Protein AF-A0A535IR88-F1 (afdb_monomer)

Foldseek 3Di:
DWDWDQDPPRWTFIFQWDQDPNDTDGDDFQPCSLLVLVVCLLVQDKAFDDQDPDDPPPDDGDDGFKIKGRHFDPCQQVLCPHDDRVSVVWGKGWPPDDDQWGWIDTNLFKIKTFGGTKDFDEQQQRVLLCLCCPVQNPPQAFHWGIFIWMQGPVHIITGMTMTTRAPPWDQQLVVLLVVLLVLQQDAPPDDLVVNLVVLLQLLLSLLSSQLSLCVPVPPVLFDKDWDDQVLLVVQLVLLLVLLVLLLVLDDDPLSVVSVVCVVVLNVLSCCSNPPPDTFIFGDDLQQAESRQWIQHPVGIHGHRSNHDPPDDVVCSPPSRPRDHSLLNVLNHLLRLQLSLVSSQVVNQVVVVHHSPRTNDDSVSSSVVSNVSSNVSNVVSNVVSVRPGDDDPSVSLSSNSSVLSVVSSCCSPPNVVCSVRSSVSSVVSSVDDDPVD

pLDDT: mean 85.25, std 13.58, range [42.38, 98.62]

Structure (mmCIF, N/CA/C/O backbone):
data_AF-A0A535IR88-F1
#
_entry.id   AF-A0A535IR88-F1
#
loop_
_atom_site.group_PDB
_atom_site.id
_atom_site.type_symbol
_atom_site.label_atom_id
_atom_site.label_alt_id
_atom_site.label_comp_id
_atom_site.label_asym_id
_atom_site.label_entity_id
_atom_site.label_seq_id
_atom_site.pdbx_PDB_ins_code
_atom_site.Cartn_x
_atom_site.Cartn_y
_atom_site.Cartn_z
_atom_site.occupancy
_atom_site.B_iso_or_equiv
_atom_site.auth_seq_id
_atom_site.auth_comp_id
_atom_site.auth_asym_id
_atom_site.auth_atom_id
_atom_site.pdbx_PDB_model_num
ATOM 1 N N . MET A 1 1 ? -2.367 -4.135 31.600 1.00 62.62 1 MET A N 1
ATOM 2 C CA . MET A 1 1 ? -2.401 -2.662 31.759 1.00 62.62 1 MET A CA 1
ATOM 3 C C . MET A 1 1 ? -1.767 -2.032 30.523 1.00 62.62 1 MET A C 1
ATOM 5 O O . MET A 1 1 ? -0.868 -2.637 29.969 1.00 62.62 1 MET A O 1
ATOM 9 N N . LEU A 1 2 ? -2.222 -0.877 30.040 1.00 64.19 2 LEU A N 1
ATOM 10 C CA . LEU A 1 2 ? -1.556 -0.149 28.948 1.00 64.19 2 LEU A CA 1
ATOM 11 C C . LEU A 1 2 ? -1.124 1.205 29.509 1.00 64.19 2 LEU A C 1
ATOM 13 O O . LEU A 1 2 ? -1.952 1.924 30.066 1.00 64.19 2 LEU A O 1
ATOM 17 N N . ALA A 1 3 ? 0.164 1.521 29.428 1.00 62.72 3 ALA A N 1
ATOM 18 C CA . ALA A 1 3 ? 0.701 2.815 29.821 1.00 62.72 3 ALA A CA 1
ATOM 19 C C . ALA A 1 3 ? 0.887 3.689 28.583 1.00 62.72 3 ALA A C 1
ATOM 21 O O . ALA A 1 3 ? 1.511 3.272 27.612 1.00 62.72 3 ALA A O 1
ATOM 22 N N . VAL A 1 4 ? 0.365 4.912 28.636 1.00 63.25 4 VAL A N 1
ATOM 23 C CA . VAL A 1 4 ? 0.674 5.945 27.646 1.00 63.25 4 VAL A CA 1
ATOM 24 C C . VAL A 1 4 ? 1.885 6.708 28.160 1.00 63.25 4 VAL A C 1
ATOM 26 O O . VAL A 1 4 ? 1.859 7.229 29.276 1.00 63.25 4 VAL A O 1
ATOM 29 N N . VAL A 1 5 ? 2.951 6.732 27.371 1.00 60.75 5 VAL A N 1
ATOM 30 C CA . VAL A 1 5 ? 4.208 7.392 27.716 1.00 60.75 5 VAL A CA 1
ATOM 31 C C . VAL A 1 5 ? 4.439 8.525 26.725 1.00 60.75 5 VAL A C 1
ATOM 33 O O . VAL A 1 5 ? 4.483 8.296 25.516 1.00 60.75 5 VAL A O 1
ATOM 36 N N . A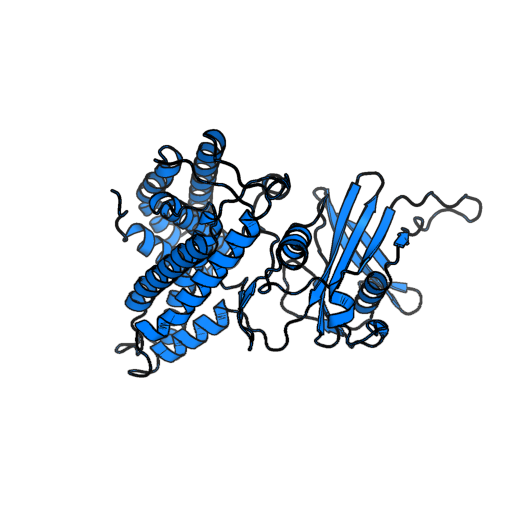SP A 1 6 ? 4.586 9.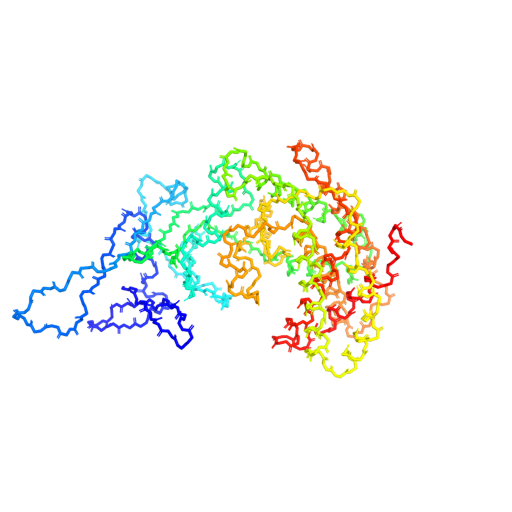745 27.236 1.00 58.75 6 ASP A N 1
ATOM 37 C CA . ASP A 1 6 ? 5.061 10.875 26.440 1.00 58.75 6 ASP A CA 1
ATOM 38 C C . ASP A 1 6 ? 6.584 10.765 26.288 1.00 58.75 6 ASP A C 1
ATOM 40 O O . ASP A 1 6 ? 7.317 10.667 27.278 1.00 58.75 6 ASP A O 1
ATOM 44 N N . VAL A 1 7 ? 7.066 10.769 25.047 1.00 55.91 7 VAL A N 1
ATOM 45 C CA . VAL A 1 7 ? 8.499 10.760 24.715 1.00 55.91 7 VAL A CA 1
ATOM 46 C C . VAL A 1 7 ? 8.899 12.144 24.183 1.00 55.91 7 VAL A C 1
ATOM 48 O O . VAL A 1 7 ? 8.044 12.976 23.862 1.00 55.91 7 VAL A O 1
ATOM 51 N N . VAL A 1 8 ? 10.208 12.415 24.131 1.00 42.38 8 VAL A N 1
ATOM 52 C CA . VAL A 1 8 ? 10.796 13.629 23.534 1.00 42.38 8 VAL A CA 1
ATOM 53 C C . VAL A 1 8 ? 10.131 13.921 22.175 1.00 42.38 8 VAL A C 1
ATOM 55 O O . VAL A 1 8 ? 9.851 12.995 21.419 1.00 42.38 8 VAL A O 1
ATOM 58 N N . ASP A 1 9 ? 9.835 15.198 21.910 1.00 49.16 9 ASP A N 1
ATOM 59 C CA . ASP A 1 9 ? 9.063 15.719 20.759 1.00 49.16 9 ASP A CA 1
ATOM 60 C C . ASP A 1 9 ? 7.526 15.572 20.826 1.00 49.16 9 ASP A C 1
ATOM 62 O O . ASP A 1 9 ? 6.843 15.662 19.805 1.00 49.16 9 ASP A O 1
ATOM 66 N N . ALA A 1 10 ? 6.956 15.398 22.027 1.00 53.91 10 ALA A N 1
ATOM 67 C CA . ALA A 1 10 ? 5.503 15.331 22.268 1.00 53.91 10 ALA A CA 1
ATOM 68 C C . ALA A 1 10 ? 4.784 14.179 21.532 1.00 53.91 10 ALA A C 1
ATOM 70 O O . ALA A 1 10 ? 3.578 14.235 21.278 1.00 53.91 10 ALA A O 1
ATOM 71 N N . ALA A 1 11 ? 5.521 13.120 21.191 1.00 55.38 11 ALA A N 1
ATOM 72 C CA . ALA A 1 11 ? 4.956 11.892 20.653 1.00 55.38 11 ALA A CA 1
ATOM 73 C C . ALA A 1 11 ? 4.451 10.993 21.794 1.00 55.38 11 ALA A C 1
ATOM 75 O O . ALA A 1 11 ? 5.176 10.736 22.759 1.00 55.38 11 ALA A O 1
ATOM 76 N N . ARG A 1 12 ? 3.214 10.496 21.664 1.00 64.88 12 ARG A N 1
ATOM 77 C CA . ARG A 1 12 ? 2.593 9.556 22.607 1.00 64.88 12 ARG A CA 1
ATOM 78 C C . ARG A 1 12 ? 2.814 8.124 22.145 1.00 64.88 12 ARG A C 1
ATOM 80 O O . ARG A 1 12 ? 2.423 7.773 21.031 1.00 64.88 12 ARG A O 1
ATOM 87 N N . TYR A 1 13 ? 3.396 7.313 23.022 1.00 63.47 13 TYR A N 1
ATOM 88 C CA . TYR A 1 13 ? 3.624 5.891 22.793 1.00 63.47 13 TYR A CA 1
ATOM 89 C C . TYR A 1 13 ? 2.809 5.022 23.741 1.00 63.47 13 TYR A C 1
ATOM 91 O O . TYR A 1 13 ? 2.561 5.407 24.885 1.00 63.47 13 TYR A O 1
ATOM 99 N N . ILE A 1 14 ? 2.430 3.830 23.280 1.00 70.00 14 ILE A N 1
ATOM 100 C CA . ILE A 1 14 ? 1.800 2.810 24.125 1.00 70.00 14 ILE A CA 1
ATOM 101 C C . ILE A 1 14 ? 2.835 1.792 24.557 1.00 70.00 14 ILE A C 1
ATOM 103 O O . ILE A 1 14 ? 3.467 1.135 23.732 1.00 70.00 14 ILE A O 1
ATOM 107 N N . LEU A 1 15 ? 2.942 1.620 25.869 1.00 66.75 15 LEU A N 1
ATOM 108 C CA . LEU A 1 15 ? 3.679 0.538 26.484 1.00 66.75 15 LEU A CA 1
ATOM 109 C C . LEU A 1 15 ? 2.687 -0.440 27.133 1.00 66.75 15 LEU A C 1
ATOM 111 O O . LEU A 1 15 ? 2.077 -0.116 28.157 1.00 66.75 15 LEU A O 1
ATOM 115 N N . PRO A 1 16 ? 2.485 -1.632 26.560 1.00 68.75 16 PRO A N 1
ATOM 116 C CA . PRO A 1 16 ? 1.716 -2.686 27.206 1.00 68.75 16 PRO A CA 1
ATOM 117 C C . PRO A 1 16 ? 2.463 -3.159 28.457 1.00 68.75 16 PRO A C 1
ATOM 119 O O . PRO A 1 16 ? 3.676 -3.354 28.443 1.00 68.75 16 PRO A O 1
ATOM 122 N N . LEU A 1 17 ? 1.742 -3.320 29.558 1.00 69.06 17 LEU A N 1
ATOM 123 C CA . LEU A 1 17 ? 2.272 -3.761 30.840 1.00 69.06 17 LEU A CA 1
ATOM 124 C C . LEU A 1 17 ? 1.461 -4.957 31.349 1.00 69.06 17 LEU A C 1
ATOM 126 O O . LEU A 1 17 ? 0.275 -4.817 31.670 1.00 69.06 17 LEU A O 1
ATOM 130 N N . GLY A 1 18 ? 2.096 -6.120 31.427 1.00 65.88 18 GLY A N 1
ATOM 131 C CA . GLY A 1 18 ? 1.582 -7.292 32.129 1.00 65.88 18 GLY A CA 1
ATOM 132 C C . GLY A 1 18 ? 1.885 -7.200 33.625 1.00 65.88 18 GLY A C 1
ATOM 133 O O . GLY A 1 18 ? 2.831 -6.527 34.036 1.00 65.88 18 GLY A O 1
ATOM 134 N N . GLU A 1 19 ? 1.079 -7.856 34.457 1.00 68.31 19 GLU A N 1
ATOM 135 C CA . GLU A 1 19 ? 1.433 -8.089 35.859 1.00 68.31 19 GLU A CA 1
ATOM 136 C C . GLU A 1 19 ? 1.965 -9.515 35.989 1.00 68.31 19 GLU A C 1
ATOM 138 O O . GLU A 1 19 ? 1.242 -10.479 35.742 1.00 68.31 19 GLU A O 1
ATOM 143 N N . HIS A 1 20 ? 3.235 -9.640 36.367 1.00 65.62 20 HIS A N 1
ATOM 144 C CA . HIS A 1 20 ? 3.891 -10.917 36.611 1.00 65.62 20 HIS A CA 1
ATOM 145 C C . HIS A 1 20 ? 4.494 -10.901 38.015 1.00 65.62 20 HIS A C 1
ATOM 147 O O . HIS A 1 20 ? 5.257 -9.993 38.354 1.00 65.62 20 HIS A O 1
ATOM 153 N N . ASP A 1 21 ? 4.107 -11.867 38.851 1.00 71.25 21 ASP A N 1
ATOM 154 C CA . ASP A 1 21 ? 4.519 -11.968 40.259 1.00 71.25 21 ASP A CA 1
ATOM 155 C C . ASP A 1 21 ? 4.315 -10.669 41.069 1.00 71.25 21 ASP A C 1
ATOM 157 O O . ASP A 1 21 ? 5.172 -10.248 41.850 1.00 71.25 21 ASP A O 1
ATOM 161 N N . GLY A 1 22 ? 3.182 -9.987 40.861 1.00 67.75 22 GLY A N 1
ATOM 162 C CA . GLY A 1 22 ? 2.858 -8.735 41.557 1.00 67.75 22 GLY A CA 1
ATOM 163 C C . GLY A 1 22 ? 3.677 -7.521 41.098 1.00 67.75 22 GLY A C 1
ATOM 164 O O . GLY A 1 22 ? 3.680 -6.483 41.765 1.00 67.75 22 GLY A O 1
ATOM 165 N N . ARG A 1 23 ? 4.413 -7.635 39.984 1.00 69.12 23 ARG A N 1
ATOM 166 C CA . ARG A 1 23 ? 5.183 -6.545 39.373 1.00 69.12 23 ARG A CA 1
ATOM 167 C C . ARG A 1 23 ? 4.691 -6.259 37.966 1.00 69.12 23 ARG A C 1
ATOM 169 O O . ARG A 1 23 ? 4.500 -7.165 37.163 1.00 69.12 23 ARG A O 1
ATOM 176 N N . LEU A 1 24 ? 4.563 -4.974 37.658 1.00 72.00 24 LEU A N 1
ATOM 177 C CA . LEU A 1 24 ? 4.310 -4.517 36.300 1.00 72.00 24 LEU A CA 1
ATOM 178 C C . LEU A 1 24 ? 5.578 -4.674 35.461 1.00 72.00 24 LEU A C 1
ATOM 180 O O . LEU A 1 24 ? 6.636 -4.161 35.830 1.00 72.00 24 LEU A O 1
ATOM 184 N N . GLN A 1 25 ? 5.460 -5.370 34.340 1.00 73.56 25 GLN A N 1
ATOM 185 C CA . GLN A 1 25 ? 6.531 -5.585 33.371 1.00 73.56 25 GLN A CA 1
ATOM 186 C C . GLN A 1 25 ? 6.010 -5.281 31.973 1.00 73.56 25 GLN A C 1
ATOM 188 O O . GLN A 1 25 ? 4.814 -5.407 31.726 1.00 73.56 25 GLN A O 1
ATOM 193 N N . VAL A 1 26 ? 6.890 -4.863 31.061 1.00 73.56 26 VAL A N 1
ATOM 194 C CA . VAL A 1 26 ? 6.519 -4.690 29.649 1.00 73.56 26 VAL A CA 1
ATOM 195 C C . VAL A 1 26 ? 6.015 -6.017 29.114 1.00 73.56 26 VAL A C 1
ATOM 197 O O . VAL A 1 26 ? 6.650 -7.038 29.369 1.00 73.56 26 VAL A O 1
ATOM 200 N N . ALA A 1 27 ? 4.878 -5.990 28.417 1.00 73.56 27 ALA A N 1
ATOM 201 C CA . ALA A 1 27 ? 4.292 -7.207 27.881 1.00 73.56 27 ALA A CA 1
ATOM 202 C C . ALA A 1 27 ? 5.308 -7.925 26.991 1.00 73.56 27 ALA A C 1
ATOM 204 O O . ALA A 1 27 ? 5.857 -7.336 26.053 1.00 73.56 27 ALA A O 1
ATOM 205 N N . ALA A 1 28 ? 5.563 -9.181 27.324 1.00 68.81 28 ALA A N 1
ATOM 206 C CA . ALA A 1 28 ? 6.428 -10.064 26.575 1.00 68.81 28 ALA A CA 1
ATOM 207 C C . ALA A 1 28 ? 5.607 -10.881 25.573 1.00 68.81 28 ALA A C 1
ATOM 209 O O . ALA A 1 28 ? 4.392 -11.041 25.691 1.00 68.81 28 ALA A O 1
ATOM 210 N N . GLU A 1 29 ? 6.283 -11.410 24.561 1.00 66.19 29 GLU A N 1
ATOM 211 C CA . GLU A 1 29 ? 5.660 -12.327 23.612 1.00 66.19 29 GLU A CA 1
ATOM 212 C C . GLU A 1 29 ? 5.172 -13.586 24.343 1.00 66.19 29 GLU A C 1
ATOM 214 O O . GLU A 1 29 ? 5.940 -14.229 25.059 1.00 66.19 29 GLU A O 1
ATOM 219 N N . GLY A 1 30 ? 3.900 -13.950 24.164 1.00 69.44 30 GLY A N 1
ATOM 220 C CA . GLY A 1 30 ? 3.339 -15.167 24.755 1.00 69.44 30 GLY A CA 1
ATOM 221 C C . GLY A 1 30 ? 2.870 -15.036 26.209 1.00 69.44 30 GLY A C 1
ATOM 222 O O . GLY A 1 30 ? 2.420 -16.031 26.780 1.00 69.44 30 GLY A O 1
ATOM 223 N N . ASP A 1 31 ? 2.961 -13.853 26.827 1.00 76.50 31 ASP A N 1
ATOM 224 C CA . ASP A 1 31 ? 2.598 -13.651 28.235 1.00 76.50 31 ASP A CA 1
ATOM 225 C C . ASP A 1 31 ? 1.083 -13.522 28.501 1.00 76.50 31 ASP A C 1
ATOM 227 O O . ASP A 1 31 ? 0.650 -13.464 29.654 1.00 76.50 31 ASP A O 1
ATOM 231 N N . GLY A 1 32 ? 0.257 -13.518 27.450 1.00 79.00 32 GLY A N 1
ATOM 232 C CA . GLY A 1 32 ? -1.199 -13.428 27.526 1.00 79.00 32 GLY A CA 1
ATOM 233 C C . GLY A 1 32 ? -1.753 -12.006 27.620 1.00 79.00 32 GLY A C 1
ATOM 234 O O . GLY A 1 32 ? -2.976 -11.836 27.605 1.00 79.00 32 GLY A O 1
ATOM 235 N N . THR A 1 33 ? -0.908 -10.974 27.711 1.00 81.94 33 THR A N 1
ATOM 236 C CA . THR A 1 33 ? -1.351 -9.575 27.827 1.00 81.94 33 THR A CA 1
ATOM 237 C C . THR A 1 33 ? -2.083 -9.118 26.566 1.00 81.94 33 THR A C 1
ATOM 239 O O . THR A 1 33 ? -3.095 -8.415 26.646 1.00 81.94 33 THR A O 1
ATOM 242 N N . TRP A 1 34 ? -1.608 -9.549 25.398 1.00 84.25 34 TRP A N 1
ATOM 243 C CA . TRP A 1 34 ? -2.200 -9.230 24.101 1.00 84.25 34 TRP A CA 1
ATOM 244 C C . TRP A 1 34 ? -3.545 -9.919 23.910 1.00 84.25 34 TRP A C 1
ATOM 246 O O . TRP A 1 34 ? -4.534 -9.263 23.569 1.00 84.25 34 TRP A O 1
ATOM 256 N N . ARG A 1 35 ? -3.627 -11.209 24.252 1.00 87.50 35 ARG A N 1
ATOM 257 C CA . ARG A 1 35 ? -4.904 -11.923 24.320 1.00 87.50 35 ARG A CA 1
ATOM 258 C C . ARG A 1 35 ? -5.890 -11.252 25.274 1.00 87.50 35 ARG A C 1
ATOM 260 O O . ARG A 1 35 ? -7.058 -11.112 24.928 1.00 87.50 35 ARG A O 1
ATOM 267 N N . ALA A 1 36 ? -5.452 -10.787 26.445 1.00 85.75 36 ALA A N 1
ATOM 268 C CA . ALA A 1 36 ? -6.333 -10.099 27.391 1.00 85.75 36 ALA A CA 1
ATOM 269 C C . ALA A 1 36 ? -6.923 -8.796 26.816 1.00 85.75 36 ALA A C 1
ATOM 271 O O . ALA A 1 36 ? -8.089 -8.486 27.075 1.00 85.75 36 ALA A O 1
ATOM 272 N N . LEU A 1 37 ? -6.155 -8.056 26.007 1.00 87.38 37 LEU A N 1
ATOM 273 C CA . LEU A 1 37 ? -6.667 -6.889 25.286 1.00 87.38 37 LEU A CA 1
ATOM 274 C C . LEU A 1 37 ? -7.716 -7.295 24.243 1.00 87.38 37 LEU A C 1
ATOM 276 O O . LEU A 1 37 ? -8.785 -6.692 24.193 1.00 87.38 37 LEU A O 1
ATOM 280 N N . ALA A 1 38 ? -7.457 -8.351 23.469 1.00 88.38 38 ALA A N 1
ATOM 281 C CA . ALA A 1 38 ? -8.423 -8.878 22.507 1.00 88.38 38 ALA A CA 1
ATOM 282 C C . ALA A 1 38 ? -9.719 -9.375 23.180 1.00 88.38 38 ALA A C 1
ATOM 284 O O . ALA A 1 38 ? -10.808 -9.127 22.667 1.00 88.38 38 ALA A O 1
ATOM 285 N N . VAL A 1 39 ? -9.636 -9.987 24.369 1.00 88.75 39 VAL A N 1
ATOM 286 C CA . VAL A 1 39 ? -10.814 -10.333 25.190 1.00 88.75 39 VAL A CA 1
ATOM 287 C C . VAL A 1 39 ? -11.584 -9.077 25.613 1.00 88.75 39 VAL A C 1
ATOM 289 O O . VAL A 1 39 ? -12.809 -9.044 25.526 1.00 88.75 39 VAL A O 1
ATOM 292 N N . ALA A 1 40 ? -10.894 -8.017 26.042 1.00 89.75 40 ALA A N 1
ATOM 293 C CA . ALA A 1 40 ? -11.556 -6.768 26.417 1.00 89.75 40 ALA A CA 1
ATOM 294 C C . ALA A 1 40 ? -12.297 -6.114 25.236 1.00 89.75 40 ALA A C 1
ATOM 296 O O . ALA A 1 40 ? -13.392 -5.584 25.430 1.00 89.75 40 ALA A O 1
ATOM 297 N N . ILE A 1 41 ? -11.729 -6.195 24.026 1.00 91.06 41 ILE A N 1
ATOM 298 C CA . ILE A 1 41 ? -12.375 -5.791 22.766 1.00 91.06 41 ILE A CA 1
ATOM 299 C C . ILE A 1 41 ? -13.614 -6.632 22.505 1.00 91.06 41 ILE A C 1
ATOM 301 O O . ILE A 1 41 ? -14.690 -6.075 22.297 1.00 91.06 41 ILE A O 1
ATOM 305 N N . ALA A 1 42 ? -13.483 -7.952 22.592 1.00 89.06 42 ALA A N 1
ATOM 306 C CA . ALA A 1 42 ? -14.579 -8.882 22.375 1.00 89.06 42 ALA A CA 1
ATOM 307 C C . ALA A 1 42 ? -15.781 -8.643 23.293 1.00 89.06 42 ALA A C 1
ATOM 309 O O . ALA A 1 42 ? -16.929 -8.756 22.867 1.00 89.06 42 ALA A O 1
ATOM 310 N N . GLU A 1 43 ? -15.518 -8.281 24.543 1.00 89.88 43 GLU A N 1
ATOM 311 C CA . GLU A 1 43 ? -16.550 -8.020 25.540 1.00 89.88 43 GLU A CA 1
ATOM 312 C C . GLU A 1 43 ? -17.041 -6.562 25.565 1.00 89.88 43 GLU A C 1
ATOM 314 O O . GLU A 1 43 ? -17.943 -6.236 26.336 1.00 89.88 43 GLU A O 1
ATOM 319 N N . GLY A 1 44 ? -16.458 -5.671 24.756 1.00 90.44 44 GLY A N 1
ATOM 320 C CA . GLY A 1 44 ? -16.823 -4.252 24.738 1.00 90.44 44 GLY A CA 1
ATOM 321 C C . GLY A 1 44 ? -16.538 -3.527 26.056 1.00 90.44 44 GLY A C 1
ATOM 322 O O . GLY A 1 44 ? -17.332 -2.696 26.501 1.00 90.44 44 GLY A O 1
ATOM 323 N N . ARG A 1 45 ? -15.436 -3.874 26.733 1.00 90.31 45 ARG A N 1
ATOM 324 C CA . ARG A 1 45 ? -15.100 -3.304 28.045 1.00 90.31 45 ARG A CA 1
ATOM 325 C C . ARG A 1 45 ? -14.614 -1.857 27.927 1.00 90.31 45 ARG A C 1
ATOM 327 O O . ARG A 1 45 ? -13.789 -1.527 27.078 1.00 90.31 45 ARG A O 1
ATOM 334 N N . THR A 1 46 ? -15.012 -1.030 28.891 1.00 89.88 46 THR A N 1
ATOM 335 C CA . THR A 1 46 ? -14.356 0.255 29.168 1.00 89.88 46 THR A CA 1
ATOM 336 C C . THR A 1 46 ? -13.407 0.087 30.348 1.00 89.88 46 THR A C 1
ATOM 338 O O . THR A 1 46 ? -13.837 -0.255 31.450 1.00 89.88 46 THR A O 1
ATOM 341 N N . ILE A 1 47 ? -12.116 0.326 30.127 1.00 86.00 47 ILE A N 1
ATOM 342 C CA . ILE A 1 47 ? -11.060 0.168 31.131 1.00 86.00 47 ILE A CA 1
ATOM 343 C C . ILE A 1 47 ? -10.594 1.569 31.560 1.00 86.00 47 ILE A C 1
ATOM 345 O O . ILE A 1 47 ? -9.893 2.232 30.792 1.00 86.00 47 ILE A O 1
ATOM 349 N N . PRO A 1 48 ? -10.973 2.060 32.755 1.00 81.88 48 PRO A N 1
ATOM 350 C CA . PRO A 1 48 ? -10.546 3.374 33.227 1.00 81.88 48 PRO A CA 1
ATOM 351 C C . PRO A 1 48 ? -9.042 3.399 33.526 1.00 81.88 48 PRO A C 1
ATOM 353 O O . PRO A 1 48 ? -8.456 2.392 33.932 1.00 81.88 48 PRO A O 1
ATOM 356 N N . SER A 1 49 ? -8.414 4.566 33.373 1.00 78.25 49 SER A N 1
ATOM 357 C CA . SER A 1 49 ? -7.031 4.786 33.794 1.00 78.25 49 SER A CA 1
ATOM 358 C C . SER A 1 49 ? -6.887 4.528 35.290 1.00 78.25 49 SER A C 1
ATOM 360 O O . SER A 1 49 ? -7.703 5.010 36.082 1.00 78.25 49 SER A O 1
ATOM 362 N N . LEU A 1 50 ? -5.819 3.839 35.691 1.00 69.56 50 LEU A N 1
ATOM 363 C CA . LEU A 1 50 ? -5.495 3.723 37.107 1.00 69.56 50 LEU A CA 1
ATOM 364 C C . LEU A 1 50 ? -5.138 5.106 37.678 1.00 69.56 50 LEU A C 1
ATOM 366 O O . LEU A 1 50 ? -4.442 5.878 37.009 1.00 69.56 50 LEU A O 1
ATOM 370 N N . PRO A 1 51 ? -5.561 5.425 38.915 1.00 60.44 51 PRO A N 1
ATOM 371 C CA . PRO A 1 51 ? -5.064 6.601 39.611 1.00 60.44 51 PRO A CA 1
ATOM 372 C C . PRO A 1 51 ? -3.538 6.523 39.680 1.00 60.44 51 PRO A C 1
ATOM 374 O O . PRO A 1 51 ? -2.980 5.460 39.960 1.00 60.44 51 PRO A O 1
ATOM 377 N N . ARG A 1 52 ? -2.847 7.641 39.436 1.00 56.03 52 ARG A N 1
ATOM 378 C CA . ARG A 1 52 ? -1.387 7.712 39.573 1.00 56.03 52 ARG A CA 1
ATOM 379 C C . ARG A 1 52 ? -1.021 7.255 40.991 1.00 56.03 52 ARG A C 1
ATOM 381 O O . ARG A 1 52 ? -1.407 7.905 41.961 1.00 56.03 52 ARG A O 1
ATOM 388 N N . ALA A 1 53 ? -0.334 6.120 41.119 1.00 55.44 53 ALA A N 1
ATOM 389 C CA . ALA A 1 53 ? 0.011 5.535 42.412 1.00 55.44 53 ALA A CA 1
ATOM 390 C C . ALA A 1 53 ? 1.037 6.419 43.141 1.00 55.44 53 ALA A C 1
ATOM 392 O O . ALA A 1 53 ? 2.239 6.247 42.963 1.00 55.44 53 ALA A O 1
ATOM 393 N N . ALA A 1 54 ? 0.552 7.404 43.906 1.00 47.44 54 ALA A N 1
ATOM 394 C CA . ALA A 1 54 ? 1.323 8.188 44.878 1.00 47.44 54 ALA A CA 1
ATOM 395 C C . ALA A 1 54 ? 0.460 9.042 45.838 1.00 47.44 54 ALA A C 1
ATOM 397 O O . ALA A 1 54 ? 1.015 9.893 46.528 1.00 47.44 54 ALA A O 1
ATOM 398 N N . ALA A 1 55 ? -0.867 8.871 45.901 1.00 48.28 55 ALA A N 1
ATOM 399 C CA . ALA A 1 55 ? -1.675 9.598 46.884 1.00 48.28 55 ALA A CA 1
ATOM 400 C C . ALA A 1 55 ? -1.739 8.794 48.202 1.00 48.28 55 ALA A C 1
ATOM 402 O O . ALA A 1 55 ? -2.079 7.606 48.161 1.00 48.28 55 ALA A O 1
ATOM 403 N N . PRO A 1 56 ? -1.387 9.377 49.364 1.00 53.41 56 PRO A N 1
ATOM 404 C CA . PRO A 1 56 ? -1.523 8.706 50.653 1.00 53.41 56 PRO A CA 1
ATOM 405 C C . PRO A 1 56 ? -2.989 8.299 50.910 1.00 53.41 56 PRO A C 1
ATOM 407 O O . PRO A 1 56 ? -3.899 8.957 50.407 1.00 53.41 56 PRO A O 1
ATOM 410 N N . PRO A 1 57 ? -3.253 7.261 51.734 1.00 55.38 57 PRO A N 1
ATOM 411 C CA . PRO A 1 57 ? -4.601 6.718 51.970 1.00 55.38 57 PRO A CA 1
ATOM 412 C C . PRO A 1 57 ? -5.638 7.722 52.514 1.00 55.38 57 PRO A C 1
ATOM 414 O O . PRO A 1 57 ? -6.818 7.395 52.613 1.00 55.38 57 PRO A O 1
ATOM 417 N N . SER A 1 58 ? -5.212 8.934 52.877 1.00 57.47 58 SER A N 1
ATOM 418 C CA . SER A 1 58 ? -6.049 10.047 53.331 1.00 57.47 58 SER A CA 1
ATOM 419 C C . SER A 1 58 ? -6.634 10.917 52.210 1.00 57.47 58 SER A C 1
ATOM 421 O O . SER A 1 58 ? -7.473 11.768 52.499 1.00 57.47 58 SER A O 1
ATOM 423 N N . GLU A 1 59 ? -6.206 10.761 50.955 1.00 56.88 59 GLU A N 1
ATOM 424 C CA . GLU A 1 59 ? -6.684 11.578 49.834 1.00 56.88 59 GLU A CA 1
ATOM 425 C C . GLU A 1 59 ? -7.754 10.856 49.010 1.00 56.88 59 GLU A C 1
ATOM 427 O O . GLU A 1 59 ? -7.670 9.657 48.741 1.00 56.88 59 GLU A O 1
ATOM 432 N N . ARG A 1 60 ? -8.792 11.600 48.598 1.00 56.78 60 ARG A N 1
ATOM 433 C CA . ARG A 1 60 ? -9.792 11.079 47.658 1.00 56.78 60 ARG A CA 1
ATOM 434 C C . ARG A 1 60 ? -9.078 10.666 46.367 1.00 56.78 60 ARG A C 1
ATOM 436 O O . ARG A 1 60 ? -8.246 11.440 45.892 1.00 56.78 60 ARG A O 1
ATOM 443 N N . PRO A 1 61 ? -9.411 9.503 45.779 1.00 57.47 61 PRO A N 1
ATOM 444 C CA . PRO A 1 61 ? -8.814 9.088 44.519 1.00 57.47 61 PRO A CA 1
ATOM 445 C C . PRO A 1 61 ? -9.017 10.186 43.474 1.00 57.47 61 PRO A C 1
ATOM 447 O O . PRO A 1 61 ? -10.117 10.733 43.343 1.00 57.47 61 PRO A O 1
ATOM 450 N N . ALA A 1 62 ? -7.938 10.533 42.769 1.00 60.06 62 ALA A N 1
ATOM 451 C CA . ALA A 1 62 ? -7.993 11.496 41.680 1.00 60.06 62 ALA A CA 1
ATOM 452 C C . ALA A 1 62 ? -9.055 11.059 40.650 1.00 60.06 62 ALA A C 1
ATOM 454 O O . ALA A 1 62 ? -9.224 9.855 40.429 1.00 60.06 62 ALA A O 1
ATOM 455 N N . PRO A 1 63 ? -9.786 12.003 40.030 1.00 65.62 63 PRO A N 1
ATOM 456 C CA . PRO A 1 63 ? -10.761 11.665 39.002 1.00 65.62 63 PRO A CA 1
ATOM 457 C C . PRO A 1 63 ? -10.084 10.918 37.847 1.00 65.62 63 PRO A C 1
ATOM 459 O O . PRO A 1 63 ? -8.954 11.230 37.476 1.00 65.62 63 PRO A O 1
ATOM 462 N N . VAL A 1 64 ? -10.783 9.931 37.282 1.00 64.75 64 VAL A N 1
ATOM 463 C CA . VAL A 1 64 ? -10.345 9.218 36.075 1.00 64.75 64 VAL A CA 1
ATOM 464 C C . VAL A 1 64 ? -10.269 10.228 34.930 1.00 64.75 64 VAL A C 1
ATOM 466 O O . VAL A 1 64 ? -11.278 10.831 34.575 1.00 64.75 64 VAL A O 1
ATOM 469 N N . THR A 1 65 ? -9.077 10.433 34.372 1.00 78.31 65 THR A N 1
ATOM 470 C CA . THR A 1 65 ? -8.835 11.412 33.297 1.00 78.31 65 THR A CA 1
ATOM 471 C C . THR A 1 65 ? -8.733 10.775 31.914 1.00 78.31 65 THR A C 1
ATOM 473 O O . THR A 1 65 ? -8.743 11.491 30.911 1.00 78.31 65 THR A O 1
ATOM 476 N N . ALA A 1 66 ? -8.646 9.444 31.851 1.00 83.56 66 ALA A N 1
ATOM 477 C CA . ALA A 1 66 ? -8.597 8.692 30.610 1.00 83.56 66 ALA A CA 1
ATOM 478 C C . ALA A 1 66 ? -9.249 7.311 30.758 1.00 83.56 66 ALA A C 1
ATOM 480 O O . ALA A 1 66 ? -9.302 6.747 31.851 1.00 83.56 66 ALA A O 1
ATOM 481 N N . ALA A 1 67 ? -9.714 6.737 29.656 1.00 87.00 67 ALA A N 1
ATOM 482 C CA . ALA A 1 67 ? -10.178 5.358 29.602 1.00 87.00 67 ALA A CA 1
ATOM 483 C C . ALA A 1 67 ? -9.852 4.738 28.246 1.00 87.00 67 ALA A C 1
ATOM 485 O O . ALA A 1 67 ? -9.844 5.425 27.227 1.00 87.00 67 ALA A O 1
ATOM 486 N N . LEU A 1 68 ? -9.622 3.430 28.236 1.00 89.94 68 LEU A N 1
ATOM 487 C CA . LEU A 1 68 ? -9.663 2.646 27.013 1.00 89.94 68 LEU A CA 1
ATOM 488 C C . LEU A 1 68 ? -11.099 2.201 26.779 1.00 89.94 68 LEU A C 1
ATOM 490 O O . LEU A 1 68 ? -11.693 1.548 27.637 1.00 89.94 68 LEU A O 1
ATOM 494 N N . VAL A 1 69 ? -11.646 2.551 25.628 1.00 92.50 69 VAL A N 1
ATOM 495 C CA . VAL A 1 69 ? -12.969 2.124 25.186 1.00 92.50 69 VAL A CA 1
ATOM 496 C C . VAL A 1 69 ? -12.758 1.047 24.136 1.00 92.50 69 VAL A C 1
ATOM 498 O O . VAL A 1 69 ? -12.301 1.336 23.031 1.00 92.50 69 VAL A O 1
ATOM 501 N N . CYS A 1 70 ? -13.036 -0.202 24.500 1.00 93.38 70 CYS A N 1
ATOM 502 C CA . CYS A 1 70 ? -12.885 -1.337 23.600 1.00 93.38 70 CYS A CA 1
ATOM 503 C C . CYS A 1 70 ? -14.221 -1.597 22.895 1.00 93.38 70 CYS A C 1
ATOM 505 O O . CYS A 1 70 ? -15.275 -1.588 23.535 1.00 93.38 70 CYS A O 1
ATOM 507 N N . ARG A 1 71 ? -14.188 -1.807 21.579 1.00 93.69 71 ARG A N 1
ATOM 508 C CA . ARG A 1 71 ? -15.384 -1.935 20.741 1.00 93.69 71 ARG A CA 1
ATOM 509 C C . ARG A 1 71 ? -15.285 -3.188 19.868 1.00 93.69 71 ARG A C 1
ATOM 511 O O . ARG A 1 71 ? -14.380 -3.249 19.034 1.00 93.69 71 ARG A O 1
ATOM 518 N N . PRO A 1 72 ? -16.183 -4.176 20.027 1.00 92.31 72 PRO A N 1
ATOM 519 C CA . PRO A 1 72 ? -16.259 -5.299 19.105 1.00 92.31 72 PRO A CA 1
ATOM 520 C C . PRO A 1 72 ? -16.888 -4.841 17.785 1.00 92.31 72 PRO A C 1
ATOM 522 O O . PRO A 1 72 ? -17.809 -4.022 17.788 1.00 92.31 72 PRO A O 1
ATOM 525 N N . ALA A 1 73 ? -16.417 -5.397 16.673 1.00 90.06 73 ALA A N 1
ATOM 526 C CA . ALA A 1 73 ? -17.005 -5.193 15.351 1.00 90.06 73 ALA A CA 1
ATOM 527 C C . ALA A 1 73 ? -17.870 -6.393 14.937 1.00 90.06 73 ALA A C 1
ATOM 529 O O . ALA A 1 73 ? -17.806 -7.473 15.538 1.00 90.06 73 ALA A O 1
ATOM 530 N N . ALA A 1 74 ? -18.699 -6.211 13.907 1.00 83.56 74 ALA A N 1
ATOM 531 C CA . ALA A 1 74 ? -19.702 -7.200 13.511 1.00 83.56 74 ALA A CA 1
ATOM 532 C C . ALA A 1 74 ? -19.084 -8.552 13.112 1.00 83.56 74 ALA A C 1
ATOM 534 O O . ALA A 1 74 ? -19.628 -9.608 13.454 1.00 83.56 74 ALA A O 1
ATOM 535 N N . ALA A 1 75 ? -17.922 -8.541 12.448 1.00 86.44 75 ALA A N 1
ATOM 536 C CA . ALA A 1 75 ? -17.292 -9.764 11.956 1.00 86.44 75 ALA A CA 1
ATOM 537 C C . ALA A 1 75 ? -16.681 -10.634 13.068 1.00 86.44 75 ALA A C 1
ATOM 539 O O . ALA A 1 75 ? -16.408 -11.811 12.830 1.00 86.44 75 ALA A O 1
ATOM 540 N N . LEU A 1 76 ? -16.521 -10.115 14.292 1.00 86.19 76 LEU A N 1
ATOM 541 C CA . LEU A 1 76 ? -15.865 -10.839 15.384 1.00 86.19 76 LEU A CA 1
ATOM 542 C C . LEU A 1 76 ? -16.515 -12.184 15.699 1.00 86.19 76 LEU A C 1
ATOM 544 O O . LEU A 1 76 ? -15.816 -13.162 15.943 1.00 86.19 76 LEU A O 1
ATOM 548 N N . ARG A 1 77 ? -17.851 -12.255 15.676 1.00 80.25 77 ARG A N 1
ATOM 549 C CA . ARG A 1 77 ? -18.580 -13.506 15.947 1.00 80.25 77 ARG A CA 1
ATOM 550 C C . ARG A 1 77 ? -18.325 -14.554 14.867 1.00 80.25 77 ARG A C 1
ATOM 552 O O . ARG A 1 77 ? -18.098 -15.720 15.178 1.00 80.25 77 ARG A O 1
ATOM 559 N N . ALA A 1 78 ? -18.322 -14.124 13.605 1.00 81.56 78 ALA A N 1
ATOM 560 C CA . ALA A 1 78 ? -18.050 -15.001 12.472 1.00 81.56 78 ALA A CA 1
ATOM 561 C C . ALA A 1 78 ? -16.600 -15.513 12.491 1.00 81.56 78 ALA A C 1
ATOM 563 O O . ALA A 1 78 ? -16.361 -16.687 12.225 1.00 81.56 78 ALA A O 1
ATOM 564 N N . LEU A 1 79 ? -15.648 -14.652 12.858 1.00 82.44 79 LEU A N 1
ATOM 565 C CA . LEU A 1 79 ? -14.225 -14.992 12.965 1.00 82.44 79 LEU A CA 1
ATOM 566 C C . LEU A 1 79 ? -13.910 -15.845 14.208 1.00 82.44 79 LEU A C 1
ATOM 568 O O . LEU A 1 79 ? -13.044 -16.717 14.172 1.00 82.44 79 LEU A O 1
ATOM 572 N N . GLY A 1 80 ? -14.644 -15.635 15.304 1.00 66.06 80 GLY A N 1
ATOM 573 C CA . GLY A 1 80 ? -14.488 -16.349 16.574 1.00 66.06 80 GLY A CA 1
ATOM 574 C C . GLY A 1 80 ? -15.037 -17.780 16.589 1.00 66.06 80 GLY A C 1
ATOM 575 O O . GLY A 1 80 ? -14.776 -18.509 17.539 1.00 66.06 80 GLY A O 1
ATOM 576 N N . GLY A 1 81 ? -15.756 -18.213 15.546 1.00 60.00 81 GLY A N 1
ATOM 577 C CA . GLY A 1 81 ? -16.220 -19.597 15.397 1.00 60.00 81 GLY A CA 1
ATOM 578 C C . GLY A 1 81 ? -17.479 -19.985 16.188 1.00 60.00 81 GLY A C 1
ATOM 579 O O . GLY A 1 81 ? -17.680 -21.178 16.409 1.00 60.00 81 GLY A O 1
ATOM 580 N N . GLY A 1 82 ? -18.333 -19.037 16.602 1.00 55.66 82 GLY A N 1
ATOM 581 C CA . GLY A 1 82 ? -19.599 -19.354 17.284 1.00 55.66 82 GLY A CA 1
ATOM 582 C C . GLY A 1 82 ? -20.282 -18.189 18.018 1.00 55.66 82 GLY A C 1
ATOM 583 O O . GLY A 1 82 ? -19.862 -17.037 17.929 1.00 55.66 82 GLY A O 1
ATOM 584 N N . ASP A 1 83 ? -21.353 -18.510 18.761 1.00 48.97 83 ASP A N 1
ATOM 585 C CA . ASP A 1 83 ? -22.224 -17.549 19.473 1.00 48.97 83 ASP A CA 1
ATOM 586 C C . ASP A 1 83 ? -21.570 -16.878 20.698 1.00 48.97 83 ASP A C 1
ATOM 588 O O . ASP A 1 83 ? -22.039 -15.829 21.150 1.00 48.97 83 ASP A O 1
ATOM 592 N N . ALA A 1 84 ? -20.484 -17.454 21.223 1.00 52.72 84 ALA A N 1
ATOM 593 C CA . ALA A 1 84 ? -19.697 -16.912 22.326 1.00 52.72 84 ALA A CA 1
ATOM 594 C C . ALA A 1 84 ? -18.220 -16.841 21.923 1.00 52.72 84 ALA A C 1
ATOM 596 O O . ALA A 1 84 ? -17.661 -17.784 21.370 1.00 52.72 84 ALA A O 1
ATOM 597 N N . ILE A 1 85 ? -17.595 -15.696 22.182 1.00 55.97 85 ILE A N 1
ATOM 598 C CA . ILE A 1 85 ? -16.234 -15.403 21.742 1.00 55.97 85 ILE A CA 1
ATOM 599 C C . ILE A 1 85 ? -15.238 -16.124 22.664 1.00 55.97 85 ILE A C 1
ATOM 601 O O . ILE A 1 85 ? -14.956 -15.649 23.762 1.00 55.97 85 ILE A O 1
ATOM 605 N N . GLU A 1 86 ? -14.660 -17.246 22.224 1.00 72.50 86 GLU A N 1
ATOM 606 C CA . GLU A 1 86 ? -13.607 -17.964 22.969 1.00 72.50 86 GLU A CA 1
ATOM 607 C C . GLU A 1 86 ? -12.197 -17.372 22.749 1.00 72.50 86 GLU A C 1
ATOM 609 O O . GLU A 1 86 ? -11.194 -18.080 22.804 1.00 72.50 86 GLU A O 1
ATOM 614 N N . VAL A 1 87 ? -12.073 -16.048 22.559 1.00 80.06 87 VAL A N 1
ATOM 615 C CA . VAL A 1 87 ? -10.757 -15.373 22.432 1.00 80.06 87 VAL A CA 1
ATOM 616 C C . VAL A 1 87 ? -9.866 -15.643 23.648 1.00 80.06 87 VAL A C 1
ATOM 618 O O . VAL A 1 87 ? -8.648 -15.733 23.522 1.00 80.06 87 VAL A O 1
ATOM 621 N N . ALA A 1 88 ? -10.459 -15.855 24.827 1.00 81.75 88 ALA A N 1
ATOM 622 C CA . ALA A 1 88 ? -9.727 -16.190 26.045 1.00 81.75 88 ALA A CA 1
ATOM 623 C C . ALA A 1 88 ? -8.907 -17.494 25.941 1.00 81.75 88 ALA A C 1
ATOM 625 O O . ALA A 1 88 ? -7.891 -17.612 26.627 1.00 81.75 88 ALA A O 1
ATOM 626 N N . GLY A 1 89 ? -9.330 -18.445 25.097 1.00 81.25 89 GLY A N 1
ATOM 627 C CA . GLY A 1 89 ? -8.661 -19.732 24.883 1.00 81.25 89 GLY A CA 1
ATOM 628 C C . GLY A 1 89 ? -7.700 -19.765 23.693 1.00 81.25 89 GLY A C 1
ATOM 629 O O . GLY A 1 89 ? -7.009 -20.764 23.508 1.00 81.25 89 GLY A O 1
ATOM 630 N N . MET A 1 90 ? -7.636 -18.696 22.895 1.00 85.62 90 MET A N 1
ATOM 631 C CA . MET A 1 90 ? -6.830 -18.665 21.676 1.00 85.62 90 MET A CA 1
ATOM 632 C C . MET A 1 90 ? -5.325 -18.643 22.000 1.00 85.62 90 MET A C 1
ATOM 634 O O . MET A 1 90 ? -4.884 -17.793 22.781 1.00 85.62 90 MET A O 1
ATOM 638 N N . PRO A 1 91 ? -4.499 -19.533 21.418 1.00 87.44 91 PRO A N 1
ATOM 639 C CA . PRO A 1 91 ? -3.051 -19.416 21.536 1.00 87.44 91 PRO A CA 1
ATOM 640 C C . PRO A 1 91 ? -2.582 -18.116 20.875 1.00 87.44 91 PRO A C 1
ATOM 642 O O . PRO A 1 91 ? -3.119 -17.714 19.844 1.00 87.44 91 PRO A O 1
ATOM 645 N N . GLU A 1 92 ? -1.582 -17.464 21.467 1.00 87.19 92 GLU A N 1
ATOM 646 C CA . GLU A 1 92 ? -1.003 -16.231 20.928 1.00 87.19 92 GLU A CA 1
ATOM 647 C C . GLU A 1 92 ? 0.418 -16.469 20.412 1.00 87.19 92 GLU A C 1
ATOM 649 O O . GLU A 1 92 ? 1.197 -17.192 21.039 1.00 87.19 92 GLU A O 1
ATOM 654 N N . ARG A 1 93 ? 0.768 -15.845 19.281 1.00 87.94 93 ARG A N 1
ATOM 655 C CA . ARG A 1 93 ? 2.151 -15.796 18.788 1.00 87.94 93 ARG A CA 1
ATOM 656 C C . ARG A 1 93 ? 2.490 -14.449 18.143 1.00 87.94 93 ARG A C 1
ATOM 658 O O . ARG A 1 93 ? 1.615 -13.821 17.544 1.00 87.94 93 ARG A O 1
ATOM 665 N N . PRO A 1 94 ? 3.756 -14.015 18.192 1.00 81.94 94 PRO A N 1
ATOM 666 C CA . PRO A 1 94 ? 4.206 -12.837 17.459 1.00 81.94 94 PRO A CA 1
ATOM 667 C C . PRO A 1 94 ? 4.242 -13.083 15.939 1.00 81.94 94 PRO A C 1
ATOM 669 O O . PRO A 1 94 ? 4.403 -14.214 15.468 1.00 81.94 94 PRO A O 1
ATOM 672 N N . VAL A 1 95 ? 4.129 -11.997 15.167 1.00 76.44 95 VAL A N 1
ATOM 673 C CA . VAL A 1 95 ? 4.319 -12.001 13.700 1.00 76.44 95 VAL A CA 1
ATOM 674 C C . VAL A 1 95 ? 5.805 -11.878 13.319 1.00 76.44 95 VAL A C 1
ATOM 676 O O . VAL A 1 95 ? 6.201 -12.295 12.237 1.00 76.44 95 VAL A O 1
ATOM 679 N N . GLY A 1 96 ? 6.650 -11.354 14.217 1.00 59.44 96 GLY A N 1
ATOM 680 C CA . GLY A 1 96 ? 8.114 -11.298 14.074 1.00 59.44 96 GLY A CA 1
ATOM 681 C C . GLY A 1 96 ? 8.665 -10.271 13.070 1.00 59.44 96 GLY A C 1
ATOM 682 O O . GLY A 1 96 ? 9.856 -9.977 13.124 1.00 59.44 96 GLY A O 1
ATOM 683 N N . ALA A 1 97 ? 7.830 -9.704 12.190 1.00 56.50 97 ALA A N 1
ATOM 684 C CA . ALA A 1 97 ? 8.262 -8.884 11.050 1.00 56.50 97 ALA A CA 1
ATOM 685 C C . ALA A 1 97 ? 7.610 -7.485 10.947 1.00 56.50 97 ALA A C 1
ATOM 687 O O . ALA A 1 97 ? 7.701 -6.853 9.901 1.00 56.50 97 ALA A O 1
ATOM 688 N N . ASP A 1 98 ? 6.974 -6.976 12.006 1.00 56.66 98 ASP A N 1
ATOM 689 C CA . ASP A 1 98 ? 6.322 -5.657 11.986 1.00 56.66 98 ASP A CA 1
ATOM 690 C C . ASP A 1 98 ? 7.245 -4.580 12.590 1.00 56.66 98 ASP A C 1
ATOM 692 O O . ASP A 1 98 ? 7.626 -4.652 13.764 1.00 56.66 98 ASP A O 1
ATOM 696 N N . GLN A 1 99 ? 7.685 -3.618 11.769 1.00 54.03 99 GLN A N 1
ATOM 697 C CA . GLN A 1 99 ? 8.629 -2.573 12.187 1.00 54.03 99 GLN A CA 1
ATOM 698 C C . GLN A 1 99 ? 7.937 -1.323 12.751 1.00 54.03 99 GLN A C 1
ATOM 700 O O . GLN A 1 99 ? 8.521 -0.646 13.605 1.00 54.03 99 GLN A O 1
ATOM 705 N N . SER A 1 100 ? 6.718 -1.008 12.300 1.00 65.12 100 SER A N 1
ATOM 706 C CA . SER A 1 100 ? 5.986 0.200 12.704 1.00 65.12 100 SER A CA 1
ATOM 707 C C . SER A 1 100 ? 5.122 -0.049 13.938 1.00 65.12 100 SER A C 1
ATOM 709 O O . SER A 1 100 ? 5.047 0.813 14.820 1.00 65.12 100 SER A O 1
ATOM 711 N N . ASN A 1 101 ? 4.550 -1.248 14.054 1.00 76.00 101 ASN A N 1
ATOM 712 C CA . ASN A 1 101 ? 3.585 -1.596 15.085 1.00 76.00 101 ASN A CA 1
ATOM 713 C C . ASN A 1 101 ? 3.965 -2.881 15.831 1.00 76.00 101 ASN A C 1
ATOM 715 O O . ASN A 1 101 ? 5.017 -3.484 15.616 1.00 76.00 101 ASN A O 1
ATOM 719 N N . THR A 1 102 ? 3.143 -3.256 16.809 1.00 81.75 102 THR A N 1
ATOM 720 C CA . THR A 1 102 ? 3.259 -4.556 17.473 1.00 81.75 102 THR A CA 1
ATOM 721 C C . THR A 1 102 ? 2.062 -5.408 17.086 1.00 81.75 102 THR A C 1
ATOM 723 O O . THR A 1 102 ? 0.936 -5.087 17.463 1.00 81.75 102 THR A O 1
ATOM 726 N N . SER A 1 103 ? 2.322 -6.497 16.362 1.00 87.50 103 SER A N 1
ATOM 727 C CA . SER A 1 103 ? 1.290 -7.385 15.825 1.00 87.50 103 SER A CA 1
ATOM 728 C C . SER A 1 103 ? 1.374 -8.795 16.417 1.00 87.50 103 SER A C 1
ATOM 730 O O . SER A 1 103 ? 2.447 -9.408 16.457 1.00 87.50 103 SER A O 1
ATOM 732 N N . VAL A 1 104 ? 0.231 -9.316 16.871 1.00 88.75 104 VAL A N 1
ATOM 733 C CA . VAL A 1 104 ? 0.095 -10.632 17.518 1.00 88.75 104 VAL A CA 1
ATOM 734 C C . VAL A 1 104 ? -1.032 -11.418 16.864 1.00 88.75 104 VAL A C 1
ATOM 736 O O . VAL A 1 104 ? -2.143 -10.915 16.722 1.00 88.75 104 VAL A O 1
ATOM 739 N N . VAL A 1 105 ? -0.755 -12.665 16.496 1.00 91.31 105 VAL A N 1
ATOM 740 C CA . VAL A 1 105 ? -1.741 -13.601 15.945 1.00 91.31 105 VAL A CA 1
ATOM 741 C C . VAL A 1 105 ? -2.384 -14.388 17.080 1.00 91.31 105 VAL A C 1
ATOM 743 O O . VAL A 1 105 ? -1.690 -14.844 17.989 1.00 91.31 105 VAL A O 1
ATOM 746 N N . LEU A 1 106 ? -3.703 -14.556 17.009 1.00 90.12 106 LEU A N 1
ATOM 747 C CA . LEU A 1 106 ? -4.532 -15.315 17.941 1.00 90.12 106 LEU A CA 1
ATOM 748 C C . LEU A 1 106 ? -5.231 -16.453 17.180 1.00 90.12 106 LEU A C 1
ATOM 750 O O . LEU A 1 106 ? -6.024 -16.200 16.269 1.00 90.12 106 LEU A O 1
ATOM 754 N N . ASP A 1 107 ? -4.917 -17.698 17.550 1.00 89.25 107 ASP A N 1
ATOM 755 C CA . ASP A 1 107 ? -5.473 -18.946 16.985 1.00 89.25 107 ASP A CA 1
ATOM 756 C C . ASP A 1 107 ? -5.439 -19.059 15.450 1.00 89.25 107 ASP A C 1
ATOM 758 O O . ASP A 1 107 ? -6.292 -19.711 14.862 1.00 89.25 107 ASP A O 1
ATOM 762 N N . GLU A 1 108 ? -4.496 -18.391 14.774 1.00 89.69 108 GLU A N 1
ATOM 763 C CA . GLU A 1 108 ? -4.474 -18.287 13.302 1.00 89.69 108 GLU A CA 1
ATOM 764 C C . GLU A 1 108 ? -5.814 -17.793 12.704 1.00 89.69 108 GLU A C 1
ATOM 766 O O . GLU A 1 108 ? -6.139 -18.081 11.556 1.00 89.69 108 GLU A O 1
ATOM 771 N N . ARG A 1 109 ? -6.613 -17.048 13.476 1.00 89.81 109 ARG A N 1
ATOM 772 C CA . ARG A 1 109 ? -7.916 -16.506 13.047 1.00 89.81 109 ARG A CA 1
ATOM 773 C C . ARG A 1 109 ? -7.982 -14.999 13.143 1.00 89.81 109 ARG A C 1
ATOM 775 O O . ARG A 1 109 ? -8.647 -14.361 12.333 1.00 89.81 109 ARG A O 1
ATOM 782 N N . LEU A 1 110 ? -7.322 -14.434 14.148 1.00 92.44 110 LEU A N 1
ATOM 783 C CA . LEU A 1 110 ? -7.313 -13.003 14.403 1.00 92.44 110 LEU A CA 1
ATOM 784 C C . LEU A 1 110 ? -5.883 -12.492 14.480 1.00 92.44 110 LEU A C 1
ATOM 786 O O . LEU A 1 110 ? -4.982 -13.189 14.945 1.00 92.44 110 LEU A O 1
ATOM 790 N N . ILE A 1 111 ? -5.691 -11.252 14.061 1.00 92.38 111 ILE A N 1
ATOM 791 C CA . ILE A 1 111 ? -4.462 -10.500 14.266 1.00 92.38 111 ILE A CA 1
ATOM 792 C C . ILE A 1 111 ? -4.799 -9.218 15.021 1.00 92.38 111 ILE A C 1
ATOM 794 O O . ILE A 1 111 ? -5.678 -8.456 14.624 1.00 92.38 111 ILE A O 1
ATOM 798 N N . LEU A 1 112 ? -4.134 -9.011 16.154 1.00 91.62 112 LEU A N 1
ATOM 799 C CA . LEU A 1 112 ? -4.180 -7.786 16.941 1.00 91.62 112 LEU A CA 1
ATOM 800 C C . LEU A 1 112 ? -2.991 -6.918 16.530 1.00 91.62 112 LEU A C 1
ATOM 802 O O . LEU A 1 112 ? -1.851 -7.305 16.782 1.00 91.62 112 LEU A O 1
ATOM 806 N N . LYS A 1 113 ? -3.263 -5.745 15.957 1.00 90.19 113 LYS A N 1
ATOM 807 C CA . LYS A 1 113 ? -2.275 -4.711 15.624 1.00 90.19 113 LYS A CA 1
ATOM 808 C C . LYS A 1 113 ? -2.374 -3.599 16.663 1.00 90.19 113 LYS A C 1
ATOM 810 O O . LYS A 1 113 ? -3.436 -3.001 16.843 1.00 90.19 113 LYS A O 1
ATOM 815 N N . VAL A 1 114 ? -1.285 -3.338 17.379 1.00 87.69 114 VAL A N 1
ATOM 816 C CA . VAL A 1 114 ? -1.204 -2.277 18.392 1.00 87.69 114 VAL A CA 1
ATOM 817 C C . VAL A 1 114 ? -0.296 -1.169 17.897 1.00 87.69 114 VAL A C 1
ATOM 819 O O . VAL A 1 114 ? 0.886 -1.397 17.621 1.00 87.69 114 VAL A O 1
ATOM 822 N N . PHE A 1 115 ? -0.856 0.037 17.821 1.00 84.19 115 PHE A N 1
ATOM 823 C CA . PHE A 1 115 ? -0.164 1.196 17.285 1.00 84.19 115 PHE A CA 1
ATOM 824 C C . PHE A 1 115 ? 0.871 1.702 18.283 1.00 84.19 115 PHE A C 1
ATOM 826 O O . PHE A 1 115 ? 0.545 2.060 19.419 1.00 84.19 115 PHE A O 1
ATOM 833 N N . ARG A 1 116 ? 2.144 1.735 17.871 1.00 75.88 116 ARG A N 1
ATOM 834 C CA . ARG A 1 116 ? 3.217 2.223 18.754 1.00 75.88 116 ARG A CA 1
ATOM 835 C C . ARG A 1 116 ? 3.134 3.724 18.949 1.00 75.88 116 ARG A C 1
ATOM 837 O O . ARG A 1 116 ? 3.313 4.188 20.070 1.00 75.88 116 ARG A O 1
ATOM 844 N N . ARG A 1 117 ? 2.868 4.464 17.874 1.00 76.81 117 ARG A N 1
ATOM 845 C CA . ARG A 1 117 ? 2.710 5.918 17.869 1.00 76.81 117 ARG A CA 1
ATOM 846 C C . ARG A 1 117 ? 1.226 6.250 17.758 1.00 76.81 117 ARG A C 1
ATOM 848 O O . ARG A 1 117 ? 0.593 5.881 16.777 1.00 76.81 117 ARG A O 1
ATOM 855 N N . ILE A 1 118 ? 0.688 6.956 18.748 1.00 76.81 118 ILE A N 1
ATOM 856 C CA . ILE A 1 118 ? -0.727 7.337 18.774 1.00 76.81 118 ILE A CA 1
ATOM 857 C C . ILE A 1 118 ? -0.895 8.767 18.272 1.00 76.81 118 ILE A C 1
ATOM 859 O O . ILE A 1 118 ? -0.204 9.681 18.735 1.00 76.81 118 ILE A O 1
ATOM 863 N N . GLU A 1 119 ? -1.878 8.978 17.403 1.00 76.06 119 GLU A N 1
ATOM 864 C CA . GLU A 1 119 ? -2.270 10.300 16.921 1.00 76.06 119 GLU A CA 1
ATOM 865 C C . GLU A 1 119 ? -3.730 10.605 17.294 1.00 76.06 119 GLU A C 1
ATOM 867 O O . GLU A 1 119 ? -4.541 9.682 17.361 1.00 76.06 119 GLU A O 1
ATOM 872 N N . PRO A 1 120 ? -4.086 11.872 17.586 1.00 79.62 120 PRO A N 1
ATOM 873 C CA . PRO A 1 120 ? -5.473 12.236 17.859 1.00 79.62 120 PRO A CA 1
ATOM 874 C C . PRO A 1 120 ? -6.389 11.921 16.672 1.00 79.62 120 PRO A C 1
ATOM 876 O O . PRO A 1 120 ? -6.075 12.272 15.537 1.00 79.62 120 PRO A O 1
ATOM 879 N N . GLY A 1 121 ? -7.558 11.350 16.953 1.00 79.44 121 GLY A N 1
ATOM 880 C CA . GLY A 1 121 ? -8.547 10.955 15.957 1.00 79.44 121 GLY A CA 1
ATOM 881 C C . GLY A 1 121 ? -8.576 9.452 15.679 1.00 79.44 121 GLY A C 1
ATOM 882 O O . GLY A 1 121 ? -7.961 8.644 16.374 1.00 79.44 121 GLY A O 1
ATOM 883 N N . LEU A 1 122 ? -9.352 9.088 14.660 1.00 80.00 122 LEU A N 1
ATOM 884 C CA . LEU A 1 122 ? -9.397 7.719 14.155 1.00 80.00 122 LEU A CA 1
ATOM 885 C C . LEU A 1 122 ? -8.132 7.461 13.339 1.00 80.00 122 LEU A C 1
ATOM 887 O O . LEU A 1 122 ? -7.763 8.294 12.512 1.00 80.00 122 LEU A O 1
ATOM 891 N N . ASN A 1 123 ? -7.480 6.327 13.581 1.00 84.69 123 ASN A N 1
ATOM 892 C CA . ASN A 1 123 ? -6.378 5.884 12.736 1.00 84.69 123 ASN A CA 1
ATOM 893 C C . ASN A 1 123 ? -6.915 5.561 11.319 1.00 84.69 123 ASN A C 1
ATOM 895 O O . ASN A 1 123 ? -7.955 4.899 11.229 1.00 84.69 123 ASN A O 1
ATOM 899 N N . PRO A 1 124 ? -6.240 5.996 10.236 1.00 84.06 124 PRO A N 1
ATOM 900 C CA . PRO A 1 124 ? -6.679 5.741 8.861 1.00 84.06 124 PRO A CA 1
ATOM 901 C C . PRO A 1 124 ? -6.893 4.260 8.526 1.00 84.06 124 PRO A C 1
ATOM 903 O O . PRO A 1 124 ? -7.835 3.941 7.807 1.00 84.06 124 PRO A O 1
ATOM 906 N N . ASP A 1 125 ? -6.096 3.353 9.101 1.00 86.81 125 ASP A N 1
ATOM 907 C CA . ASP A 1 125 ? -6.242 1.903 8.928 1.00 86.81 125 ASP A CA 1
ATOM 908 C C . ASP A 1 125 ? -7.577 1.399 9.482 1.00 86.81 125 ASP A C 1
ATOM 910 O O . ASP A 1 125 ? -8.271 0.610 8.849 1.00 86.81 125 ASP A O 1
ATOM 914 N N . LEU A 1 126 ? -8.002 1.925 10.635 1.00 88.56 126 LEU A N 1
ATOM 915 C CA . LEU A 1 126 ? -9.319 1.624 11.190 1.00 88.56 126 LEU A CA 1
ATOM 916 C C . LEU A 1 126 ? -10.443 2.255 10.354 1.00 88.56 126 LEU A C 1
ATOM 918 O O . LEU A 1 126 ? -11.425 1.585 10.051 1.00 88.56 126 LEU A O 1
ATOM 922 N N . GLU A 1 127 ? -10.317 3.537 10.010 1.00 87.81 127 GLU A N 1
ATOM 923 C CA . GLU A 1 127 ? -11.346 4.294 9.288 1.00 87.81 127 GLU A CA 1
ATOM 924 C C . GLU A 1 127 ? -11.621 3.704 7.896 1.00 87.81 127 GLU A C 1
ATOM 926 O O . GLU A 1 127 ? -12.773 3.438 7.549 1.00 87.81 127 GLU A O 1
ATOM 931 N N . LEU A 1 128 ? -10.564 3.474 7.111 1.00 88.31 128 LEU A N 1
ATOM 932 C CA . LEU A 1 128 ? -10.668 2.969 5.746 1.00 88.31 128 LEU A CA 1
ATOM 933 C C . LEU A 1 128 ? -11.073 1.498 5.723 1.00 88.31 128 LEU A C 1
ATOM 935 O O . LEU A 1 128 ? -11.915 1.132 4.909 1.00 88.31 128 LEU A O 1
ATOM 939 N N . ASN A 1 129 ? -10.554 0.665 6.631 1.00 88.75 129 ASN A N 1
ATOM 940 C CA . ASN A 1 129 ? -10.979 -0.731 6.707 1.00 88.75 129 ASN A CA 1
ATOM 941 C C . ASN A 1 129 ? -12.459 -0.841 7.107 1.00 88.75 129 ASN A C 1
ATOM 943 O O . ASN A 1 129 ? -13.201 -1.561 6.446 1.00 88.75 129 ASN A O 1
ATOM 947 N N . ALA A 1 130 ? -12.917 -0.077 8.107 1.00 88.50 130 ALA A N 1
ATOM 948 C CA . ALA A 1 130 ? -14.329 -0.061 8.492 1.00 88.50 130 ALA A CA 1
ATOM 949 C C . ALA A 1 130 ? -15.229 0.404 7.333 1.00 88.50 130 ALA A C 1
ATOM 951 O O . ALA A 1 130 ? -16.217 -0.257 7.023 1.00 88.50 130 ALA A O 1
ATOM 952 N N . TRP A 1 131 ? -14.857 1.483 6.636 1.00 89.19 131 TRP A N 1
ATOM 953 C CA . TRP A 1 131 ? -15.581 1.945 5.448 1.00 89.19 131 TRP A CA 1
ATOM 954 C C . TRP A 1 131 ? -15.654 0.870 4.355 1.00 89.19 131 TRP A C 1
ATOM 956 O O . TRP A 1 131 ? -16.729 0.541 3.852 1.00 89.19 131 TRP A O 1
ATOM 966 N N . LEU A 1 132 ? -14.506 0.299 3.992 1.00 91.31 132 LEU A N 1
ATOM 967 C CA . LEU A 1 132 ? -14.405 -0.688 2.925 1.00 91.31 132 LEU A CA 1
ATOM 968 C C . LEU A 1 132 ? -15.176 -1.963 3.271 1.00 91.31 132 LEU A C 1
ATOM 970 O O . LEU A 1 132 ? -16.011 -2.398 2.480 1.00 91.31 132 LEU A O 1
ATOM 974 N N . ALA A 1 133 ? -14.926 -2.544 4.441 1.00 87.12 133 ALA A N 1
ATOM 975 C CA . ALA A 1 133 ? -15.488 -3.829 4.829 1.00 87.12 133 ALA A CA 1
ATOM 976 C C . ALA A 1 133 ? -16.965 -3.735 5.241 1.00 87.12 133 ALA A C 1
ATOM 978 O O . ALA A 1 133 ? -17.753 -4.597 4.854 1.00 87.12 133 ALA A O 1
ATOM 979 N N . GLU A 1 134 ? -17.349 -2.725 6.028 1.00 84.12 134 GLU A N 1
ATOM 980 C CA . GLU A 1 134 ? -18.676 -2.668 6.659 1.00 84.12 134 GLU A CA 1
ATOM 981 C C . GLU A 1 134 ? -19.685 -1.836 5.860 1.00 84.12 134 GLU A C 1
ATOM 983 O O . GLU A 1 134 ? -20.836 -2.251 5.725 1.00 84.12 134 GLU A O 1
ATOM 988 N N . GLU A 1 135 ? -19.271 -0.696 5.299 1.00 86.19 135 GLU A N 1
ATOM 989 C CA . GLU A 1 135 ? -20.192 0.221 4.608 1.00 86.19 135 GLU A CA 1
ATOM 990 C C . GLU A 1 135 ? -20.329 -0.105 3.115 1.00 86.19 135 GLU A C 1
ATOM 992 O O . GLU A 1 135 ? -21.433 -0.097 2.568 1.00 86.19 135 GLU A O 1
ATOM 997 N N . VAL A 1 136 ? -19.214 -0.408 2.440 1.00 88.75 136 VAL A N 1
ATOM 998 C CA . VAL A 1 136 ? -19.203 -0.644 0.984 1.00 88.75 136 VAL A CA 1
ATOM 999 C C . VAL A 1 136 ? -19.266 -2.129 0.616 1.00 88.75 136 VAL A C 1
ATOM 1001 O O . VAL A 1 136 ? -19.725 -2.471 -0.476 1.00 88.75 136 VAL A O 1
ATOM 1004 N N . GLY A 1 137 ? -18.824 -3.022 1.504 1.00 87.94 137 GLY A N 1
ATOM 1005 C CA . GLY A 1 137 ? -18.728 -4.455 1.218 1.00 87.94 137 GLY A CA 1
ATOM 1006 C C . GLY A 1 137 ? -17.603 -4.794 0.234 1.00 87.94 137 GLY A C 1
ATOM 1007 O O . GLY A 1 137 ? -17.764 -5.646 -0.637 1.00 87.94 137 GLY A O 1
ATOM 1008 N N . PHE A 1 138 ? -16.471 -4.095 0.323 1.00 92.69 138 PHE A N 1
ATOM 1009 C CA . PHE A 1 138 ? -15.231 -4.446 -0.362 1.00 92.69 138 PHE A CA 1
ATOM 1010 C C . PHE A 1 138 ? -14.583 -5.648 0.335 1.00 92.69 138 PHE A C 1
ATOM 1012 O O . PHE A 1 138 ? -14.042 -5.529 1.429 1.00 92.69 138 PHE A O 1
ATOM 1019 N N . GLU A 1 139 ? -14.642 -6.822 -0.295 1.00 92.19 139 GLU A N 1
ATOM 1020 C CA . GLU A 1 139 ? -14.220 -8.089 0.329 1.00 92.19 139 GLU A CA 1
ATOM 1021 C C . GLU A 1 139 ? -12.698 -8.308 0.336 1.00 92.19 139 GLU A C 1
ATOM 1023 O O . GLU A 1 139 ? -12.194 -9.176 1.049 1.00 92.19 139 GLU A O 1
ATOM 1028 N N . ALA A 1 140 ? -11.942 -7.523 -0.438 1.00 95.44 140 ALA A N 1
ATOM 1029 C CA . ALA A 1 140 ? -10.494 -7.680 -0.567 1.00 95.44 140 ALA A CA 1
ATOM 1030 C C . ALA A 1 140 ? -9.694 -6.916 0.511 1.00 95.44 140 ALA A C 1
ATOM 1032 O O . ALA A 1 140 ? -8.574 -6.478 0.261 1.00 95.44 140 ALA A O 1
ATOM 1033 N N . VAL A 1 141 ? -10.250 -6.788 1.719 1.00 94.81 141 VAL A N 1
ATOM 1034 C CA . VAL A 1 141 ? -9.556 -6.359 2.947 1.00 94.81 141 VAL A CA 1
ATOM 1035 C C . VAL A 1 141 ? -9.812 -7.369 4.068 1.00 94.81 141 VAL A C 1
ATOM 1037 O O . VAL A 1 141 ? -10.861 -8.017 4.074 1.00 94.81 141 VAL A O 1
ATOM 1040 N N . PRO A 1 142 ? -8.895 -7.519 5.041 1.00 93.12 142 PRO A N 1
ATOM 1041 C CA . PRO A 1 142 ? -9.174 -8.293 6.244 1.00 93.12 142 PRO A CA 1
ATOM 1042 C C . PRO A 1 142 ? -10.377 -7.717 6.992 1.00 93.12 142 PRO A C 1
ATOM 1044 O O . PRO A 1 142 ? -10.435 -6.510 7.235 1.00 93.12 142 PRO A O 1
ATOM 1047 N N . ARG A 1 143 ? -11.317 -8.574 7.400 1.00 92.00 143 ARG A N 1
ATOM 1048 C CA . ARG A 1 143 ? -12.511 -8.133 8.132 1.00 92.00 143 ARG A CA 1
ATOM 1049 C C . ARG A 1 143 ? -12.149 -7.586 9.510 1.00 92.00 143 ARG A C 1
ATOM 1051 O O . ARG A 1 143 ? -11.420 -8.230 10.267 1.00 92.00 143 ARG A O 1
ATOM 1058 N N . LEU A 1 144 ? -12.722 -6.441 9.874 1.00 92.62 144 LEU A N 1
ATOM 1059 C CA . LEU A 1 144 ? -12.561 -5.850 11.199 1.00 92.62 144 LEU A CA 1
ATOM 1060 C C . LEU A 1 144 ? -13.295 -6.678 12.268 1.00 92.62 144 LEU A C 1
ATOM 1062 O O . LEU A 1 144 ? -14.495 -6.932 12.182 1.00 92.62 144 LEU A O 1
ATOM 1066 N N . ALA A 1 145 ? -12.572 -7.079 13.310 1.00 92.62 145 ALA A N 1
ATOM 1067 C CA . ALA A 1 145 ? -13.094 -7.801 14.470 1.00 92.62 145 ALA A CA 1
ATOM 1068 C C . ALA A 1 145 ? -13.278 -6.881 15.696 1.00 92.62 145 ALA A C 1
ATOM 1070 O O . ALA A 1 145 ? -14.062 -7.172 16.597 1.00 92.62 145 ALA A O 1
ATOM 1071 N N . GLY A 1 146 ? -12.609 -5.734 15.739 1.00 93.62 146 GLY A N 1
ATOM 1072 C CA . GLY A 1 146 ? -12.844 -4.715 16.756 1.00 93.62 146 GLY A CA 1
ATOM 1073 C C . GLY A 1 146 ? -11.653 -3.793 16.927 1.00 93.62 146 GLY A C 1
ATOM 1074 O O . GLY A 1 146 ? -10.649 -3.923 16.235 1.00 93.62 146 GLY A O 1
ATOM 1075 N N . PHE A 1 147 ? -11.755 -2.846 17.849 1.00 94.50 147 PHE A N 1
ATOM 1076 C CA . PHE A 1 147 ? -10.704 -1.862 18.082 1.00 94.50 147 PHE A CA 1
ATOM 1077 C C . PHE A 1 147 ? -10.764 -1.266 19.488 1.00 94.50 147 PHE A C 1
ATOM 1079 O O . PHE A 1 147 ? -11.704 -1.496 20.253 1.00 94.50 147 PHE A O 1
ATOM 1086 N N . VAL A 1 148 ? -9.726 -0.510 19.838 1.00 93.12 148 VAL A N 1
ATOM 1087 C CA . VAL A 1 148 ? -9.603 0.197 21.115 1.00 93.12 148 VAL A CA 1
ATOM 1088 C C . VAL A 1 148 ? -9.303 1.659 20.856 1.00 93.12 148 VAL A C 1
ATOM 1090 O O . VAL A 1 148 ? -8.392 1.989 20.095 1.00 93.12 148 VAL A O 1
ATOM 1093 N N . GLU A 1 149 ? -10.022 2.529 21.553 1.00 92.19 149 GLU A N 1
ATOM 1094 C CA . GLU A 1 149 ? -9.761 3.964 21.589 1.00 92.19 149 GLU A CA 1
ATOM 1095 C C . GLU A 1 149 ? -9.290 4.378 22.983 1.00 92.19 149 GLU A C 1
ATOM 1097 O O . GLU A 1 149 ? -9.881 3.992 23.991 1.00 92.19 149 GLU A O 1
ATOM 1102 N N . LEU A 1 150 ? -8.253 5.204 23.053 1.00 90.00 150 LEU A N 1
ATOM 1103 C CA . LEU A 1 150 ? -7.929 5.983 24.238 1.00 90.00 150 LEU A CA 1
ATOM 1104 C C . LEU A 1 150 ? -8.777 7.251 24.223 1.00 90.00 150 LEU A C 1
ATOM 1106 O O . LEU A 1 150 ? -8.579 8.107 23.367 1.00 90.00 150 LEU A O 1
ATOM 1110 N N . VAL A 1 151 ? -9.676 7.392 25.192 1.00 89.25 151 VAL A N 1
ATOM 1111 C CA . VAL A 1 151 ? -10.507 8.584 25.378 1.00 89.25 151 VAL A CA 1
ATOM 1112 C C . VAL A 1 151 ? -9.982 9.374 26.569 1.00 89.25 151 VAL A C 1
ATOM 1114 O O . VAL A 1 151 ? -9.871 8.837 27.672 1.00 89.25 151 VAL A O 1
ATOM 1117 N N . THR A 1 152 ? -9.672 10.649 26.356 1.00 86.50 152 THR A N 1
ATOM 1118 C CA . THR A 1 152 ? -9.270 11.612 27.390 1.00 86.50 152 THR A CA 1
ATOM 1119 C C . THR A 1 152 ? -10.160 12.855 27.330 1.00 86.50 152 THR A C 1
ATOM 1121 O O . THR A 1 152 ? -11.007 12.988 26.447 1.00 86.50 152 THR A O 1
ATOM 1124 N N . ALA A 1 153 ? -9.963 13.797 28.256 1.00 81.94 153 ALA A N 1
ATOM 1125 C CA . ALA A 1 153 ? -10.627 15.103 28.194 1.00 81.94 153 ALA A CA 1
ATOM 1126 C C . ALA A 1 153 ? -10.289 15.902 26.915 1.00 81.94 153 ALA A C 1
ATOM 1128 O O . ALA A 1 153 ? -11.082 16.743 26.498 1.00 81.94 153 ALA A O 1
ATOM 1129 N N . ASP A 1 154 ? -9.140 15.621 26.292 1.00 79.81 154 ASP A N 1
ATOM 1130 C CA . ASP A 1 154 ? -8.631 16.349 25.125 1.00 79.81 154 ASP A CA 1
ATOM 1131 C C . ASP A 1 154 ? -9.062 15.720 23.787 1.00 79.81 154 ASP A C 1
ATOM 1133 O O . ASP A 1 154 ? -8.813 16.297 22.729 1.00 79.81 154 ASP A O 1
ATOM 1137 N N . GLY A 1 155 ? -9.678 14.532 23.806 1.00 84.81 155 GLY A N 1
ATOM 1138 C CA . GLY A 1 155 ? -10.140 13.834 22.606 1.00 84.81 155 GLY A CA 1
ATOM 1139 C C . GLY A 1 155 ? -9.978 12.317 22.672 1.00 84.81 155 GLY A C 1
ATOM 1140 O O . GLY A 1 155 ? -9.705 11.742 23.725 1.00 84.81 155 GLY A O 1
ATOM 1141 N N . ALA A 1 156 ? -10.155 11.669 21.522 1.00 87.38 156 ALA A N 1
ATOM 1142 C CA . ALA A 1 156 ? -9.994 10.229 21.357 1.00 87.38 156 ALA A CA 1
ATOM 1143 C C . ALA A 1 156 ? -8.853 9.914 20.386 1.00 87.38 156 ALA A C 1
ATOM 1145 O O . ALA A 1 156 ? -8.552 10.720 19.503 1.00 87.38 156 ALA A O 1
ATOM 1146 N N . ALA A 1 157 ? -8.230 8.752 20.551 1.00 87.50 157 ALA A N 1
ATOM 1147 C CA . ALA A 1 157 ? -7.213 8.252 19.641 1.00 87.50 157 ALA A CA 1
ATOM 1148 C C . ALA A 1 157 ? -7.263 6.726 19.525 1.00 87.50 157 ALA A C 1
ATOM 1150 O O . ALA A 1 157 ? -7.388 6.040 20.542 1.00 87.50 157 ALA A O 1
ATOM 1151 N N . THR A 1 158 ? -7.134 6.178 18.318 1.00 89.25 158 THR A N 1
ATOM 1152 C CA . THR A 1 158 ? -7.075 4.720 18.131 1.00 89.25 158 THR A CA 1
ATOM 1153 C C . THR A 1 158 ? -5.756 4.151 18.666 1.00 89.25 158 THR A C 1
ATOM 1155 O O . THR A 1 158 ? -4.675 4.662 18.389 1.00 89.25 158 THR A O 1
ATOM 1158 N N . VAL A 1 159 ? -5.859 3.076 19.445 1.00 89.19 159 VAL A N 1
ATOM 1159 C CA . VAL A 1 159 ? -4.754 2.419 20.163 1.00 89.19 159 VAL A CA 1
ATOM 1160 C C . VAL A 1 159 ? -4.398 1.075 19.542 1.00 89.19 159 VAL A C 1
ATOM 1162 O O . VAL A 1 159 ? -3.227 0.717 19.435 1.00 89.19 159 VAL A O 1
ATOM 1165 N N . ALA A 1 160 ? -5.415 0.313 19.164 1.00 90.44 160 ALA A N 1
ATOM 1166 C CA . ALA A 1 160 ? -5.253 -1.015 18.608 1.00 90.44 160 ALA A CA 1
ATOM 1167 C C . ALA A 1 160 ? -6.469 -1.378 17.764 1.00 90.44 160 ALA A C 1
ATOM 1169 O O . ALA A 1 160 ? -7.569 -0.872 18.008 1.00 90.44 160 ALA A O 1
ATOM 1170 N N . LEU A 1 161 ? -6.274 -2.305 16.838 1.00 92.94 161 LEU A N 1
ATOM 1171 C CA . LEU A 1 161 ? -7.341 -2.959 16.098 1.00 92.94 161 LEU A CA 1
ATOM 1172 C C . LEU A 1 161 ? -7.130 -4.472 16.071 1.00 92.94 161 LEU A C 1
ATOM 1174 O O . LEU A 1 161 ? -6.011 -4.965 16.210 1.00 92.94 161 LEU A O 1
ATOM 1178 N N . VAL A 1 162 ? -8.227 -5.206 15.932 1.00 93.31 162 VAL A N 1
ATOM 1179 C CA . VAL A 1 162 ? -8.257 -6.650 15.719 1.00 93.31 162 VAL A CA 1
ATOM 1180 C C . VAL A 1 162 ? -8.933 -6.888 14.384 1.00 93.31 162 VAL A C 1
ATOM 1182 O O . VAL A 1 162 ? -10.035 -6.393 14.153 1.00 93.31 162 VAL A O 1
ATOM 1185 N N . GLN A 1 163 ? -8.287 -7.661 13.527 1.00 93.50 163 GLN A N 1
ATOM 1186 C CA . GLN A 1 163 ? -8.778 -8.032 12.206 1.00 93.50 163 GLN A CA 1
ATOM 1187 C C . GLN A 1 163 ? -8.681 -9.543 12.010 1.00 93.50 163 GLN A C 1
ATOM 1189 O O . GLN A 1 163 ? -8.049 -10.252 12.795 1.00 93.50 163 GLN A O 1
ATOM 1194 N N . GLU A 1 164 ? -9.316 -10.029 10.953 1.00 93.06 164 GLU A N 1
ATOM 1195 C CA . GLU A 1 164 ? -9.090 -11.357 10.396 1.00 93.06 164 GLU A CA 1
ATOM 1196 C C . GLU A 1 164 ? -7.599 -11.584 10.115 1.00 93.06 164 GLU A C 1
ATOM 1198 O O . GLU A 1 164 ? -6.953 -10.810 9.411 1.00 93.06 164 GLU A O 1
ATOM 1203 N N . TYR A 1 165 ? -7.051 -12.662 10.670 1.00 93.12 165 TYR A N 1
ATOM 1204 C CA . TYR A 1 165 ? -5.771 -13.187 10.217 1.00 93.12 165 TYR A CA 1
ATOM 1205 C C . TYR A 1 165 ? -6.001 -14.028 8.964 1.00 93.12 165 TYR A C 1
ATOM 1207 O O . TYR A 1 165 ? -7.018 -14.708 8.857 1.00 93.12 165 TYR A O 1
ATOM 1215 N N . LEU A 1 166 ? -5.048 -13.998 8.034 1.00 92.56 166 LEU A N 1
ATOM 1216 C CA . LEU A 1 166 ? -5.128 -14.698 6.754 1.00 92.56 166 LEU A CA 1
ATOM 1217 C C . LEU A 1 166 ? -4.085 -15.830 6.729 1.00 92.56 166 LEU A C 1
ATOM 1219 O O . LEU A 1 166 ? -2.920 -15.585 6.398 1.00 92.56 166 LEU A O 1
ATOM 1223 N N . PRO A 1 167 ? -4.450 -17.072 7.107 1.00 89.88 167 PRO A N 1
ATOM 1224 C CA . PRO A 1 167 ? -3.514 -18.189 7.139 1.00 89.88 167 PRO A CA 1
ATOM 1225 C C . PRO A 1 167 ? -2.953 -18.510 5.759 1.00 89.88 167 PRO A C 1
ATOM 1227 O O . PRO A 1 167 ? -3.690 -18.641 4.784 1.00 89.88 167 PRO A O 1
ATOM 1230 N N . GLY A 1 168 ? -1.635 -18.689 5.687 1.00 88.69 168 GLY A N 1
ATOM 1231 C CA . GLY A 1 168 ? -0.953 -19.019 4.435 1.00 88.69 168 GLY A CA 1
ATOM 1232 C C . GLY A 1 168 ? -0.852 -17.858 3.445 1.00 88.69 168 GLY A C 1
ATOM 1233 O O . GLY A 1 168 ? -0.356 -18.073 2.343 1.00 88.69 168 GLY A O 1
ATOM 1234 N N . ALA A 1 169 ? -1.283 -16.654 3.833 1.00 92.62 169 ALA A N 1
ATOM 1235 C CA . ALA A 1 169 ? -1.023 -15.447 3.071 1.00 92.62 169 ALA A CA 1
ATOM 1236 C C . ALA A 1 169 ? 0.485 -15.200 2.952 1.00 92.62 169 ALA A C 1
ATOM 1238 O O . ALA A 1 169 ? 1.231 -15.347 3.927 1.00 92.62 169 ALA A O 1
ATOM 1239 N N . VAL A 1 170 ? 0.926 -14.800 1.764 1.00 93.12 170 VAL A N 1
ATOM 1240 C CA . VAL A 1 170 ? 2.309 -14.397 1.502 1.00 93.12 170 VAL A CA 1
ATOM 1241 C C . VAL A 1 170 ? 2.345 -12.976 0.967 1.00 93.12 170 VAL A C 1
ATOM 1243 O O . VAL A 1 170 ? 1.407 -12.515 0.325 1.00 93.12 170 VAL A O 1
ATOM 1246 N N . ASP A 1 171 ? 3.442 -12.277 1.227 1.00 94.00 171 ASP A N 1
ATOM 1247 C CA . ASP A 1 171 ? 3.687 -10.958 0.653 1.00 94.00 171 ASP A CA 1
ATOM 1248 C C . ASP A 1 171 ? 3.681 -11.033 -0.890 1.00 94.00 171 ASP A C 1
ATOM 1250 O O . ASP A 1 171 ? 4.368 -11.874 -1.493 1.00 94.00 171 ASP A O 1
ATOM 1254 N N . ALA A 1 172 ? 2.865 -10.197 -1.544 1.00 96.69 172 ALA A N 1
ATOM 1255 C CA . ALA A 1 172 ? 2.707 -10.247 -2.995 1.00 96.69 172 ALA A CA 1
ATOM 1256 C C . ALA A 1 172 ? 3.975 -9.787 -3.726 1.00 96.69 172 ALA A C 1
ATOM 1258 O O . ALA A 1 172 ? 4.257 -10.288 -4.814 1.00 96.69 172 ALA A O 1
ATOM 1259 N N . TYR A 1 173 ? 4.783 -8.894 -3.140 1.00 96.69 173 TYR A N 1
ATOM 1260 C CA . TYR A 1 173 ? 6.056 -8.488 -3.738 1.00 96.69 173 TYR A CA 1
ATOM 1261 C C . TYR A 1 173 ? 7.037 -9.666 -3.784 1.00 96.69 173 TYR A C 1
ATOM 1263 O O . TYR A 1 173 ? 7.579 -9.985 -4.844 1.00 96.69 173 TYR A O 1
ATOM 1271 N N . GLU A 1 174 ? 7.237 -10.356 -2.662 1.00 95.25 174 GLU A N 1
ATOM 1272 C CA . GLU A 1 174 ? 8.159 -11.487 -2.559 1.00 95.25 174 GLU A CA 1
ATOM 1273 C C . GLU A 1 174 ? 7.709 -12.688 -3.392 1.00 95.25 174 GLU A C 1
ATOM 1275 O O . GLU A 1 174 ? 8.520 -13.274 -4.118 1.00 95.25 174 GLU A O 1
ATOM 1280 N N . SE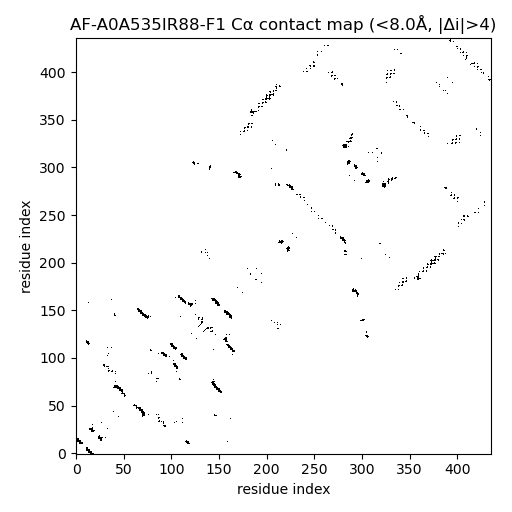R A 1 175 ? 6.421 -13.037 -3.348 1.00 96.25 175 SER A N 1
ATOM 1281 C CA . SER A 1 175 ? 5.877 -14.138 -4.152 1.00 96.25 175 SER A CA 1
ATOM 1282 C C . SER A 1 175 ? 5.953 -13.852 -5.658 1.00 96.25 175 SER A C 1
ATOM 1284 O O . SER A 1 175 ? 6.365 -14.732 -6.422 1.00 96.25 175 SER A O 1
ATOM 1286 N N . THR A 1 176 ? 5.664 -12.618 -6.088 1.00 97.75 176 THR A N 1
ATOM 1287 C CA . THR A 1 176 ? 5.831 -12.183 -7.485 1.00 97.75 176 THR A CA 1
ATOM 1288 C C . THR A 1 176 ? 7.303 -12.222 -7.896 1.00 97.75 176 THR A C 1
ATOM 1290 O O . THR A 1 176 ? 7.646 -12.805 -8.927 1.00 97.75 176 THR A O 1
ATOM 1293 N N . ALA A 1 177 ? 8.207 -11.669 -7.080 1.00 97.75 177 ALA A N 1
ATOM 1294 C CA . ALA A 1 177 ? 9.640 -11.663 -7.365 1.00 97.75 177 ALA A CA 1
ATOM 1295 C C . ALA A 1 177 ? 10.203 -13.084 -7.509 1.00 97.75 177 ALA A C 1
ATOM 1297 O O . ALA A 1 177 ? 10.993 -13.345 -8.422 1.00 97.75 177 ALA A O 1
ATOM 1298 N N . GLU A 1 178 ? 9.802 -14.014 -6.639 1.00 97.69 178 GLU A N 1
ATOM 1299 C CA . GLU A 1 178 ? 10.219 -15.417 -6.703 1.00 97.69 178 GLU A CA 1
ATOM 1300 C C . GLU A 1 178 ? 9.719 -16.100 -7.982 1.00 97.69 178 GLU A C 1
ATOM 1302 O O . GLU A 1 178 ? 10.493 -16.755 -8.687 1.00 97.69 178 GLU A O 1
ATOM 1307 N N . ARG A 1 179 ? 8.444 -15.892 -8.327 1.00 97.25 179 ARG A N 1
ATOM 1308 C CA . ARG A 1 179 ? 7.807 -16.458 -9.522 1.00 97.25 179 ARG A CA 1
ATOM 1309 C C . ARG A 1 179 ? 8.462 -15.963 -10.811 1.00 97.25 179 ARG A C 1
ATOM 1311 O O . ARG A 1 179 ? 8.857 -16.775 -11.649 1.00 97.25 179 ARG A O 1
ATOM 1318 N N . LEU A 1 180 ? 8.663 -14.650 -10.936 1.00 98.06 180 LEU A N 1
ATOM 1319 C CA . LEU A 1 180 ? 9.368 -14.044 -12.068 1.00 98.06 180 LEU A CA 1
ATOM 1320 C C . LEU A 1 180 ? 10.815 -14.546 -12.152 1.00 98.06 180 LEU A C 1
ATOM 1322 O O . LEU A 1 180 ? 11.289 -14.885 -13.236 1.00 98.06 180 LEU A O 1
ATOM 1326 N N . THR A 1 181 ? 11.508 -14.666 -11.014 1.00 98.31 181 THR A N 1
ATOM 1327 C CA . THR A 1 181 ? 12.873 -15.216 -10.965 1.00 98.31 181 THR A CA 1
ATOM 1328 C C . THR A 1 181 ? 12.906 -16.644 -11.512 1.00 98.31 181 THR A C 1
ATOM 1330 O O . THR A 1 181 ? 13.779 -16.974 -12.316 1.00 98.31 181 THR A O 1
ATOM 1333 N N . ALA A 1 182 ? 11.955 -17.493 -11.116 1.00 97.44 182 ALA A N 1
ATOM 1334 C CA . ALA A 1 182 ? 11.861 -18.866 -11.603 1.00 97.44 182 ALA A CA 1
ATOM 1335 C C . ALA A 1 182 ? 11.630 -18.925 -13.123 1.00 97.44 182 ALA A C 1
ATOM 1337 O O . ALA A 1 182 ? 12.319 -19.679 -13.814 1.00 97.44 182 ALA A O 1
ATOM 1338 N N . TRP A 1 183 ? 10.733 -18.093 -13.661 1.00 97.50 183 TRP A N 1
ATOM 1339 C CA . TRP A 1 183 ? 10.474 -18.014 -15.103 1.00 97.50 183 TRP A CA 1
ATOM 1340 C C . TRP A 1 183 ? 11.676 -17.509 -15.907 1.00 97.50 183 TRP A C 1
ATOM 1342 O O . TRP A 1 183 ? 12.013 -18.096 -16.935 1.00 97.50 183 TRP A O 1
ATOM 1352 N N . ILE A 1 184 ? 12.394 -16.494 -15.414 1.00 97.62 184 ILE A N 1
ATOM 1353 C CA . ILE A 1 184 ? 13.638 -16.015 -16.040 1.00 97.62 184 ILE A CA 1
ATOM 1354 C C . ILE A 1 184 ? 14.667 -17.150 -16.141 1.00 97.62 184 ILE A C 1
ATOM 1356 O O . ILE A 1 184 ? 15.388 -17.255 -17.134 1.00 97.62 184 ILE A O 1
ATOM 1360 N N . LEU A 1 185 ? 14.737 -18.025 -15.137 1.00 96.81 185 LEU A N 1
ATOM 1361 C CA . LEU A 1 185 ? 15.713 -19.114 -15.076 1.00 96.81 185 LEU A CA 1
ATOM 1362 C C . LEU A 1 185 ? 15.327 -20.364 -15.879 1.00 96.81 185 LEU A C 1
ATOM 1364 O O . LEU A 1 185 ? 16.187 -21.243 -16.028 1.00 96.81 185 LEU A O 1
ATOM 1368 N N . ALA A 1 186 ? 14.096 -20.440 -16.394 1.00 94.06 186 ALA A N 1
ATOM 1369 C CA . ALA A 1 186 ? 13.525 -21.613 -17.054 1.00 94.06 186 ALA A CA 1
ATOM 1370 C C . ALA A 1 186 ? 13.057 -21.303 -18.497 1.00 94.06 186 ALA A C 1
ATOM 1372 O O . ALA A 1 186 ? 11.883 -20.987 -18.717 1.00 94.06 186 ALA A O 1
ATOM 1373 N N . PRO A 1 187 ? 13.947 -21.412 -19.504 1.00 87.94 187 PRO A N 1
ATOM 1374 C CA . PRO A 1 187 ? 13.613 -21.193 -20.912 1.00 87.94 187 PRO A CA 1
ATOM 1375 C C . PRO A 1 187 ? 12.418 -22.006 -21.415 1.00 87.94 187 PRO A C 1
ATOM 1377 O O . PRO A 1 187 ? 12.345 -23.212 -21.190 1.00 87.94 187 PRO A O 1
ATOM 1380 N N . GLY A 1 188 ? 11.492 -21.341 -22.116 1.00 83.06 188 GLY A N 1
ATOM 1381 C CA . GLY A 1 188 ? 10.308 -21.970 -22.715 1.00 83.06 188 GLY A CA 1
ATOM 1382 C C . GLY A 1 188 ? 9.209 -22.369 -21.723 1.00 83.06 188 GLY A C 1
ATOM 1383 O O . GLY A 1 188 ? 8.266 -23.048 -22.120 1.00 83.06 188 GLY A O 1
ATOM 1384 N N . SER A 1 189 ? 9.319 -21.970 -20.451 1.00 88.06 189 SER A N 1
ATOM 1385 C CA . SER A 1 189 ? 8.344 -22.325 -19.409 1.00 88.06 189 SER A CA 1
ATOM 1386 C C . SER A 1 189 ? 7.086 -21.454 -19.405 1.00 88.06 189 SER A C 1
ATOM 1388 O O . SER A 1 189 ? 6.049 -21.894 -18.912 1.00 88.06 189 SER A O 1
ATOM 1390 N N . VAL A 1 190 ? 7.163 -20.230 -19.938 1.00 95.19 190 VAL A N 1
ATOM 1391 C CA . VAL A 1 190 ? 6.072 -19.255 -19.877 1.00 95.19 190 VAL A CA 1
ATOM 1392 C C . VAL A 1 190 ? 6.113 -18.298 -21.069 1.00 95.19 190 VAL A C 1
ATOM 1394 O O . VAL A 1 190 ? 7.172 -18.010 -21.621 1.00 95.19 190 VAL A O 1
ATOM 1397 N N . THR A 1 191 ? 4.951 -17.785 -21.468 1.00 95.44 191 THR A N 1
ATOM 1398 C CA . THR A 1 191 ? 4.841 -16.661 -22.414 1.00 95.44 191 THR A CA 1
ATOM 1399 C C . THR A 1 191 ? 4.711 -15.345 -21.655 1.00 95.44 191 THR A C 1
ATOM 1401 O O . THR A 1 191 ? 4.087 -15.337 -20.595 1.00 95.44 191 THR A O 1
ATOM 1404 N N . VAL A 1 192 ? 5.161 -14.227 -22.234 1.00 96.12 192 VAL A N 1
ATOM 1405 C CA . VAL A 1 192 ? 4.948 -12.885 -21.652 1.00 96.12 192 VAL A CA 1
ATOM 1406 C C . VAL A 1 192 ? 3.470 -12.631 -21.339 1.00 96.12 192 VAL A C 1
ATOM 1408 O O . VAL A 1 192 ? 3.167 -12.194 -20.238 1.00 96.12 192 VAL A O 1
ATOM 1411 N N . GLU A 1 193 ? 2.548 -12.986 -22.243 1.00 96.12 193 GLU A N 1
ATOM 1412 C CA . GLU A 1 193 ? 1.109 -12.762 -22.031 1.00 96.12 193 GLU A CA 1
ATOM 1413 C C . GLU A 1 193 ? 0.611 -13.435 -20.743 1.00 96.12 193 GLU A C 1
ATOM 1415 O O . GLU A 1 193 ? 0.111 -12.755 -19.850 1.00 96.12 193 GLU A O 1
ATOM 1420 N N . TYR A 1 194 ? 0.847 -14.744 -20.595 1.00 96.88 194 TYR A N 1
ATOM 1421 C CA . TYR A 1 194 ? 0.515 -15.478 -19.369 1.00 96.88 194 TYR A CA 1
ATOM 1422 C C . TYR A 1 194 ? 1.191 -14.886 -18.125 1.00 96.88 194 TYR A C 1
ATOM 1424 O O . TYR A 1 194 ? 0.549 -14.715 -17.092 1.00 96.88 194 TYR A O 1
ATOM 1432 N N . ALA A 1 195 ? 2.479 -14.538 -18.219 1.00 96.75 195 ALA A N 1
ATOM 1433 C CA . ALA A 1 195 ? 3.229 -13.969 -17.101 1.00 96.75 195 ALA A CA 1
ATOM 1434 C C . ALA A 1 195 ? 2.684 -12.602 -16.641 1.00 96.75 195 ALA A C 1
ATOM 1436 O O . ALA A 1 195 ? 2.995 -12.168 -15.535 1.00 96.75 195 ALA A O 1
ATOM 1437 N N . THR A 1 196 ? 1.880 -11.923 -17.465 1.00 98.00 196 THR A N 1
ATOM 1438 C CA . THR A 1 196 ? 1.266 -10.621 -17.151 1.00 98.00 196 THR A CA 1
ATOM 1439 C C . THR A 1 196 ? -0.195 -10.691 -16.706 1.00 98.00 196 THR A C 1
ATOM 1441 O O . THR A 1 196 ? -0.793 -9.648 -16.442 1.00 98.00 196 THR A O 1
ATOM 1444 N N . GLU A 1 197 ? -0.785 -11.885 -16.572 1.00 96.88 197 GLU A N 1
ATOM 1445 C CA . GLU A 1 197 ? -2.168 -12.015 -16.080 1.00 96.88 197 GLU A CA 1
ATOM 1446 C C . GLU A 1 197 ? -2.330 -11.483 -14.651 1.00 96.88 197 GLU A C 1
ATOM 1448 O O . GLU A 1 197 ? -3.311 -10.809 -14.345 1.00 96.88 197 GLU A O 1
ATOM 1453 N N . GLU A 1 198 ? -1.326 -11.681 -13.798 1.00 95.69 198 GLU A N 1
ATOM 1454 C CA . GLU A 1 198 ? -1.295 -11.121 -12.443 1.00 95.69 198 GLU A CA 1
ATOM 1455 C C . GLU A 1 198 ? -1.415 -9.590 -12.440 1.00 95.69 198 GLU A C 1
ATOM 1457 O O . GLU A 1 198 ? -2.172 -9.028 -11.652 1.00 95.69 198 GLU A O 1
ATOM 1462 N N . ALA A 1 199 ? -0.767 -8.904 -13.386 1.00 98.19 199 ALA A N 1
ATOM 1463 C CA . ALA A 1 199 ? -0.893 -7.456 -13.520 1.00 98.19 199 ALA A CA 1
ATOM 1464 C C . ALA A 1 199 ? -2.328 -7.037 -13.895 1.00 98.19 199 ALA A C 1
ATOM 1466 O O . ALA A 1 199 ? -2.822 -6.019 -13.413 1.00 98.19 199 ALA A O 1
ATOM 1467 N N . ALA A 1 200 ? -3.040 -7.832 -14.704 1.00 98.38 200 ALA A N 1
ATOM 1468 C CA . ALA A 1 200 ? -4.451 -7.582 -15.001 1.00 98.38 200 ALA A CA 1
ATOM 1469 C C . ALA A 1 200 ? -5.350 -7.789 -13.768 1.00 98.38 200 ALA A C 1
ATOM 1471 O O . ALA A 1 200 ? -6.274 -6.998 -13.553 1.00 98.38 200 ALA A O 1
ATOM 1472 N N . VAL A 1 201 ? -5.075 -8.815 -12.954 1.00 98.00 201 VAL A N 1
ATOM 1473 C CA . VAL A 1 201 ? -5.790 -9.069 -11.691 1.00 98.00 201 VAL A CA 1
ATOM 1474 C C . VAL A 1 201 ? -5.575 -7.918 -10.711 1.00 98.00 201 VAL A C 1
ATOM 1476 O O . VAL A 1 201 ? -6.544 -7.394 -10.166 1.00 98.00 201 VAL A O 1
ATOM 1479 N N . LEU A 1 202 ? -4.333 -7.458 -10.547 1.00 98.19 202 LEU A N 1
ATOM 1480 C CA . LEU A 1 202 ? -4.008 -6.298 -9.715 1.00 98.19 202 LEU A CA 1
ATOM 1481 C C . LEU A 1 202 ? -4.687 -5.020 -10.224 1.00 98.19 202 LEU A C 1
ATOM 1483 O O . LEU A 1 202 ? -5.189 -4.234 -9.423 1.00 98.19 202 LEU A O 1
ATOM 1487 N N . GLY A 1 203 ? -4.769 -4.825 -11.543 1.00 98.19 203 GLY A N 1
ATOM 1488 C CA . GLY A 1 203 ? -5.492 -3.697 -12.132 1.00 98.19 203 GLY A CA 1
ATOM 1489 C C . GLY A 1 203 ? -6.988 -3.714 -11.798 1.00 98.19 203 GLY A C 1
ATOM 1490 O O . GLY A 1 203 ? -7.547 -2.686 -11.418 1.00 98.19 203 GLY A O 1
ATOM 1491 N N . GLU A 1 204 ? -7.631 -4.882 -11.870 1.00 98.25 204 GLU A N 1
ATOM 1492 C CA . GLU A 1 204 ? -9.042 -5.052 -11.489 1.00 98.25 204 GLU A CA 1
ATOM 1493 C C . GLU A 1 204 ? -9.254 -4.834 -9.983 1.00 98.25 204 GLU A C 1
ATOM 1495 O O . GLU A 1 204 ? -10.193 -4.143 -9.584 1.00 98.25 204 GLU A O 1
ATOM 1500 N N . LEU A 1 205 ? -8.355 -5.366 -9.148 1.00 98.06 205 LEU A N 1
ATOM 1501 C CA . LEU A 1 205 ? -8.367 -5.170 -7.698 1.00 98.06 205 LEU A CA 1
ATOM 1502 C C . LEU A 1 205 ? -8.244 -3.685 -7.331 1.00 98.06 205 LEU A C 1
ATOM 1504 O O . LEU A 1 205 ? -9.018 -3.182 -6.519 1.00 98.06 205 LEU A O 1
ATOM 1508 N N . THR A 1 206 ? -7.315 -2.976 -7.973 1.00 97.69 206 THR A N 1
ATOM 1509 C CA . THR A 1 206 ? -7.088 -1.540 -7.749 1.00 97.69 206 THR A CA 1
ATOM 1510 C C . THR A 1 206 ? -8.318 -0.730 -8.166 1.00 97.69 206 THR A C 1
ATOM 1512 O O . THR A 1 206 ? -8.728 0.199 -7.474 1.00 97.69 206 THR A O 1
ATOM 1515 N N . ALA A 1 207 ? -8.966 -1.101 -9.276 1.00 96.81 207 ALA A N 1
ATOM 1516 C CA . ALA A 1 207 ? -10.198 -0.453 -9.715 1.00 96.81 207 ALA A CA 1
ATOM 1517 C C . ALA A 1 207 ? -11.356 -0.695 -8.748 1.00 96.81 207 ALA A C 1
ATOM 1519 O O . ALA A 1 207 ? -12.159 0.209 -8.518 1.00 96.81 207 ALA A O 1
ATOM 1520 N N . TYR A 1 208 ? -11.451 -1.899 -8.181 1.00 96.69 208 TYR A N 1
ATOM 1521 C CA . TYR A 1 208 ? -12.447 -2.199 -7.163 1.00 96.69 208 TYR A CA 1
ATOM 1522 C C . TYR A 1 208 ? -12.206 -1.377 -5.891 1.00 96.69 208 TYR A C 1
ATOM 1524 O O . TYR A 1 208 ? -13.155 -0.766 -5.402 1.00 96.69 208 TYR A O 1
ATOM 1532 N N . LEU A 1 209 ? -10.954 -1.279 -5.426 1.00 95.69 209 LEU A N 1
ATOM 1533 C CA . LEU A 1 209 ? -10.589 -0.454 -4.273 1.00 95.69 209 LEU A CA 1
ATOM 1534 C C . LEU A 1 209 ? -10.984 1.012 -4.490 1.00 95.69 209 LEU A C 1
ATOM 1536 O O . LEU A 1 209 ? -11.742 1.572 -3.703 1.00 95.69 209 LEU A O 1
ATOM 1540 N N . HIS A 1 210 ? -10.514 1.635 -5.572 1.00 94.19 210 HIS A N 1
ATOM 1541 C CA . HIS A 1 210 ? -10.771 3.057 -5.809 1.00 94.19 210 HIS A CA 1
ATOM 1542 C C . HIS A 1 210 ? -12.253 3.349 -6.074 1.00 94.19 210 HIS A C 1
ATOM 1544 O O . HIS A 1 210 ? -12.778 4.361 -5.616 1.00 94.19 210 HIS A O 1
ATOM 1550 N N . ALA A 1 211 ? -12.977 2.444 -6.742 1.00 93.44 211 ALA A N 1
ATOM 1551 C CA . ALA A 1 211 ? -14.426 2.573 -6.882 1.00 93.44 211 ALA A CA 1
ATOM 1552 C C . ALA A 1 211 ? -15.148 2.503 -5.525 1.00 93.44 211 ALA A C 1
ATOM 1554 O O . ALA A 1 211 ? -16.096 3.257 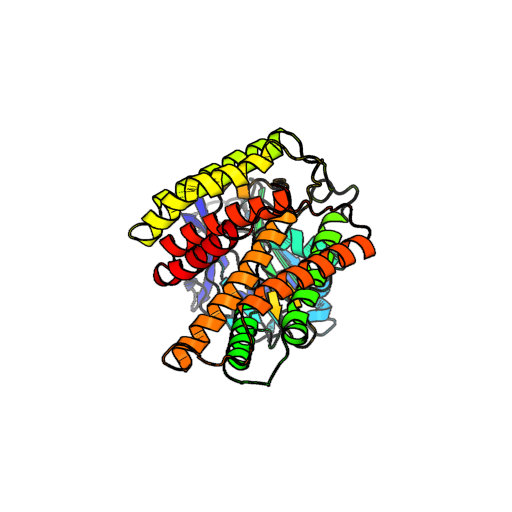-5.307 1.00 93.44 211 ALA A O 1
ATOM 1555 N N . ALA A 1 212 ? -14.696 1.632 -4.617 1.00 93.19 212 ALA A N 1
ATOM 1556 C CA . ALA A 1 212 ? -15.251 1.514 -3.272 1.00 93.19 212 ALA A CA 1
ATOM 1557 C C . ALA A 1 212 ? -14.964 2.761 -2.418 1.00 93.19 212 ALA A C 1
ATOM 1559 O O . ALA A 1 212 ? -15.853 3.274 -1.737 1.00 93.19 212 ALA A O 1
ATOM 1560 N N . LEU A 1 213 ? -13.753 3.312 -2.506 1.00 90.25 213 LEU A N 1
ATOM 1561 C CA . LEU A 1 213 ? -13.389 4.554 -1.819 1.00 90.25 213 LEU A CA 1
ATOM 1562 C C . LEU A 1 213 ? -14.116 5.781 -2.389 1.00 90.25 213 LEU A C 1
ATOM 1564 O O . LEU A 1 213 ? -14.415 6.714 -1.648 1.00 90.25 213 LEU A O 1
ATOM 1568 N N . ALA A 1 214 ? -14.472 5.763 -3.675 1.00 88.81 214 ALA A N 1
ATOM 1569 C CA . ALA A 1 214 ? -15.248 6.818 -4.327 1.00 88.81 214 ALA A CA 1
ATOM 1570 C C . ALA A 1 214 ? -16.776 6.692 -4.136 1.00 88.81 214 ALA A C 1
ATOM 1572 O O . ALA A 1 214 ? -17.533 7.521 -4.650 1.00 88.81 214 ALA A O 1
ATOM 1573 N N . ALA A 1 215 ? -17.261 5.659 -3.436 1.00 88.50 215 ALA A N 1
ATOM 1574 C CA . ALA A 1 215 ? -18.692 5.372 -3.319 1.00 88.50 215 ALA A CA 1
ATOM 1575 C C . ALA A 1 215 ? -19.435 6.264 -2.301 1.00 88.50 215 ALA A C 1
ATOM 1577 O O . ALA A 1 215 ? -20.669 6.281 -2.298 1.00 88.50 215 ALA A O 1
ATOM 1578 N N . GLY A 1 216 ? -18.716 7.015 -1.457 1.00 78.56 216 GLY A N 1
ATOM 1579 C CA . GLY A 1 216 ? -19.239 7.740 -0.291 1.00 78.56 216 GLY A CA 1
ATOM 1580 C C . GLY A 1 216 ? -20.056 8.999 -0.584 1.00 78.56 216 GLY A C 1
ATOM 1581 O O . GLY A 1 216 ? -19.770 10.070 -0.055 1.00 78.56 216 GLY A O 1
ATOM 1582 N N . ARG A 1 217 ? -21.104 8.904 -1.411 1.00 69.00 217 ARG A N 1
ATOM 1583 C CA . ARG A 1 217 ? -21.999 10.039 -1.696 1.00 69.00 217 ARG A CA 1
ATOM 1584 C C . ARG A 1 217 ? -22.705 10.510 -0.420 1.00 69.00 217 ARG A C 1
ATOM 1586 O O . ARG A 1 217 ? -23.442 9.745 0.197 1.00 69.00 217 ARG A O 1
ATOM 1593 N N . GLY A 1 218 ? -22.524 11.783 -0.067 1.00 67.31 218 GLY A N 1
ATOM 1594 C CA . GLY A 1 218 ? -23.122 12.388 1.127 1.00 67.31 218 GLY A CA 1
ATOM 1595 C C . GLY A 1 218 ? -22.421 12.044 2.447 1.00 67.31 218 GLY A C 1
ATOM 1596 O O . GLY A 1 218 ? -22.925 12.431 3.499 1.00 67.31 218 GLY A O 1
ATOM 1597 N N . GLN A 1 219 ? -21.277 11.351 2.400 1.00 76.62 219 GLN A N 1
ATOM 1598 C CA . GLN A 1 219 ? -20.387 11.152 3.543 1.00 76.62 219 GLN A CA 1
ATOM 1599 C C . GLN A 1 219 ? -19.225 12.149 3.425 1.00 76.62 219 GLN A C 1
ATOM 1601 O O . GLN A 1 219 ? -18.376 11.953 2.558 1.00 76.62 219 GLN A O 1
ATOM 1606 N N . PRO A 1 220 ? -19.156 13.213 4.251 1.00 73.81 220 PRO A N 1
ATOM 1607 C CA . PRO A 1 220 ? -18.203 14.312 4.054 1.00 73.81 220 PRO A CA 1
ATOM 1608 C C . PRO A 1 220 ? -16.733 13.889 3.908 1.00 73.81 220 PRO A C 1
ATOM 1610 O O . PRO A 1 220 ? -15.997 14.517 3.152 1.00 73.81 220 PRO A O 1
ATOM 1613 N N . ASP A 1 221 ? -16.323 12.814 4.588 1.00 74.06 221 ASP A N 1
ATOM 1614 C CA . ASP A 1 221 ? -14.934 12.328 4.597 1.00 74.06 221 ASP A CA 1
ATOM 1615 C C . ASP A 1 221 ? -14.609 11.365 3.429 1.00 74.06 221 ASP A C 1
ATOM 1617 O O . ASP A 1 221 ? -13.447 11.002 3.231 1.00 74.06 221 ASP A O 1
ATOM 1621 N N . PHE A 1 222 ? -15.620 10.970 2.641 1.00 77.88 222 PHE A N 1
ATOM 1622 C CA . PHE A 1 222 ? -15.525 10.031 1.510 1.00 77.88 222 PHE A CA 1
ATOM 1623 C C . PHE A 1 222 ? -16.167 10.556 0.215 1.00 77.88 222 PHE A C 1
ATOM 1625 O O . PHE A 1 222 ? -16.172 9.860 -0.801 1.00 77.88 222 PHE A O 1
ATOM 1632 N N . GLU A 1 223 ? -16.721 11.769 0.229 1.00 83.75 223 GLU A N 1
ATOM 1633 C CA . GLU A 1 223 ? -17.369 12.362 -0.935 1.00 83.75 223 GLU A CA 1
ATOM 1634 C C . GLU A 1 223 ? -16.315 12.784 -1.973 1.00 83.75 223 GLU A C 1
ATOM 1636 O O . GLU A 1 223 ? -15.450 13.615 -1.671 1.00 83.75 223 GLU A O 1
ATOM 1641 N N . PRO A 1 224 ? -16.367 12.248 -3.210 1.00 86.94 224 PRO A N 1
ATOM 1642 C CA . PRO A 1 224 ? -15.443 12.666 -4.251 1.00 86.94 224 PRO A CA 1
ATOM 1643 C C . PRO A 1 224 ? -15.599 14.153 -4.563 1.00 86.94 224 PRO A C 1
ATOM 1645 O O . PRO A 1 224 ? -16.718 14.651 -4.709 1.00 86.94 224 PRO A O 1
ATOM 1648 N N . ARG A 1 225 ? -14.479 14.858 -4.735 1.00 87.62 225 ARG A N 1
ATOM 1649 C CA . ARG A 1 225 ? -14.481 16.286 -5.077 1.00 87.62 225 ARG A CA 1
ATOM 1650 C C . ARG A 1 225 ? -13.561 16.610 -6.236 1.00 87.62 225 ARG A C 1
ATOM 1652 O O . ARG A 1 225 ? -12.536 15.971 -6.436 1.00 87.62 225 ARG A O 1
ATOM 1659 N N . GLU A 1 226 ? -13.889 17.668 -6.955 1.00 88.56 226 GLU A N 1
ATOM 1660 C CA . GLU A 1 226 ? -13.013 18.228 -7.978 1.00 88.56 226 GLU A CA 1
ATOM 1661 C C . GLU A 1 226 ? -11.753 18.857 -7.356 1.00 88.56 226 GLU A C 1
ATOM 1663 O O . GLU A 1 226 ? -11.804 19.504 -6.301 1.00 88.56 226 GLU A O 1
ATOM 1668 N N . ALA A 1 227 ? -10.609 18.666 -8.013 1.00 86.81 227 ALA A N 1
ATOM 1669 C CA . ALA A 1 227 ? -9.358 19.314 -7.646 1.00 86.81 227 ALA A CA 1
ATOM 1670 C C . ALA A 1 227 ? -9.377 20.802 -8.026 1.00 86.81 227 ALA A C 1
ATOM 1672 O O . ALA A 1 227 ? -9.633 21.177 -9.172 1.00 86.81 227 ALA A O 1
ATOM 1673 N N . GLY A 1 228 ? -9.052 21.661 -7.063 1.00 87.44 228 GLY A N 1
ATOM 1674 C CA . GLY A 1 228 ? -8.876 23.090 -7.278 1.00 87.44 228 GLY A CA 1
ATOM 1675 C C . GLY A 1 228 ? -7.449 23.448 -7.698 1.00 87.44 228 GLY A C 1
ATOM 1676 O O . GLY A 1 228 ? -6.510 22.662 -7.585 1.00 87.44 228 GLY A O 1
ATOM 1677 N N . ARG A 1 229 ? -7.247 24.704 -8.114 1.00 86.62 229 ARG A N 1
ATOM 1678 C CA . ARG A 1 229 ? -5.910 25.224 -8.465 1.00 86.62 229 ARG A CA 1
ATOM 1679 C C . ARG A 1 229 ? -4.910 25.139 -7.311 1.00 86.62 229 ARG A C 1
ATOM 1681 O O . ARG A 1 229 ? -3.714 25.003 -7.556 1.00 86.62 229 ARG A O 1
ATOM 1688 N N . ASP A 1 230 ? -5.379 25.247 -6.073 1.00 86.44 230 ASP A N 1
ATOM 1689 C CA . ASP A 1 230 ? -4.505 25.171 -4.904 1.00 86.44 230 ASP A CA 1
ATOM 1690 C C . ASP A 1 230 ? -4.032 23.739 -4.632 1.00 86.44 230 ASP A C 1
ATOM 1692 O O . ASP A 1 230 ? -2.869 23.575 -4.262 1.00 86.44 230 ASP A O 1
ATOM 1696 N N . ASP A 1 231 ? -4.862 22.726 -4.920 1.00 86.12 231 ASP A N 1
ATOM 1697 C CA . ASP A 1 231 ? -4.463 21.311 -4.881 1.00 86.12 231 ASP A CA 1
ATOM 1698 C C . ASP A 1 231 ? 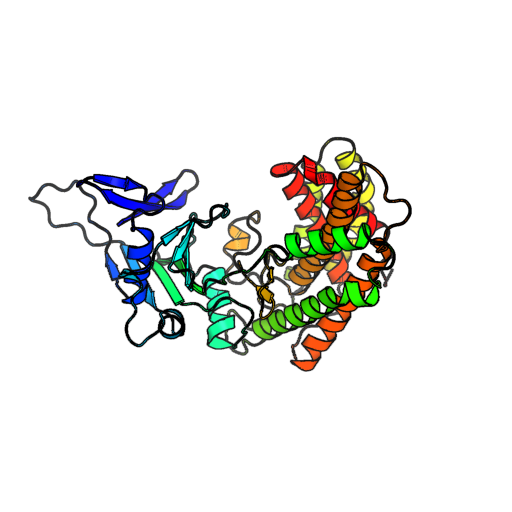-3.343 21.056 -5.903 1.00 86.12 231 ASP A C 1
ATOM 1700 O O . ASP A 1 231 ? -2.264 20.581 -5.552 1.00 86.12 231 ASP A O 1
ATOM 1704 N N . LEU A 1 232 ? -3.557 21.483 -7.152 1.00 87.38 232 LEU A N 1
ATOM 1705 C CA . LEU A 1 232 ? -2.586 21.362 -8.245 1.00 87.38 232 LEU A CA 1
ATOM 1706 C C . LEU A 1 232 ? -1.231 22.006 -7.904 1.00 87.38 232 LEU A C 1
ATOM 1708 O O . LEU A 1 232 ? -0.169 21.400 -8.054 1.00 87.38 232 LEU A O 1
ATOM 1712 N N . ARG A 1 233 ? -1.262 23.235 -7.375 1.00 88.75 233 ARG A N 1
ATOM 1713 C CA . ARG A 1 233 ? -0.055 23.947 -6.933 1.00 88.75 233 ARG A CA 1
ATOM 1714 C C . ARG A 1 233 ? 0.616 23.267 -5.742 1.00 88.75 233 ARG A C 1
ATOM 1716 O O . ARG A 1 233 ? 1.840 23.310 -5.639 1.00 88.75 233 ARG A O 1
ATOM 1723 N N . ALA A 1 234 ? -0.158 22.698 -4.818 1.00 86.81 234 ALA A N 1
ATOM 1724 C CA . ALA A 1 234 ? 0.391 21.957 -3.690 1.00 86.81 234 ALA A CA 1
ATOM 1725 C C . ALA A 1 234 ? 1.129 20.702 -4.165 1.00 86.81 234 ALA A C 1
ATOM 1727 O O . ALA A 1 234 ? 2.229 20.449 -3.680 1.00 86.81 234 ALA A O 1
ATOM 1728 N N . TRP A 1 235 ? 0.596 19.984 -5.157 1.00 88.88 235 TRP A N 1
ATOM 1729 C CA . TRP A 1 235 ? 1.267 18.824 -5.750 1.00 88.88 235 TRP A CA 1
ATOM 1730 C C . TRP A 1 235 ? 2.559 19.205 -6.459 1.00 88.88 235 TRP A C 1
ATOM 1732 O O . TRP A 1 235 ? 3.590 18.598 -6.186 1.00 88.88 235 TRP A O 1
ATOM 1742 N N . HIS A 1 236 ? 2.542 20.260 -7.279 1.00 92.38 236 HIS A N 1
ATOM 1743 C CA . HIS A 1 236 ? 3.762 20.734 -7.933 1.00 92.38 236 HIS A CA 1
ATOM 1744 C C . HIS A 1 236 ? 4.856 21.087 -6.913 1.00 92.38 236 HIS A C 1
ATOM 1746 O O . HIS A 1 236 ? 6.005 20.655 -7.044 1.00 92.38 236 HIS A O 1
ATOM 1752 N N . ARG A 1 237 ? 4.495 21.819 -5.847 1.00 92.00 237 ARG A N 1
ATOM 1753 C CA . ARG A 1 237 ? 5.430 22.163 -4.765 1.00 92.00 237 ARG A CA 1
ATOM 1754 C C . ARG A 1 237 ? 5.939 20.928 -4.023 1.00 92.00 237 ARG A C 1
ATOM 1756 O O . ARG A 1 237 ? 7.134 20.859 -3.752 1.00 92.00 237 ARG A O 1
ATOM 1763 N N . ALA A 1 238 ? 5.059 19.983 -3.693 1.00 89.00 238 ALA A N 1
ATOM 1764 C CA . ALA A 1 238 ? 5.421 18.760 -2.980 1.00 89.00 238 ALA A CA 1
ATOM 1765 C C . ALA A 1 238 ? 6.389 17.900 -3.803 1.00 89.00 238 ALA A C 1
ATOM 1767 O O . ALA A 1 238 ? 7.458 17.551 -3.305 1.00 89.00 238 ALA A O 1
ATOM 1768 N N . ALA A 1 239 ? 6.077 17.660 -5.078 1.00 92.75 239 ALA A N 1
ATOM 1769 C CA . ALA A 1 239 ? 6.920 16.878 -5.975 1.00 92.75 239 ALA A CA 1
ATOM 1770 C C . ALA A 1 239 ? 8.279 17.553 -6.228 1.00 92.75 239 ALA A C 1
ATOM 1772 O O . ALA A 1 239 ? 9.318 16.897 -6.175 1.00 92.75 239 ALA A O 1
ATOM 1773 N N . THR A 1 240 ? 8.301 18.879 -6.404 1.00 95.62 240 THR A N 1
ATOM 1774 C CA . THR A 1 240 ? 9.554 19.642 -6.550 1.00 95.62 240 THR A CA 1
ATOM 1775 C C . THR A 1 240 ? 10.410 19.565 -5.283 1.00 95.62 240 THR A C 1
ATOM 1777 O O . THR A 1 240 ? 11.617 19.333 -5.354 1.00 95.62 240 THR A O 1
ATOM 1780 N N . ALA A 1 241 ? 9.798 19.716 -4.104 1.00 94.12 241 ALA A N 1
ATOM 1781 C CA . ALA A 1 241 ? 10.504 19.573 -2.833 1.00 94.12 241 ALA A CA 1
ATOM 1782 C C . ALA A 1 241 ? 11.032 18.144 -2.635 1.00 94.12 241 ALA A C 1
ATOM 1784 O O . ALA A 1 241 ? 12.124 17.955 -2.102 1.00 94.12 241 ALA A O 1
ATOM 1785 N N . GLN A 1 242 ? 10.281 17.137 -3.081 1.00 93.50 242 GLN A N 1
ATOM 1786 C CA . GLN A 1 242 ? 10.688 15.739 -3.029 1.00 93.50 242 GLN A CA 1
ATOM 1787 C C . GLN A 1 242 ? 11.886 15.449 -3.933 1.00 93.50 242 GLN A C 1
ATOM 1789 O O . GLN A 1 242 ? 12.840 14.825 -3.473 1.00 93.50 242 GLN A O 1
ATOM 1794 N N . LEU A 1 243 ? 11.881 15.960 -5.167 1.00 96.94 243 LEU A N 1
ATOM 1795 C CA . LEU A 1 243 ? 13.025 15.887 -6.076 1.00 96.94 243 LEU A CA 1
ATOM 1796 C C . LEU A 1 243 ? 14.271 16.522 -5.447 1.00 96.94 243 LEU A C 1
ATOM 1798 O O . LEU A 1 243 ? 15.331 15.899 -5.426 1.00 96.94 243 LEU A O 1
ATOM 1802 N N . GLN A 1 244 ? 14.132 17.715 -4.859 1.00 96.69 244 GLN A N 1
ATOM 1803 C CA . GLN A 1 244 ? 15.240 18.382 -4.174 1.00 96.69 244 GLN A CA 1
ATOM 1804 C C . GLN A 1 244 ? 15.794 17.519 -3.028 1.00 96.69 244 GLN A C 1
ATOM 1806 O O . GLN A 1 244 ? 16.993 17.236 -2.989 1.00 96.69 244 GLN A O 1
ATOM 1811 N N . ARG A 1 245 ? 14.922 17.010 -2.144 1.00 95.31 245 ARG A N 1
ATOM 1812 C CA . ARG A 1 245 ? 15.324 16.112 -1.047 1.00 95.31 245 ARG A CA 1
ATOM 1813 C C . ARG A 1 245 ? 16.032 14.856 -1.553 1.00 95.31 245 ARG A C 1
ATOM 1815 O O . ARG A 1 245 ? 17.025 14.453 -0.956 1.00 95.31 245 ARG A O 1
ATOM 1822 N N . ALA A 1 246 ? 15.553 14.252 -2.640 1.00 95.62 246 ALA A N 1
ATOM 1823 C CA . ALA A 1 246 ? 16.189 13.085 -3.243 1.00 95.62 246 ALA A CA 1
ATOM 1824 C C . ALA A 1 246 ? 17.605 13.418 -3.740 1.00 95.62 246 ALA A C 1
ATOM 1826 O O . ALA A 1 246 ? 18.556 12.704 -3.422 1.00 95.62 246 ALA A O 1
ATOM 1827 N N . THR A 1 247 ? 17.774 14.543 -4.444 1.00 96.50 247 THR A N 1
ATOM 1828 C CA . THR A 1 247 ? 19.093 14.982 -4.933 1.00 96.50 247 THR A CA 1
ATOM 1829 C C . THR A 1 247 ? 20.079 15.330 -3.817 1.00 96.50 247 THR A C 1
ATOM 1831 O O . THR A 1 247 ? 21.284 15.143 -4.002 1.00 96.50 247 THR A O 1
ATOM 1834 N N . ASP A 1 248 ? 19.581 15.795 -2.668 1.00 95.56 248 ASP A N 1
ATOM 1835 C CA . ASP A 1 248 ? 20.389 16.113 -1.486 1.00 95.56 248 ASP A CA 1
ATOM 1836 C C . ASP A 1 248 ? 20.761 14.855 -0.679 1.00 95.56 248 ASP A C 1
ATOM 1838 O O . ASP A 1 248 ? 21.854 14.770 -0.106 1.00 95.56 248 ASP A O 1
ATOM 1842 N N . ALA A 1 249 ? 19.860 13.868 -0.630 1.00 94.12 249 ALA A N 1
ATOM 1843 C CA . ALA A 1 249 ? 20.044 12.627 0.117 1.00 94.12 249 ALA A CA 1
ATOM 1844 C C . ALA A 1 249 ? 21.007 11.653 -0.581 1.00 94.12 249 ALA A C 1
ATOM 1846 O O . ALA A 1 249 ? 21.818 11.003 0.085 1.00 94.12 249 ALA A O 1
ATOM 1847 N N . VAL A 1 250 ? 20.945 11.553 -1.913 1.00 94.88 250 VAL A N 1
ATOM 1848 C CA . VAL A 1 250 ? 21.737 10.582 -2.681 1.00 94.88 250 VAL A CA 1
ATOM 1849 C C . VAL A 1 250 ? 23.115 11.155 -3.029 1.00 94.88 250 VAL A C 1
ATOM 1851 O O . VAL A 1 250 ? 23.264 12.182 -3.696 1.00 94.88 250 VAL A O 1
ATOM 1854 N N . ARG A 1 251 ? 24.161 10.458 -2.580 1.00 92.75 251 ARG A N 1
ATOM 1855 C CA . ARG A 1 251 ? 25.572 10.834 -2.770 1.00 92.75 251 ARG A CA 1
ATOM 1856 C C . ARG A 1 251 ? 26.271 9.876 -3.737 1.00 92.75 251 ARG A C 1
ATOM 1858 O O . ARG A 1 251 ? 25.722 8.839 -4.081 1.00 92.75 251 ARG A O 1
ATOM 1865 N N . GLY A 1 252 ? 27.495 10.217 -4.140 1.00 93.44 252 GLY A N 1
ATOM 1866 C CA . GLY A 1 252 ? 28.301 9.378 -5.034 1.00 93.44 252 GLY A CA 1
ATOM 1867 C C . GLY A 1 252 ? 27.825 9.399 -6.494 1.00 93.44 252 GLY A C 1
ATOM 1868 O O . GLY A 1 252 ? 27.072 10.308 -6.867 1.00 93.44 252 GLY A O 1
ATOM 1869 N N . PRO A 1 253 ? 28.269 8.424 -7.311 1.00 94.44 253 PRO A N 1
ATOM 1870 C CA . PRO A 1 253 ? 27.928 8.330 -8.733 1.00 94.44 253 PRO A CA 1
ATOM 1871 C C . PRO A 1 253 ? 26.419 8.304 -8.996 1.00 94.44 253 PRO A C 1
ATOM 1873 O O . PRO A 1 253 ? 25.936 8.981 -9.899 1.00 94.44 253 PRO A O 1
ATOM 1876 N N . GLU A 1 254 ? 25.657 7.595 -8.163 1.00 94.50 254 GLU A N 1
ATOM 1877 C CA . GLU A 1 254 ? 24.199 7.509 -8.262 1.00 94.50 254 GLU A CA 1
ATOM 1878 C C . GLU A 1 254 ? 23.544 8.885 -8.063 1.00 94.50 254 GLU A C 1
ATOM 1880 O O . GLU A 1 254 ? 22.595 9.244 -8.759 1.00 94.50 254 GLU A O 1
ATOM 1885 N N . GLY A 1 255 ? 24.083 9.693 -7.144 1.00 95.56 255 GLY A N 1
ATOM 1886 C CA . GLY A 1 255 ? 23.617 11.060 -6.917 1.00 95.56 255 GLY A CA 1
ATOM 1887 C C . GLY A 1 255 ? 23.983 12.010 -8.058 1.00 95.56 255 GLY A C 1
ATOM 1888 O O . GLY A 1 255 ? 23.205 12.903 -8.388 1.00 95.56 255 GLY A O 1
ATOM 1889 N N . GLU A 1 256 ? 25.162 11.846 -8.665 1.00 96.50 256 GLU A N 1
ATOM 1890 C CA . GLU A 1 256 ? 25.572 12.626 -9.845 1.00 96.50 256 GLU A CA 1
ATOM 1891 C C . GLU A 1 256 ? 24.656 12.354 -11.035 1.00 96.50 256 GLU A C 1
ATOM 1893 O O . GLU A 1 256 ? 24.214 13.285 -11.709 1.00 96.50 256 GLU A O 1
ATOM 1898 N N . GLU A 1 257 ? 24.310 11.089 -11.239 1.00 96.38 257 GLU A N 1
ATOM 1899 C CA . GLU A 1 257 ? 23.390 10.681 -12.285 1.00 96.38 257 GLU A CA 1
ATOM 1900 C C . GLU A 1 257 ? 21.966 11.184 -12.037 1.00 96.38 257 GLU A C 1
ATOM 1902 O O . GLU A 1 257 ? 21.371 11.771 -12.942 1.00 96.38 257 GLU A O 1
ATOM 1907 N N . LEU A 1 258 ? 21.442 11.062 -10.811 1.00 96.56 258 LEU A N 1
ATOM 1908 C CA . LEU A 1 258 ? 20.143 11.638 -10.455 1.00 96.56 258 LEU A CA 1
ATOM 1909 C C . LEU A 1 258 ? 20.104 13.151 -10.730 1.00 96.56 258 LEU A C 1
ATOM 1911 O O . LEU A 1 258 ? 19.159 13.637 -11.352 1.00 96.56 258 LEU A O 1
ATOM 1915 N N . ARG A 1 259 ? 21.160 13.888 -10.352 1.00 97.31 259 ARG A N 1
ATOM 1916 C CA . ARG A 1 259 ? 21.285 15.329 -10.644 1.00 97.31 259 ARG A CA 1
ATOM 1917 C C . ARG A 1 259 ? 21.320 15.636 -12.142 1.00 97.31 259 ARG A C 1
ATOM 1919 O O . ARG A 1 259 ? 20.813 16.675 -12.558 1.00 97.31 259 ARG A O 1
ATOM 1926 N N . SER A 1 260 ? 21.890 14.750 -12.959 1.00 97.00 260 SER A N 1
ATOM 1927 C CA . SER A 1 260 ? 21.894 14.908 -14.420 1.00 97.00 260 SER A CA 1
ATOM 1928 C C . SER A 1 260 ? 20.500 14.744 -15.041 1.00 97.00 260 SER A C 1
ATOM 1930 O O . SER A 1 260 ? 20.208 15.376 -16.055 1.00 97.00 260 SER A O 1
ATOM 1932 N N . MET A 1 261 ? 19.625 13.952 -14.409 1.00 96.81 261 MET A N 1
ATOM 1933 C CA . MET A 1 261 ? 18.235 13.741 -14.833 1.00 96.81 261 MET A CA 1
ATOM 1934 C C . MET A 1 261 ? 17.272 14.810 -14.293 1.00 96.81 261 MET A C 1
ATOM 1936 O O . MET A 1 261 ? 16.188 14.980 -14.850 1.00 96.81 261 MET A O 1
ATOM 1940 N N . THR A 1 262 ? 17.658 15.568 -13.257 1.00 96.50 262 THR A N 1
ATOM 1941 C CA . THR A 1 262 ? 16.821 16.600 -12.616 1.00 96.50 262 THR A CA 1
ATOM 1942 C C . THR A 1 262 ? 16.124 17.555 -13.594 1.00 96.50 262 THR A C 1
ATOM 1944 O O . THR A 1 262 ? 14.941 17.802 -13.376 1.00 96.50 262 THR A O 1
ATOM 1947 N N . PRO A 1 263 ? 16.754 18.072 -14.672 1.00 96.44 263 PRO A N 1
ATOM 1948 C CA . PRO A 1 263 ? 16.059 18.950 -15.616 1.00 96.44 263 PRO A CA 1
ATOM 1949 C C . PRO A 1 263 ? 14.881 18.274 -16.330 1.00 96.44 263 PRO A C 1
ATOM 1951 O O . PRO A 1 263 ? 13.847 18.907 -16.514 1.00 96.44 263 PRO A O 1
ATOM 1954 N N . VAL A 1 264 ? 15.022 16.995 -16.697 1.00 95.38 264 VAL A N 1
ATOM 1955 C CA . VAL A 1 264 ? 13.947 16.221 -17.340 1.00 95.38 264 VAL A CA 1
ATOM 1956 C C . VAL A 1 264 ? 12.835 15.935 -16.339 1.00 95.38 264 VAL A C 1
ATOM 1958 O O . VAL A 1 264 ? 11.668 16.149 -16.644 1.00 95.38 264 VAL A O 1
ATOM 1961 N N . ILE A 1 265 ? 13.196 15.522 -15.120 1.00 95.88 265 ILE A N 1
ATOM 1962 C CA . ILE A 1 265 ? 12.216 15.259 -14.059 1.00 95.88 265 ILE A CA 1
ATOM 1963 C C . ILE A 1 265 ? 11.426 16.539 -13.756 1.00 95.88 265 ILE A C 1
ATOM 1965 O O . ILE A 1 265 ? 10.203 16.510 -13.723 1.00 95.88 265 ILE A O 1
ATOM 1969 N N . ALA A 1 266 ? 12.105 17.676 -13.589 1.00 96.06 266 ALA A N 1
ATOM 1970 C CA . ALA A 1 266 ? 11.458 18.957 -13.324 1.00 96.06 266 ALA A CA 1
ATOM 1971 C C . ALA A 1 266 ? 10.497 19.377 -14.449 1.00 96.06 266 ALA A C 1
ATOM 1973 O O . ALA A 1 266 ? 9.424 19.895 -14.148 1.00 96.06 266 ALA A O 1
ATOM 1974 N N . ASP A 1 267 ? 10.843 19.126 -15.718 1.00 94.19 267 ASP A N 1
ATOM 1975 C CA . ASP A 1 267 ? 9.950 19.391 -16.853 1.00 94.19 267 ASP A CA 1
ATOM 1976 C C . ASP A 1 267 ? 8.677 18.530 -16.803 1.00 94.19 267 ASP A C 1
ATOM 1978 O O . ASP A 1 267 ? 7.578 19.047 -17.005 1.00 94.19 267 ASP A O 1
ATOM 1982 N N . GLU A 1 268 ? 8.792 17.249 -16.454 1.00 93.62 268 GLU A N 1
ATOM 1983 C CA . GLU A 1 268 ? 7.639 16.347 -16.304 1.00 93.62 268 GLU A CA 1
ATOM 1984 C C . GLU A 1 268 ? 6.719 16.784 -15.149 1.00 93.62 268 GLU A C 1
ATOM 1986 O O . GLU A 1 268 ? 5.495 16.710 -15.261 1.00 93.62 268 GLU A O 1
ATOM 1991 N N . LEU A 1 269 ? 7.274 17.339 -14.063 1.00 93.88 269 LEU A N 1
ATOM 1992 C CA . LEU A 1 269 ? 6.484 17.850 -12.934 1.00 93.88 269 LEU A CA 1
ATOM 1993 C C . LEU A 1 269 ? 5.671 19.114 -13.272 1.00 93.88 269 LEU A C 1
ATOM 1995 O O . LEU A 1 269 ? 4.678 19.394 -12.594 1.00 93.88 269 LEU A O 1
ATOM 1999 N N . THR A 1 270 ? 6.021 19.852 -14.334 1.00 92.94 270 THR A N 1
ATOM 2000 C CA . THR A 1 270 ? 5.273 21.057 -14.751 1.00 92.94 270 THR A CA 1
ATOM 2001 C C . THR A 1 270 ? 3.829 20.762 -15.151 1.00 92.94 270 THR A C 1
ATOM 2003 O O . THR A 1 270 ? 2.990 21.663 -15.122 1.00 92.94 270 THR A O 1
ATOM 2006 N N . VAL A 1 271 ? 3.497 19.504 -15.477 1.00 90.75 271 VAL A N 1
ATOM 2007 C CA . VAL A 1 271 ? 2.127 19.099 -15.830 1.00 90.75 271 VAL A CA 1
ATOM 2008 C C . VAL A 1 271 ? 1.120 19.431 -14.728 1.00 90.75 271 VAL A C 1
ATOM 2010 O O . VAL A 1 271 ? -0.029 19.758 -15.021 1.00 90.75 271 VAL A O 1
ATOM 2013 N N . PHE A 1 272 ? 1.548 19.432 -13.460 1.00 89.00 272 PHE A N 1
ATOM 2014 C CA . PHE A 1 272 ? 0.685 19.814 -12.345 1.00 89.00 272 PHE A CA 1
ATOM 2015 C C . PHE A 1 272 ? 0.168 21.252 -12.472 1.00 89.00 272 PHE A C 1
ATOM 2017 O O . PHE A 1 272 ? -0.909 21.554 -11.970 1.00 89.00 272 PHE A O 1
ATOM 2024 N N . GLU A 1 273 ? 0.877 22.137 -13.172 1.00 86.62 273 GLU A N 1
ATOM 2025 C CA . GLU A 1 273 ? 0.458 23.524 -13.385 1.00 86.62 273 GLU A CA 1
ATOM 2026 C C . GLU A 1 273 ? -0.472 23.702 -14.596 1.00 86.62 273 GLU A C 1
ATOM 2028 O O . GLU A 1 273 ? -1.125 24.742 -14.723 1.00 86.62 273 GLU A O 1
ATOM 2033 N N . ALA A 1 274 ? -0.557 22.695 -15.470 1.00 82.88 274 ALA A N 1
ATOM 2034 C CA . ALA A 1 274 ? -1.203 22.780 -16.778 1.00 82.88 274 ALA A CA 1
ATOM 2035 C C . ALA A 1 274 ? -2.068 21.548 -17.094 1.00 82.88 274 ALA A C 1
ATOM 2037 O O . ALA A 1 274 ? -2.041 21.022 -18.205 1.00 82.88 274 ALA A O 1
ATOM 2038 N N . VAL A 1 275 ? -2.855 21.095 -16.116 1.00 81.12 275 VAL A N 1
ATOM 2039 C CA . VAL A 1 275 ? -3.764 19.959 -16.297 1.00 81.12 275 VAL A CA 1
ATOM 2040 C C . VAL A 1 275 ? -4.898 20.312 -17.275 1.00 81.12 275 VAL A C 1
ATOM 2042 O O . VAL A 1 275 ? -5.587 21.311 -17.050 1.00 81.12 275 VAL A O 1
ATOM 2045 N N . PRO A 1 276 ? -5.140 19.511 -18.333 1.00 71.69 276 PRO A N 1
ATOM 2046 C CA . PRO A 1 276 ? -6.201 19.785 -19.305 1.00 71.69 276 PRO A CA 1
ATOM 2047 C C . PRO A 1 276 ? -7.621 19.571 -18.750 1.00 71.69 276 PRO A C 1
ATOM 2049 O O . PRO A 1 276 ? -8.563 20.199 -19.232 1.00 71.69 276 PRO A O 1
ATOM 2052 N N . GLY A 1 277 ? -7.782 18.695 -17.752 1.00 78.50 277 GLY A N 1
ATOM 2053 C CA . GLY A 1 277 ? -9.059 18.381 -17.103 1.00 78.50 277 GLY A CA 1
ATOM 2054 C C . GLY A 1 277 ? -9.165 18.846 -15.647 1.00 78.50 277 GLY A C 1
ATOM 2055 O O . GLY A 1 277 ? -8.309 19.552 -15.120 1.00 78.50 277 GLY A O 1
ATOM 2056 N N . VAL A 1 278 ? -10.228 18.417 -14.969 1.00 81.81 278 VAL A N 1
ATOM 2057 C CA . VAL A 1 278 ? -10.379 18.600 -13.521 1.00 81.81 278 VAL A CA 1
ATOM 2058 C C . VAL A 1 278 ? -10.303 17.221 -12.872 1.00 81.81 278 VAL A C 1
ATOM 2060 O O . VAL A 1 278 ? -11.269 16.464 -12.955 1.00 81.81 278 VAL A O 1
ATOM 2063 N N . PRO A 1 279 ? -9.154 16.845 -12.280 1.00 84.56 279 PRO A N 1
ATOM 2064 C CA . PRO A 1 279 ? -9.033 15.572 -11.591 1.00 84.56 279 PRO A CA 1
ATOM 2065 C C . PRO A 1 279 ? -10.063 15.449 -10.474 1.00 84.56 279 PRO A C 1
ATOM 2067 O O . PRO A 1 279 ? -10.275 16.397 -9.717 1.00 84.56 279 PRO A O 1
ATOM 2070 N N . ILE A 1 280 ? -10.650 14.264 -10.343 1.00 86.31 280 ILE A N 1
ATOM 2071 C CA . ILE A 1 280 ? -11.445 13.915 -9.172 1.00 86.31 280 ILE A CA 1
ATOM 2072 C C . ILE A 1 280 ? -10.506 13.431 -8.076 1.00 86.31 280 ILE A C 1
ATOM 2074 O O . ILE A 1 280 ? -9.540 12.708 -8.328 1.00 86.31 280 ILE A O 1
ATOM 2078 N N . LEU A 1 281 ? -10.783 13.890 -6.865 1.00 85.69 281 LEU A N 1
ATOM 2079 C CA . LEU A 1 281 ? -10.120 13.465 -5.657 1.00 85.69 281 LEU A CA 1
ATOM 2080 C C . LEU A 1 281 ? -11.060 12.615 -4.824 1.00 85.69 281 LEU A C 1
ATOM 2082 O O . LEU A 1 281 ? -12.235 12.945 -4.662 1.00 85.69 281 LEU A O 1
ATOM 2086 N N . THR A 1 282 ? -10.499 11.555 -4.276 1.00 85.81 282 THR A N 1
ATOM 2087 C CA . THR A 1 282 ? -11.163 10.511 -3.504 1.00 85.81 282 THR A CA 1
ATOM 2088 C C . THR A 1 282 ? -10.364 10.284 -2.222 1.00 85.81 282 THR A C 1
ATOM 2090 O O . THR A 1 282 ? -9.341 10.930 -1.977 1.00 85.81 282 THR A O 1
ATOM 2093 N N . ARG A 1 283 ? -10.830 9.372 -1.370 1.00 85.50 283 ARG A N 1
ATOM 2094 C CA . ARG A 1 283 ? -9.932 8.709 -0.424 1.00 85.50 283 ARG A CA 1
ATOM 2095 C C . ARG A 1 283 ? -9.136 7.647 -1.175 1.00 85.50 283 ARG A C 1
ATOM 2097 O O . ARG A 1 283 ? -9.633 7.062 -2.130 1.00 85.50 283 ARG A O 1
ATOM 2104 N N . VAL A 1 284 ? -7.924 7.386 -0.709 1.00 86.31 284 VAL A N 1
ATOM 2105 C CA . VAL A 1 284 ? -7.014 6.376 -1.263 1.00 86.31 284 VAL A CA 1
ATOM 2106 C C . VAL A 1 284 ? -6.285 5.664 -0.138 1.00 86.31 284 VAL A C 1
ATOM 2108 O O . VAL A 1 284 ? -6.380 6.076 1.019 1.00 86.31 284 VAL A O 1
ATOM 2111 N N . HIS A 1 285 ? -5.530 4.630 -0.484 1.00 90.50 285 HIS A N 1
ATOM 2112 C CA . HIS A 1 285 ? -4.656 3.934 0.445 1.00 90.50 285 HIS A CA 1
ATOM 2113 C C . HIS A 1 285 ? -3.481 4.806 0.898 1.00 90.50 285 HIS A C 1
ATOM 2115 O O . HIS A 1 285 ? -3.093 4.775 2.062 1.00 90.50 285 HIS A O 1
ATOM 2121 N N . GLY A 1 286 ? -2.884 5.580 -0.013 1.00 84.31 286 GLY A N 1
ATOM 2122 C CA . GLY A 1 286 ? -1.832 6.544 0.314 1.00 84.31 286 GLY A CA 1
ATOM 2123 C C . GLY A 1 286 ? -0.429 5.960 0.521 1.00 84.31 286 GLY A C 1
ATOM 2124 O O . GLY A 1 286 ? 0.491 6.743 0.747 1.00 84.31 286 GLY A O 1
ATOM 2125 N N . ASP A 1 287 ? -0.262 4.637 0.424 1.00 87.44 287 ASP A N 1
ATOM 2126 C CA . ASP A 1 287 ? 1.029 3.924 0.327 1.00 87.44 287 ASP A CA 1
ATOM 2127 C C . ASP A 1 287 ? 0.863 2.598 -0.440 1.00 87.44 287 ASP A C 1
ATOM 2129 O O . ASP A 1 287 ? 1.284 1.529 -0.013 1.00 87.44 287 ASP A O 1
ATOM 2133 N N . TYR A 1 288 ? 0.140 2.643 -1.560 1.00 93.25 288 TYR A N 1
ATOM 2134 C CA . TYR A 1 288 ? -0.271 1.428 -2.257 1.00 93.25 288 TYR A CA 1
ATOM 2135 C C . TYR A 1 288 ? 0.853 0.823 -3.106 1.00 93.25 288 TYR A C 1
ATOM 2137 O O . TYR A 1 288 ? 1.266 1.393 -4.116 1.00 93.25 288 TYR A O 1
ATOM 2145 N N . HIS A 1 289 ? 1.326 -0.362 -2.731 1.00 95.06 289 HIS A N 1
ATOM 2146 C CA . HIS A 1 289 ? 2.341 -1.118 -3.467 1.00 95.06 289 HIS A CA 1
ATOM 2147 C C . HIS A 1 289 ? 2.175 -2.627 -3.236 1.00 95.06 289 HIS A C 1
ATOM 2149 O O . HIS A 1 289 ? 1.398 -3.040 -2.382 1.00 95.06 289 HIS A O 1
ATOM 2155 N N . LEU A 1 290 ? 2.917 -3.477 -3.959 1.00 96.62 290 LEU A N 1
ATOM 2156 C CA . LEU A 1 290 ? 2.794 -4.940 -3.833 1.00 96.62 290 LEU A CA 1
ATOM 2157 C C . LEU A 1 290 ? 3.060 -5.451 -2.410 1.00 96.62 290 LEU A C 1
ATOM 2159 O O . LEU A 1 290 ? 2.426 -6.404 -1.987 1.00 96.62 290 LEU A O 1
ATOM 2163 N N . GLY A 1 291 ? 3.948 -4.801 -1.655 1.00 93.50 291 GLY A N 1
ATOM 2164 C CA . GLY A 1 291 ? 4.154 -5.119 -0.232 1.00 93.50 291 GLY A CA 1
ATOM 2165 C C . GLY A 1 291 ? 2.953 -4.841 0.693 1.00 93.50 291 GLY A C 1
ATOM 2166 O O . GLY A 1 291 ? 2.933 -5.336 1.810 1.00 93.50 291 GLY A O 1
ATOM 2167 N N . GLN A 1 292 ? 1.945 -4.088 0.234 1.00 94.88 292 GLN A N 1
ATOM 2168 C CA . GLN A 1 292 ? 0.665 -3.890 0.936 1.00 94.88 292 GLN A CA 1
ATOM 2169 C C . GLN A 1 292 ? -0.448 -4.791 0.393 1.00 94.88 292 GLN A C 1
ATOM 2171 O O . GLN A 1 292 ? -1.636 -4.598 0.662 1.00 94.88 292 GLN A O 1
ATOM 2176 N N . VAL A 1 293 ? -0.065 -5.789 -0.403 1.00 97.38 293 VAL A N 1
ATOM 2177 C CA . VAL A 1 293 ? -0.961 -6.794 -0.951 1.00 97.38 293 VAL A CA 1
ATOM 2178 C C . VAL A 1 293 ? -0.494 -8.162 -0.469 1.00 97.38 293 VAL A C 1
ATOM 2180 O O . VAL A 1 293 ? 0.663 -8.546 -0.622 1.00 97.38 293 VAL A O 1
ATOM 2183 N N . LEU A 1 294 ? -1.417 -8.914 0.113 1.00 96.50 294 LEU A N 1
ATOM 2184 C CA . LEU A 1 294 ? -1.216 -10.296 0.514 1.00 96.50 294 LEU A CA 1
ATOM 2185 C C . LEU A 1 294 ? -1.818 -11.225 -0.539 1.00 96.50 294 LEU A C 1
ATOM 2187 O O . LEU A 1 294 ? -2.996 -11.099 -0.870 1.00 96.50 294 LEU A O 1
ATOM 2191 N N . ASP A 1 295 ? -1.020 -12.159 -1.050 1.00 94.94 295 ASP A N 1
ATOM 2192 C CA . ASP A 1 295 ? -1.450 -13.262 -1.912 1.00 94.94 295 ASP A CA 1
ATOM 2193 C C . ASP A 1 295 ? -1.963 -14.406 -1.026 1.00 94.94 295 ASP A C 1
ATOM 2195 O O . ASP A 1 295 ? -1.203 -14.989 -0.246 1.00 94.94 295 ASP A O 1
ATOM 2199 N N . THR A 1 296 ? -3.266 -14.689 -1.093 1.00 94.00 296 THR A N 1
ATOM 2200 C CA . THR A 1 296 ? -3.919 -15.766 -0.336 1.00 94.00 296 THR A CA 1
ATOM 2201 C C . THR A 1 296 ? -4.473 -16.829 -1.292 1.00 94.00 296 THR A C 1
ATOM 2203 O O . THR A 1 296 ? -4.698 -16.549 -2.472 1.00 94.00 296 THR A O 1
ATOM 2206 N N . PRO A 1 297 ? -4.765 -18.056 -0.811 1.00 89.44 297 PRO A N 1
ATOM 2207 C CA . PRO A 1 297 ? -5.318 -19.119 -1.656 1.00 89.44 297 PRO A CA 1
ATOM 2208 C C . PRO A 1 297 ? -6.624 -18.761 -2.383 1.00 89.44 297 PRO A C 1
ATOM 2210 O O . PRO A 1 297 ? -6.951 -19.377 -3.396 1.00 89.44 297 PRO A O 1
ATOM 2213 N N . ASP A 1 298 ? -7.382 -17.802 -1.854 1.00 89.06 298 ASP A N 1
ATOM 2214 C CA . ASP A 1 298 ? -8.673 -17.343 -2.362 1.00 89.06 298 ASP A CA 1
ATOM 2215 C C . ASP A 1 298 ? -8.625 -15.938 -2.999 1.00 89.06 298 ASP A C 1
ATOM 2217 O O . ASP A 1 298 ? -9.663 -15.410 -3.395 1.00 89.06 298 ASP A O 1
ATOM 2221 N N . GLY A 1 299 ? -7.433 -15.356 -3.160 1.00 92.75 299 GLY A N 1
ATOM 2222 C CA . GLY A 1 299 ? -7.195 -14.113 -3.898 1.00 92.75 299 GLY A CA 1
ATOM 2223 C C . GLY A 1 299 ? -6.645 -12.972 -3.041 1.00 92.75 299 GLY A C 1
ATOM 2224 O O . GLY A 1 299 ? -6.610 -13.032 -1.822 1.00 92.75 299 GLY A O 1
ATOM 2225 N N . TYR A 1 300 ? -6.213 -11.888 -3.676 1.00 97.06 300 TYR A N 1
ATOM 2226 C CA . TYR A 1 300 ? -5.491 -10.833 -2.965 1.00 97.06 300 TYR A CA 1
ATOM 2227 C C . TYR A 1 300 ? -6.283 -10.161 -1.834 1.00 97.06 300 TYR A C 1
ATOM 2229 O O . TYR A 1 300 ? -7.506 -9.997 -1.904 1.00 97.06 300 TYR A O 1
ATOM 2237 N N . ARG A 1 301 ? -5.556 -9.719 -0.806 1.00 96.62 301 ARG A N 1
ATOM 2238 C CA . ARG A 1 301 ? -6.050 -8.850 0.270 1.00 96.62 301 ARG A CA 1
ATOM 2239 C C . ARG A 1 301 ? -5.161 -7.623 0.397 1.00 96.62 301 ARG A C 1
ATOM 2241 O O . ARG A 1 301 ? -3.944 -7.746 0.351 1.00 96.62 301 ARG A O 1
ATOM 2248 N N . ILE A 1 302 ? -5.771 -6.457 0.545 1.00 96.81 302 ILE A N 1
ATOM 2249 C CA . ILE A 1 302 ? -5.088 -5.175 0.722 1.00 96.81 302 ILE A CA 1
ATOM 2250 C C . ILE A 1 302 ? -5.030 -4.866 2.216 1.00 96.81 302 ILE A C 1
ATOM 2252 O O . ILE A 1 302 ? -6.022 -5.054 2.926 1.00 96.81 302 ILE A O 1
ATOM 2256 N N . ILE A 1 303 ? -3.872 -4.426 2.692 1.00 93.38 303 ILE A N 1
ATOM 2257 C CA . ILE A 1 303 ? -3.599 -4.170 4.108 1.00 93.38 303 ILE A CA 1
ATOM 2258 C C . ILE A 1 303 ? -2.920 -2.812 4.299 1.00 93.38 303 ILE A C 1
ATOM 2260 O O . ILE A 1 303 ? -2.417 -2.244 3.346 1.00 93.38 303 ILE A O 1
ATOM 2264 N N . ASP A 1 304 ? -2.864 -2.340 5.546 1.00 88.56 304 ASP A N 1
ATOM 2265 C CA . ASP A 1 304 ? -2.048 -1.195 5.977 1.00 88.56 304 ASP A CA 1
ATOM 2266 C C . ASP A 1 304 ? -2.424 0.159 5.350 1.00 88.56 304 ASP A C 1
ATOM 2268 O O . ASP A 1 304 ? -1.625 0.841 4.708 1.00 88.56 304 ASP A O 1
ATOM 2272 N N . PHE A 1 305 ? -3.649 0.618 5.613 1.00 87.56 305 PHE A N 1
ATOM 2273 C CA . PHE A 1 305 ? -4.143 1.899 5.093 1.00 87.56 305 PHE A CA 1
ATOM 2274 C C . PHE A 1 305 ? -3.645 3.126 5.890 1.00 87.56 305 PHE A C 1
ATOM 2276 O O . PHE A 1 305 ? -4.288 4.176 5.888 1.00 87.56 305 PHE A O 1
ATOM 2283 N N . GLU A 1 306 ? -2.512 3.023 6.596 1.00 78.94 306 GLU A N 1
ATOM 2284 C CA . GLU A 1 306 ? -1.934 4.123 7.390 1.00 78.94 306 GLU A CA 1
ATOM 2285 C C . GLU A 1 306 ? -1.329 5.250 6.525 1.00 78.94 306 GLU A C 1
ATOM 2287 O O . GLU A 1 306 ? -1.167 6.378 7.003 1.00 78.94 306 GLU A O 1
ATOM 2292 N N . GLY A 1 307 ? -1.027 4.965 5.253 1.00 78.31 307 GLY A N 1
ATOM 2293 C CA . GLY A 1 307 ? -0.355 5.877 4.324 1.00 78.31 307 GLY A CA 1
ATOM 2294 C C . GLY A 1 307 ? 1.156 6.017 4.571 1.00 78.31 307 GLY A C 1
ATOM 2295 O O . GLY A 1 307 ? 1.706 5.454 5.514 1.00 78.31 307 GLY A O 1
ATOM 2296 N N . GLU A 1 308 ? 1.852 6.779 3.714 1.00 72.50 308 GLU A N 1
ATOM 2297 C CA . GLU A 1 308 ? 3.326 6.837 3.708 1.00 72.50 308 GLU A CA 1
ATOM 2298 C C . GLU A 1 308 ? 3.934 7.296 5.065 1.00 72.50 308 GLU A C 1
ATOM 2300 O O . GLU A 1 308 ? 3.767 8.462 5.464 1.00 72.50 308 GLU A O 1
ATOM 2305 N N . PRO A 1 309 ? 4.738 6.451 5.753 1.00 62.97 309 PRO A N 1
ATOM 2306 C CA . PRO A 1 309 ? 5.241 6.734 7.106 1.00 62.97 309 PRO A CA 1
ATOM 2307 C C . PRO A 1 309 ? 6.146 7.967 7.220 1.00 62.97 309 PRO A C 1
ATOM 2309 O O . PRO A 1 309 ? 6.207 8.619 8.270 1.00 62.97 309 PRO A O 1
ATOM 2312 N N . THR A 1 310 ? 6.884 8.285 6.151 1.00 57.44 310 THR A N 1
ATOM 2313 C CA . THR A 1 310 ? 7.890 9.361 6.145 1.00 57.44 310 THR A CA 1
ATOM 2314 C C . THR A 1 310 ? 7.297 10.742 5.857 1.00 57.44 310 THR A C 1
ATOM 2316 O O . THR A 1 310 ? 8.008 11.746 5.965 1.00 57.44 310 THR A O 1
ATOM 2319 N N . ARG A 1 311 ? 5.991 10.836 5.553 1.00 64.06 311 ARG A N 1
ATOM 2320 C CA . ARG A 1 311 ? 5.343 12.136 5.353 1.00 64.06 311 ARG A CA 1
ATOM 2321 C C . ARG A 1 311 ? 5.297 12.948 6.652 1.00 64.06 311 ARG A C 1
ATOM 2323 O O . ARG A 1 311 ? 5.124 12.378 7.742 1.00 64.06 311 ARG A O 1
ATOM 2330 N N . PRO A 1 312 ? 5.438 14.286 6.571 1.00 54.44 312 PRO A N 1
ATOM 2331 C CA . PRO A 1 312 ? 5.304 15.160 7.727 1.00 54.44 312 PRO A CA 1
ATOM 2332 C C . PRO A 1 312 ? 3.987 14.915 8.468 1.00 54.44 312 PRO A C 1
ATOM 2334 O O . PRO A 1 312 ? 2.940 14.699 7.861 1.00 54.44 312 PRO A O 1
ATOM 2337 N N . LEU A 1 313 ? 4.035 14.989 9.799 1.00 48.00 313 LEU A N 1
ATOM 2338 C CA . LEU A 1 313 ? 2.872 14.748 10.662 1.00 48.00 313 LEU A CA 1
ATOM 2339 C C . LEU A 1 313 ? 1.685 15.643 10.316 1.00 48.00 313 LEU A C 1
ATOM 2341 O O . LEU A 1 313 ? 0.552 15.235 10.486 1.00 48.00 313 LEU A O 1
ATOM 2345 N N . GLU A 1 314 ? 1.924 16.858 9.839 1.00 49.91 314 GLU A N 1
ATOM 2346 C CA . GLU A 1 314 ? 0.871 17.810 9.484 1.00 49.91 314 GLU A CA 1
ATOM 2347 C C . GLU A 1 314 ? 0.145 17.444 8.178 1.00 49.91 314 GLU A C 1
ATOM 2349 O O . GLU A 1 314 ? -1.024 17.779 8.023 1.00 49.91 314 GLU A O 1
ATOM 2354 N N . GLU A 1 315 ? 0.796 16.696 7.279 1.00 57.69 315 GLU A N 1
ATOM 2355 C CA . GLU A 1 315 ? 0.162 16.101 6.094 1.00 57.69 315 GLU A CA 1
ATOM 2356 C C . GLU A 1 315 ? -0.594 14.816 6.451 1.00 57.69 315 GLU A C 1
ATOM 2358 O O . GLU A 1 315 ? -1.690 14.606 5.945 1.00 57.69 315 GLU A O 1
ATOM 2363 N N . ARG A 1 316 ? -0.070 14.004 7.383 1.00 56.28 316 ARG A N 1
ATOM 2364 C CA . ARG A 1 316 ? -0.772 12.818 7.917 1.00 56.28 316 ARG A CA 1
ATOM 2365 C C . ARG A 1 316 ? -1.978 13.173 8.797 1.00 56.28 316 ARG A C 1
ATOM 2367 O O . ARG A 1 316 ? -2.999 12.502 8.750 1.00 56.28 316 ARG A O 1
ATOM 2374 N N . ARG A 1 317 ? -1.889 14.271 9.558 1.00 46.03 317 ARG A N 1
ATOM 2375 C CA . ARG A 1 317 ? -2.962 14.807 10.422 1.00 46.03 317 ARG A CA 1
ATOM 2376 C C . ARG A 1 317 ? -4.093 15.470 9.653 1.00 46.03 317 ARG A C 1
ATOM 2378 O O . ARG A 1 317 ? -5.146 15.736 10.236 1.00 46.03 317 ARG A O 1
ATOM 2385 N N . GLN A 1 318 ? -3.894 15.783 8.375 1.00 54.44 318 GLN A N 1
ATOM 2386 C CA . GLN A 1 318 ? -4.990 16.217 7.527 1.00 54.44 318 GLN A CA 1
ATOM 2387 C C . GLN A 1 318 ? -5.881 15.003 7.263 1.00 54.44 318 GLN A C 1
ATOM 2389 O O . GLN A 1 318 ? -5.741 14.335 6.246 1.00 54.44 318 GLN A O 1
ATOM 2394 N N . ARG A 1 319 ? -6.847 14.784 8.169 1.00 42.59 319 ARG A N 1
ATOM 2395 C CA . ARG A 1 319 ? -7.996 13.871 8.005 1.00 42.59 319 ARG A CA 1
ATOM 2396 C C . ARG A 1 319 ? -8.608 13.938 6.599 1.00 42.59 319 ARG A C 1
ATOM 2398 O O . ARG A 1 319 ? -9.116 12.950 6.096 1.00 42.59 319 ARG A O 1
ATOM 2405 N N . ASN A 1 320 ? -8.491 15.111 5.974 1.00 44.34 320 ASN A N 1
ATOM 2406 C CA . ASN A 1 320 ? -9.104 15.468 4.706 1.00 44.34 320 ASN A CA 1
ATOM 2407 C C . ASN A 1 320 ? -8.070 15.850 3.637 1.00 44.34 320 ASN A C 1
ATOM 2409 O O . ASN A 1 320 ? -8.414 16.633 2.751 1.00 44.34 320 ASN A O 1
ATOM 2413 N N . SER A 1 321 ? -6.811 15.386 3.714 1.00 45.72 321 SER A N 1
ATOM 2414 C CA . SER A 1 321 ? -5.925 15.523 2.552 1.00 45.72 321 SER A CA 1
ATOM 2415 C C . SER A 1 321 ? -6.470 14.575 1.491 1.00 45.72 321 SER A C 1
ATOM 2417 O O . SER A 1 321 ? -6.396 13.359 1.676 1.00 45.72 321 SER A O 1
ATOM 2419 N N . PRO A 1 322 ? -7.082 15.082 0.415 1.00 48.38 322 PRO A N 1
ATOM 2420 C CA . PRO A 1 322 ? -7.636 14.230 -0.612 1.00 48.38 322 PRO A CA 1
ATOM 2421 C C . PRO A 1 322 ? -6.443 13.717 -1.411 1.00 48.38 322 PRO A C 1
ATOM 2423 O O . PRO A 1 322 ? -5.912 14.377 -2.310 1.00 48.38 322 PRO A O 1
ATOM 2426 N N . LEU A 1 323 ? -5.926 12.580 -0.970 1.00 54.81 323 LEU A N 1
ATOM 2427 C CA . LEU A 1 323 ? -4.884 11.862 -1.667 1.00 54.81 323 LEU A CA 1
ATOM 2428 C C . LEU A 1 323 ? -5.521 11.247 -2.925 1.00 54.81 323 LEU A C 1
ATOM 2430 O O . LEU A 1 323 ? -6.682 10.867 -2.938 1.00 54.81 323 LEU A O 1
ATOM 2434 N N . ARG A 1 324 ? -4.792 11.271 -4.037 1.00 66.31 324 ARG A N 1
ATOM 2435 C CA . ARG A 1 324 ? -5.352 11.040 -5.375 1.00 66.31 324 ARG A CA 1
ATOM 2436 C C . ARG A 1 324 ? -5.189 9.582 -5.791 1.00 66.31 324 ARG A C 1
ATOM 2438 O O . ARG A 1 324 ? -4.092 9.061 -5.627 1.00 66.31 324 ARG A O 1
ATOM 2445 N N . ASP A 1 325 ? -6.185 8.981 -6.450 1.00 73.50 325 ASP A N 1
ATOM 2446 C CA . ASP A 1 325 ? -6.103 7.599 -6.981 1.00 73.50 325 ASP A CA 1
ATOM 2447 C C . ASP A 1 325 ? -4.885 7.387 -7.895 1.00 73.50 325 ASP A C 1
ATOM 2449 O O . ASP A 1 325 ? -4.328 6.297 -7.981 1.00 73.50 325 ASP A O 1
ATOM 2453 N N . LEU A 1 326 ? -4.433 8.445 -8.581 1.00 83.38 326 LEU A N 1
ATOM 2454 C CA . LEU A 1 326 ? -3.229 8.392 -9.414 1.00 83.38 326 LEU A CA 1
ATOM 2455 C C . LEU A 1 326 ? -1.932 8.242 -8.615 1.00 83.38 326 LEU A C 1
ATOM 2457 O O . LEU A 1 326 ? -0.960 7.758 -9.182 1.00 83.38 326 LEU A O 1
ATOM 2461 N N . ARG A 1 327 ? -1.894 8.636 -7.336 1.00 88.38 327 ARG A N 1
ATOM 2462 C CA . ARG A 1 327 ? -0.743 8.359 -6.465 1.00 88.38 327 ARG A CA 1
ATOM 2463 C C . ARG A 1 327 ? -0.673 6.878 -6.127 1.00 88.38 327 ARG A C 1
ATOM 2465 O O . ARG A 1 327 ? 0.393 6.300 -6.278 1.00 88.38 327 ARG A O 1
ATOM 2472 N N . ASP A 1 328 ? -1.795 6.260 -5.768 1.00 92.94 328 ASP A N 1
ATOM 2473 C CA . ASP A 1 328 ? -1.861 4.808 -5.562 1.00 92.94 328 ASP A CA 1
ATOM 2474 C C . ASP A 1 328 ? -1.519 4.056 -6.855 1.00 92.94 328 ASP A C 1
ATOM 2476 O O . ASP A 1 328 ? -0.725 3.117 -6.847 1.00 92.94 328 ASP A O 1
ATOM 2480 N N . LEU A 1 329 ? -2.048 4.516 -7.995 1.00 94.88 329 LEU A N 1
ATOM 2481 C CA . LEU A 1 329 ? -1.765 3.926 -9.302 1.00 94.88 329 LEU A CA 1
ATOM 2482 C C . LEU A 1 329 ? -0.280 4.042 -9.678 1.00 94.88 329 LEU A C 1
ATOM 2484 O O . LEU A 1 329 ? 0.311 3.063 -10.129 1.00 94.88 329 LEU A O 1
ATOM 2488 N N . ALA A 1 330 ? 0.325 5.216 -9.475 1.00 95.12 330 ALA A N 1
ATOM 2489 C CA . ALA A 1 330 ? 1.751 5.434 -9.692 1.00 95.12 330 ALA A CA 1
ATOM 2490 C C . ALA A 1 330 ? 2.588 4.535 -8.777 1.00 95.12 330 ALA A C 1
ATOM 2492 O O . ALA A 1 330 ? 3.472 3.836 -9.262 1.00 95.12 330 ALA A O 1
ATOM 2493 N N . SER A 1 331 ? 2.280 4.493 -7.479 1.00 95.06 331 SER A N 1
ATOM 2494 C CA . SER A 1 331 ? 2.985 3.657 -6.503 1.00 95.06 331 SER A CA 1
ATOM 2495 C C . SER A 1 331 ? 2.921 2.170 -6.841 1.00 95.06 331 SER A C 1
ATOM 2497 O O . SER A 1 331 ? 3.958 1.503 -6.834 1.00 95.06 331 SER A O 1
ATOM 2499 N N . MET A 1 332 ? 1.760 1.659 -7.253 1.00 97.50 332 MET A N 1
ATOM 2500 C CA . MET A 1 332 ? 1.633 0.269 -7.687 1.00 97.50 332 MET A CA 1
ATOM 2501 C C . MET A 1 332 ? 2.417 -0.004 -8.979 1.00 97.50 332 MET A C 1
ATOM 2503 O O . MET A 1 332 ? 3.131 -1.001 -9.061 1.00 97.50 332 MET A O 1
ATOM 2507 N N . LEU A 1 333 ? 2.360 0.890 -9.972 1.00 97.56 333 LEU A N 1
ATOM 2508 C CA . LEU A 1 333 ? 3.137 0.750 -11.212 1.00 97.56 333 LEU A CA 1
ATOM 2509 C C . LEU A 1 333 ? 4.649 0.773 -10.961 1.00 97.56 333 LEU A C 1
ATOM 2511 O O . LEU A 1 333 ? 5.374 -0.043 -11.532 1.00 97.56 333 LEU A O 1
ATOM 2515 N N . ARG A 1 334 ? 5.126 1.652 -10.070 1.00 96.75 334 ARG A N 1
ATOM 2516 C CA . ARG A 1 334 ? 6.526 1.657 -9.624 1.00 96.75 334 ARG A CA 1
ATOM 2517 C C . ARG A 1 334 ? 6.888 0.360 -8.904 1.00 96.75 334 ARG A C 1
ATOM 2519 O O . ARG A 1 334 ? 7.945 -0.204 -9.170 1.00 96.75 334 ARG A O 1
ATOM 2526 N N . SER A 1 335 ? 5.990 -0.172 -8.074 1.00 97.44 335 SER A N 1
ATOM 2527 C CA . SER A 1 335 ? 6.182 -1.460 -7.398 1.00 97.44 335 SER A CA 1
ATOM 2528 C C . SER A 1 335 ? 6.281 -2.637 -8.379 1.00 97.44 335 SER A C 1
ATOM 2530 O O . SER A 1 335 ? 7.162 -3.484 -8.226 1.00 97.44 335 SER A O 1
ATOM 2532 N N . ILE A 1 336 ? 5.449 -2.657 -9.429 1.00 98.00 336 ILE A N 1
ATOM 2533 C CA . ILE A 1 336 ? 5.517 -3.637 -10.529 1.00 98.00 336 ILE A CA 1
ATOM 2534 C C . ILE A 1 336 ? 6.852 -3.517 -11.285 1.00 98.00 336 ILE A C 1
ATOM 2536 O O . ILE A 1 336 ? 7.477 -4.527 -11.616 1.00 98.00 336 ILE A O 1
ATOM 2540 N N . ASP A 1 337 ? 7.337 -2.296 -11.525 1.00 96.81 337 ASP A N 1
ATOM 2541 C CA . ASP A 1 337 ? 8.649 -2.095 -12.144 1.00 96.81 337 ASP A CA 1
ATOM 2542 C C . ASP A 1 337 ? 9.790 -2.619 -11.263 1.00 96.81 337 ASP A C 1
ATOM 2544 O O . ASP A 1 337 ? 10.631 -3.414 -11.700 1.00 96.81 337 ASP A O 1
ATOM 2548 N N . HIS A 1 338 ? 9.780 -2.246 -9.985 1.00 95.94 338 HIS A N 1
ATOM 2549 C CA . HIS A 1 338 ? 10.784 -2.678 -9.021 1.00 95.94 338 HIS A CA 1
ATOM 2550 C C . HIS A 1 338 ? 10.786 -4.190 -8.812 1.00 95.94 338 HIS A C 1
ATOM 2552 O O . HIS A 1 338 ? 11.868 -4.772 -8.737 1.00 95.94 338 HIS A O 1
ATOM 2558 N N . VAL A 1 339 ? 9.626 -4.852 -8.746 1.00 97.44 339 VAL A N 1
ATOM 2559 C CA . VAL A 1 339 ? 9.573 -6.312 -8.556 1.00 97.44 339 VAL A CA 1
ATOM 2560 C C . VAL A 1 339 ? 10.157 -7.053 -9.762 1.00 97.44 339 VAL A C 1
ATOM 2562 O O . VAL A 1 339 ? 10.911 -8.014 -9.585 1.00 97.44 339 VAL A O 1
ATOM 2565 N N . GLY A 1 340 ? 9.912 -6.564 -10.983 1.00 97.38 340 GLY A N 1
ATOM 2566 C CA . GLY A 1 340 ? 10.497 -7.129 -12.199 1.00 97.38 340 GLY A CA 1
ATOM 2567 C C . GLY A 1 340 ? 12.020 -6.981 -12.235 1.00 97.38 340 GLY A C 1
ATOM 2568 O O . GLY A 1 340 ? 12.751 -7.954 -12.456 1.00 97.38 340 GLY A O 1
ATOM 2569 N N . ARG A 1 341 ? 12.531 -5.783 -11.926 1.00 95.75 341 ARG A N 1
ATOM 2570 C CA . ARG A 1 341 ? 13.980 -5.531 -11.829 1.00 95.75 341 ARG A CA 1
ATOM 2571 C C . ARG A 1 341 ? 14.637 -6.358 -10.724 1.00 95.75 341 ARG A C 1
ATOM 2573 O O . ARG A 1 341 ? 15.708 -6.933 -10.940 1.00 95.75 341 ARG A O 1
ATOM 2580 N N . SER A 1 342 ? 13.982 -6.479 -9.570 1.00 96.12 342 SER A N 1
ATOM 2581 C CA . SER A 1 342 ? 14.404 -7.347 -8.467 1.00 96.12 342 SER A CA 1
ATOM 2582 C C . SER A 1 342 ? 14.487 -8.805 -8.897 1.00 96.12 342 SER A C 1
ATOM 2584 O O . SER A 1 342 ? 15.499 -9.453 -8.631 1.00 96.12 342 SER A O 1
ATOM 2586 N N . ALA A 1 343 ? 13.492 -9.314 -9.625 1.00 97.50 343 ALA A N 1
ATOM 2587 C CA . ALA A 1 343 ? 13.508 -10.675 -10.146 1.00 97.50 343 ALA A CA 1
ATOM 2588 C C . ALA A 1 343 ? 14.67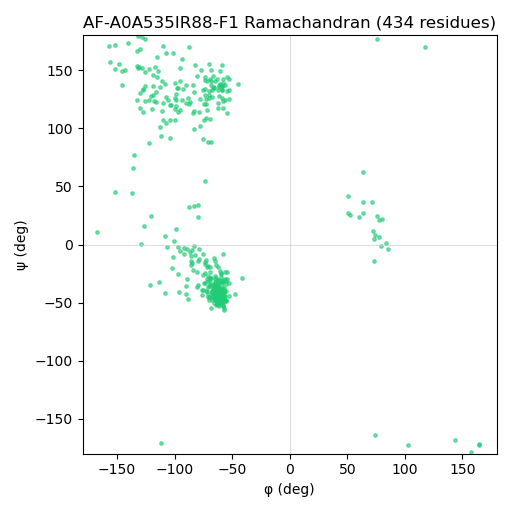3 -10.914 -11.121 1.00 97.50 343 ALA A C 1
ATOM 2590 O O . ALA A 1 343 ? 15.396 -11.907 -10.996 1.00 97.50 343 ALA A O 1
ATOM 2591 N N . ARG A 1 344 ? 14.936 -9.971 -12.039 1.00 96.56 344 ARG A N 1
ATOM 2592 C CA . ARG A 1 344 ? 16.111 -10.022 -12.929 1.00 96.56 344 ARG A CA 1
ATOM 2593 C C . ARG A 1 344 ? 17.412 -10.101 -12.133 1.00 96.56 344 ARG A C 1
ATOM 2595 O O . ARG A 1 344 ? 18.260 -10.949 -12.423 1.00 96.56 344 ARG A O 1
ATOM 2602 N N . ARG A 1 345 ? 17.567 -9.263 -11.106 1.00 95.38 345 ARG A N 1
ATOM 2603 C CA . ARG A 1 345 ? 18.766 -9.249 -10.257 1.00 95.38 345 ARG A CA 1
ATOM 2604 C C . ARG A 1 345 ? 18.918 -10.543 -9.449 1.00 95.38 345 ARG A C 1
ATOM 2606 O O . ARG A 1 345 ? 20.015 -11.100 -9.406 1.00 95.38 345 ARG A O 1
ATOM 2613 N N . ARG A 1 346 ? 17.830 -11.069 -8.869 1.00 96.81 346 ARG A N 1
ATOM 2614 C CA . ARG A 1 346 ? 17.803 -12.371 -8.168 1.00 96.81 346 ARG A CA 1
ATOM 2615 C C . ARG A 1 346 ? 18.206 -13.513 -9.104 1.00 96.81 346 ARG A C 1
ATOM 2617 O O . ARG A 1 346 ? 19.015 -14.359 -8.725 1.00 96.81 346 ARG A O 1
ATOM 2624 N N . ALA A 1 347 ? 17.707 -13.520 -10.340 1.00 97.06 347 ALA A N 1
ATOM 2625 C CA . ALA A 1 347 ? 18.061 -14.526 -11.339 1.00 97.06 347 ALA A CA 1
ATOM 2626 C C . ALA A 1 347 ? 19.557 -14.484 -11.693 1.00 97.06 347 ALA A C 1
ATOM 2628 O O . ALA A 1 347 ? 20.214 -15.528 -11.717 1.00 97.06 347 ALA A O 1
ATOM 2629 N N . GLN A 1 348 ? 20.114 -13.286 -11.895 1.00 96.00 348 GLN A N 1
ATOM 2630 C CA . GLN A 1 348 ? 21.543 -13.106 -12.163 1.00 96.00 348 GLN A CA 1
ATOM 2631 C C . GLN A 1 348 ? 22.412 -13.601 -11.002 1.00 96.00 348 GLN A C 1
ATOM 2633 O O . GLN A 1 348 ? 23.389 -14.320 -11.211 1.00 96.00 348 GLN A O 1
ATOM 2638 N N . GLN A 1 349 ? 22.025 -13.279 -9.765 1.00 95.38 349 GLN A N 1
ATOM 2639 C CA . GLN A 1 349 ? 22.715 -13.754 -8.564 1.00 95.38 349 GLN A CA 1
ATOM 2640 C C . GLN A 1 349 ? 22.684 -15.284 -8.457 1.00 95.38 349 GLN A C 1
ATOM 2642 O O . GLN A 1 349 ? 23.724 -15.896 -8.227 1.00 95.38 349 GLN A O 1
ATOM 2647 N N . ARG A 1 350 ? 21.526 -15.919 -8.691 1.00 96.44 350 ARG A N 1
ATOM 2648 C CA . ARG A 1 350 ? 21.381 -17.388 -8.652 1.00 96.44 350 ARG A CA 1
ATOM 2649 C C . ARG A 1 350 ? 22.190 -18.104 -9.735 1.00 96.44 350 ARG A C 1
ATOM 2651 O O . ARG A 1 350 ? 22.656 -19.215 -9.505 1.00 96.44 350 ARG A O 1
ATOM 2658 N N . ARG A 1 351 ? 22.358 -17.490 -10.911 1.00 93.88 351 ARG A N 1
ATOM 2659 C CA . ARG A 1 351 ? 23.173 -18.037 -12.014 1.00 93.88 351 ARG A CA 1
ATOM 2660 C C . ARG A 1 351 ? 24.661 -17.711 -11.900 1.00 93.88 351 ARG A C 1
ATOM 2662 O O . ARG A 1 351 ? 25.451 -18.352 -12.584 1.00 93.88 351 ARG A O 1
ATOM 2669 N N . GLY A 1 352 ? 25.040 -16.748 -11.060 1.00 94.25 352 GLY A N 1
ATOM 2670 C CA . GLY A 1 352 ? 26.414 -16.255 -10.956 1.00 94.25 352 GLY A CA 1
ATOM 2671 C C . GLY A 1 352 ? 26.828 -15.327 -12.106 1.00 94.25 352 GLY A C 1
ATOM 2672 O O . GLY A 1 352 ? 28.015 -15.233 -12.407 1.00 94.25 352 GLY A O 1
ATOM 2673 N N . GLY A 1 353 ? 25.876 -14.662 -12.769 1.00 93.06 353 GLY A N 1
ATOM 2674 C CA . GLY A 1 353 ? 26.144 -13.790 -13.913 1.00 93.06 353 GLY A CA 1
ATOM 2675 C C . GLY A 1 353 ? 24.900 -13.449 -14.731 1.00 93.06 353 GLY A C 1
ATOM 2676 O O . GLY A 1 353 ? 23.774 -13.757 -14.346 1.00 93.06 353 GLY A O 1
ATOM 2677 N N . VAL A 1 354 ? 25.105 -12.798 -15.877 1.00 91.31 354 VAL A N 1
ATOM 2678 C CA . VAL A 1 354 ? 24.026 -12.477 -16.823 1.00 91.31 354 VAL A CA 1
ATOM 2679 C C . VAL A 1 354 ? 23.378 -13.767 -17.333 1.00 91.31 354 VAL A C 1
ATOM 2681 O O . VAL A 1 354 ? 24.063 -14.723 -17.690 1.00 91.31 354 VAL A O 1
ATOM 2684 N N . VAL A 1 355 ? 22.045 -13.792 -17.379 1.00 91.31 355 VAL A N 1
ATOM 2685 C CA . VAL A 1 355 ? 21.289 -14.896 -17.978 1.00 91.31 355 VAL A CA 1
ATOM 2686 C C . VAL A 1 355 ? 21.225 -14.659 -19.488 1.00 91.31 355 VAL A C 1
ATOM 2688 O O . VAL A 1 355 ? 20.426 -13.850 -19.940 1.00 91.31 355 VAL A O 1
ATOM 2691 N N . GLU A 1 356 ? 22.086 -15.323 -20.266 1.00 88.25 356 GLU A N 1
ATOM 2692 C CA . GLU A 1 356 ? 22.220 -15.088 -21.721 1.00 88.25 356 GLU A CA 1
ATOM 2693 C C . GLU A 1 356 ? 20.969 -15.462 -22.532 1.00 88.25 356 GLU A C 1
ATOM 2695 O O . GLU A 1 356 ? 20.723 -14.915 -23.603 1.00 88.25 356 GLU A O 1
ATOM 2700 N N . SER A 1 357 ? 20.171 -16.408 -22.041 1.00 90.06 357 SER A N 1
ATOM 2701 C CA . SER A 1 357 ? 18.918 -16.844 -22.668 1.00 90.06 357 SER A CA 1
ATOM 2702 C C . SER A 1 357 ? 17.839 -16.956 -21.595 1.00 90.06 357 SER A C 1
ATOM 2704 O O . SER A 1 357 ? 17.582 -18.058 -21.103 1.00 90.06 357 SER A O 1
ATOM 2706 N N . PRO A 1 358 ? 17.270 -15.821 -21.148 1.00 92.81 358 PRO A N 1
ATOM 2707 C CA . PRO A 1 358 ? 16.266 -15.830 -20.099 1.00 92.81 358 PRO A CA 1
ATOM 2708 C C . PRO A 1 358 ? 14.975 -16.469 -20.617 1.00 92.81 358 PRO A C 1
ATOM 2710 O O . PRO A 1 358 ? 14.588 -16.278 -21.769 1.00 92.81 358 PRO A O 1
ATOM 2713 N N . GLY A 1 359 ? 14.297 -17.237 -19.765 1.00 94.81 359 GLY A N 1
ATOM 2714 C CA . GLY A 1 359 ? 13.010 -17.841 -20.111 1.00 94.81 359 GLY A CA 1
ATOM 2715 C C . GLY A 1 359 ? 11.840 -16.871 -20.146 1.00 94.81 359 GLY A C 1
ATOM 2716 O O . GLY A 1 359 ? 10.827 -17.174 -20.768 1.00 94.81 359 GLY A O 1
ATOM 2717 N N . LEU A 1 360 ? 12.017 -15.696 -19.548 1.00 96.56 360 LEU A N 1
ATOM 2718 C CA . LEU A 1 360 ? 11.113 -14.563 -19.634 1.00 96.56 360 LEU A CA 1
ATOM 2719 C C . LEU A 1 360 ? 11.940 -13.310 -19.930 1.00 96.56 360 LEU A C 1
ATOM 2721 O O . LEU A 1 360 ? 12.867 -12.991 -19.184 1.00 96.56 360 LEU A O 1
ATOM 2725 N N . ASP A 1 361 ? 11.597 -12.605 -21.005 1.00 95.56 361 ASP A N 1
ATOM 2726 C CA . ASP A 1 361 ? 12.115 -11.264 -21.264 1.00 95.56 361 ASP A CA 1
ATOM 2727 C C . ASP A 1 361 ? 11.444 -10.286 -20.295 1.00 95.56 361 ASP A C 1
ATOM 2729 O O . ASP A 1 361 ? 10.242 -10.022 -20.390 1.00 95.56 361 ASP A O 1
ATOM 2733 N N . ILE A 1 362 ? 12.220 -9.787 -19.331 1.00 95.88 362 ILE A N 1
ATOM 2734 C CA . ILE A 1 362 ? 11.682 -8.936 -18.276 1.00 95.88 362 ILE A CA 1
ATOM 2735 C C . ILE A 1 362 ? 11.305 -7.543 -18.782 1.00 95.88 362 ILE A C 1
ATOM 2737 O O . ILE A 1 362 ? 10.359 -6.969 -18.265 1.00 95.88 362 ILE A O 1
ATOM 2741 N N . GLU A 1 363 ? 11.977 -7.009 -19.803 1.00 94.50 363 GLU A N 1
ATOM 2742 C CA . GLU A 1 363 ? 11.648 -5.681 -20.341 1.00 94.50 363 GLU A CA 1
ATOM 2743 C C . GLU A 1 363 ? 10.328 -5.745 -21.126 1.00 94.50 363 GLU A C 1
ATOM 2745 O O . GLU A 1 363 ? 9.453 -4.881 -20.990 1.00 94.50 363 GLU A O 1
ATOM 2750 N N . ALA A 1 364 ? 10.131 -6.834 -21.882 1.00 96.12 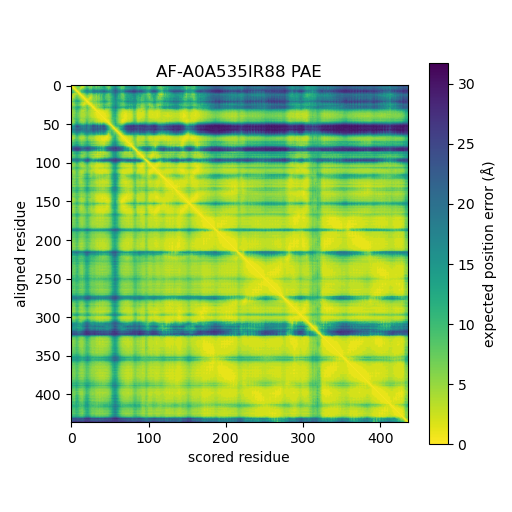364 ALA A N 1
ATOM 2751 C CA . ALA A 1 364 ? 8.850 -7.127 -22.518 1.00 96.12 364 ALA A CA 1
ATOM 2752 C C . ALA A 1 364 ? 7.738 -7.363 -21.481 1.00 96.12 364 ALA A C 1
ATOM 2754 O O . ALA A 1 364 ? 6.616 -6.883 -21.661 1.00 96.12 364 ALA A O 1
ATOM 2755 N N . TRP A 1 365 ? 8.044 -8.065 -20.383 1.00 97.94 365 TRP A N 1
ATOM 2756 C CA . TRP A 1 365 ? 7.107 -8.262 -19.276 1.00 97.94 365 TRP A CA 1
ATOM 2757 C C . TRP A 1 365 ? 6.728 -6.944 -18.599 1.00 97.94 365 TRP A C 1
ATOM 2759 O O . TRP A 1 365 ? 5.543 -6.711 -18.412 1.00 97.94 365 TRP A O 1
ATOM 2769 N N . LEU A 1 366 ? 7.685 -6.063 -18.298 1.00 97.44 366 LEU A N 1
ATOM 2770 C CA . LEU A 1 366 ? 7.437 -4.758 -17.674 1.00 97.44 366 LEU A CA 1
ATOM 2771 C C . LEU A 1 366 ? 6.490 -3.900 -18.518 1.00 97.44 366 LEU A C 1
ATOM 2773 O O . LEU A 1 366 ? 5.478 -3.401 -18.019 1.00 97.44 366 LEU A O 1
ATOM 2777 N N . THR A 1 367 ? 6.778 -3.805 -19.818 1.00 96.31 367 THR A N 1
ATOM 2778 C CA . THR A 1 367 ? 5.942 -3.071 -20.776 1.00 96.31 367 THR A CA 1
ATOM 2779 C C . THR A 1 367 ? 4.524 -3.642 -20.802 1.00 96.31 367 THR A C 1
ATOM 2781 O O . THR A 1 367 ? 3.542 -2.916 -20.628 1.00 96.31 367 THR A O 1
ATOM 2784 N N . ARG A 1 368 ? 4.400 -4.967 -20.952 1.00 98.06 368 ARG A N 1
ATOM 2785 C CA . ARG A 1 368 ? 3.098 -5.627 -21.062 1.00 98.06 368 ARG A CA 1
ATOM 2786 C C . ARG A 1 368 ? 2.319 -5.623 -19.742 1.00 98.06 368 ARG A C 1
ATOM 2788 O O . ARG A 1 368 ? 1.104 -5.452 -19.762 1.00 98.06 368 ARG A O 1
ATOM 2795 N N . ALA A 1 369 ? 2.986 -5.754 -18.599 1.00 98.56 369 ALA A N 1
ATOM 2796 C CA . ALA A 1 369 ? 2.370 -5.702 -17.276 1.00 98.56 369 ALA A CA 1
ATOM 2797 C C . ALA A 1 369 ? 1.723 -4.334 -17.028 1.00 98.56 369 ALA A C 1
ATOM 2799 O O . ALA A 1 369 ? 0.563 -4.279 -16.619 1.00 98.56 369 ALA A O 1
ATOM 2800 N N . ARG A 1 370 ? 2.421 -3.237 -17.363 1.00 97.88 370 ARG A N 1
ATOM 2801 C CA . ARG A 1 370 ? 1.869 -1.873 -17.307 1.00 97.88 370 ARG A CA 1
ATOM 2802 C C . ARG A 1 370 ? 0.603 -1.742 -18.152 1.00 97.88 370 ARG A C 1
ATOM 2804 O O . ARG A 1 370 ? -0.404 -1.223 -17.670 1.00 97.88 370 ARG A O 1
ATOM 2811 N N . GLU A 1 371 ? 0.637 -2.218 -19.397 1.00 97.75 371 GLU A N 1
ATOM 2812 C CA . GLU A 1 371 ? -0.527 -2.193 -20.291 1.00 97.75 371 GLU A CA 1
ATOM 2813 C C . GLU A 1 371 ? -1.711 -2.967 -19.705 1.00 97.75 371 GLU A C 1
ATOM 2815 O O . GLU A 1 371 ? -2.807 -2.417 -19.599 1.00 97.75 371 GLU A O 1
ATOM 2820 N N . ARG A 1 372 ? -1.485 -4.220 -19.286 1.00 98.50 372 ARG A N 1
ATOM 2821 C CA . ARG A 1 372 ? -2.517 -5.101 -18.718 1.00 98.50 372 ARG A CA 1
ATOM 2822 C C . ARG A 1 372 ? -3.136 -4.520 -17.458 1.00 98.50 372 ARG A C 1
ATOM 2824 O O . ARG A 1 372 ? -4.359 -4.535 -17.317 1.00 98.50 372 ARG A O 1
ATOM 2831 N N . PHE A 1 373 ? -2.303 -3.985 -16.572 1.00 98.62 373 PHE A N 1
ATOM 2832 C CA . PHE A 1 373 ? -2.741 -3.342 -15.343 1.00 98.62 373 PHE A CA 1
ATOM 2833 C C . PHE A 1 373 ? -3.629 -2.129 -15.640 1.00 98.62 373 PHE A C 1
ATOM 2835 O O . PHE A 1 373 ? -4.766 -2.074 -15.176 1.00 98.62 373 PHE A O 1
ATOM 2842 N N . LEU A 1 374 ? -3.165 -1.195 -16.478 1.00 97.94 374 LEU A N 1
ATOM 2843 C CA . LEU A 1 374 ? -3.916 0.019 -16.812 1.00 97.94 374 LEU A CA 1
ATOM 2844 C C . LEU A 1 374 ? -5.188 -0.259 -17.625 1.00 97.94 374 LEU A C 1
ATOM 2846 O O . LEU A 1 374 ? -6.195 0.429 -17.443 1.00 97.94 374 LEU A O 1
ATOM 2850 N N . GLU A 1 375 ? -5.163 -1.237 -18.533 1.00 97.94 375 GLU A N 1
ATOM 2851 C CA . GLU A 1 375 ? -6.342 -1.674 -19.287 1.00 97.94 375 GLU A CA 1
ATOM 2852 C C . GLU A 1 375 ? -7.404 -2.244 -18.343 1.00 97.94 375 GLU A C 1
ATOM 2854 O O . GLU A 1 375 ? -8.559 -1.805 -18.371 1.00 97.94 375 GLU A O 1
ATOM 2859 N N . SER A 1 376 ? -7.004 -3.184 -17.483 1.00 98.44 376 SER A N 1
ATOM 2860 C CA . SER A 1 376 ? -7.897 -3.819 -16.515 1.00 98.44 376 SER A CA 1
ATOM 2861 C C . SER A 1 376 ? -8.443 -2.801 -15.517 1.00 98.44 376 SER A C 1
ATOM 2863 O O . SER A 1 376 ? -9.649 -2.749 -15.302 1.00 98.44 376 SER A O 1
ATOM 2865 N N . TYR A 1 377 ? -7.593 -1.898 -15.020 1.00 98.31 377 TYR A N 1
ATOM 2866 C CA . TYR A 1 377 ? -7.992 -0.823 -14.117 1.00 98.31 377 TYR A CA 1
ATOM 2867 C C . TYR A 1 377 ? -9.071 0.082 -14.728 1.00 98.31 377 TYR A C 1
ATOM 2869 O O . TYR A 1 377 ? -10.156 0.251 -14.170 1.00 98.31 377 TYR A O 1
ATOM 2877 N N . ARG A 1 378 ? -8.833 0.616 -15.935 1.00 97.25 378 ARG A N 1
ATOM 2878 C CA . ARG A 1 378 ? -9.815 1.475 -16.623 1.00 97.25 378 ARG A CA 1
ATOM 2879 C C . ARG A 1 378 ? -11.121 0.737 -16.908 1.00 97.25 378 ARG A C 1
ATOM 2881 O O . ARG A 1 378 ? -12.198 1.323 -16.787 1.00 97.25 378 ARG A O 1
ATOM 2888 N N . ARG A 1 379 ? -11.046 -0.538 -17.300 1.00 97.88 379 ARG A N 1
ATOM 2889 C CA . ARG A 1 379 ? -12.226 -1.383 -17.517 1.00 97.88 379 ARG A CA 1
ATOM 2890 C C . ARG A 1 379 ? -13.005 -1.590 -16.216 1.00 97.88 379 ARG A C 1
ATOM 2892 O O . ARG A 1 379 ? -14.221 -1.403 -16.226 1.00 97.88 379 ARG A O 1
ATOM 2899 N N . GLY A 1 380 ? -12.321 -1.915 -15.122 1.00 97.69 380 GLY A N 1
ATOM 2900 C CA . GLY A 1 380 ? -12.911 -2.145 -13.805 1.00 97.69 380 GLY A CA 1
ATOM 2901 C C . GLY A 1 380 ? -13.598 -0.903 -13.233 1.00 97.69 380 GLY A C 1
ATOM 2902 O O . GLY A 1 380 ? -14.705 -1.016 -12.699 1.00 97.69 380 GLY A O 1
ATOM 2903 N N . LEU A 1 381 ? -13.006 0.286 -13.417 1.00 95.31 381 LEU A N 1
ATOM 2904 C CA . LEU A 1 381 ? -13.618 1.566 -13.036 1.00 95.31 381 LEU A CA 1
ATOM 2905 C C . LEU A 1 381 ? -14.913 1.822 -13.816 1.00 95.31 381 LEU A C 1
ATOM 2907 O O . LEU A 1 381 ? -15.949 2.129 -13.225 1.00 95.31 381 LEU A O 1
ATOM 2911 N N . ARG A 1 382 ? -14.872 1.651 -15.148 1.00 96.06 382 ARG A N 1
ATOM 2912 C CA . ARG A 1 382 ? -16.048 1.826 -16.019 1.00 96.06 382 ARG A CA 1
ATOM 2913 C C . ARG A 1 382 ? -17.168 0.858 -15.658 1.00 96.06 382 ARG A C 1
ATOM 2915 O O . ARG A 1 382 ? -18.319 1.274 -15.592 1.00 96.06 382 ARG A O 1
ATOM 2922 N N . ALA A 1 383 ? -16.836 -0.408 -15.404 1.00 96.62 383 ALA A N 1
ATOM 2923 C CA . ALA A 1 383 ? -17.808 -1.428 -15.019 1.00 96.62 383 ALA A CA 1
ATOM 2924 C C . ALA A 1 383 ? -18.531 -1.086 -13.705 1.00 96.62 383 ALA A C 1
ATOM 2926 O O . ALA A 1 383 ? -19.704 -1.414 -13.550 1.00 96.62 383 ALA A O 1
ATOM 2927 N N . ARG A 1 384 ? -17.850 -0.389 -12.786 1.00 94.50 384 ARG A N 1
ATOM 2928 C CA . ARG A 1 384 ? -18.398 0.053 -11.493 1.00 94.50 384 ARG A CA 1
ATOM 2929 C C . ARG A 1 384 ? -19.009 1.457 -11.524 1.00 94.50 384 ARG A C 1
ATOM 2931 O O . ARG A 1 384 ? -19.547 1.899 -10.516 1.00 94.50 384 ARG A O 1
ATOM 2938 N N . GLY A 1 385 ? -18.939 2.165 -12.654 1.00 93.12 385 GLY A N 1
ATOM 2939 C CA . GLY A 1 385 ? -19.447 3.535 -12.774 1.00 93.12 385 GLY A CA 1
ATOM 2940 C C . GLY A 1 385 ? -18.718 4.544 -11.879 1.00 93.12 385 GLY A C 1
ATOM 2941 O O . GLY A 1 385 ? -19.315 5.542 -11.475 1.00 93.12 385 GLY A O 1
ATOM 2942 N N . ALA A 1 386 ? -17.451 4.280 -11.544 1.00 90.94 386 ALA A N 1
ATOM 2943 C CA . ALA A 1 386 ? -16.652 5.168 -10.708 1.00 90.94 386 ALA A CA 1
ATOM 2944 C C . ALA A 1 386 ? -16.345 6.485 -11.453 1.00 90.94 386 ALA A C 1
ATOM 2946 O O . ALA A 1 386 ? -15.989 6.440 -12.634 1.00 90.94 386 ALA A O 1
ATOM 2947 N N . PRO A 1 387 ? -16.435 7.658 -10.796 1.00 88.00 387 PRO A N 1
ATOM 2948 C CA . PRO A 1 387 ? -16.216 8.963 -11.424 1.00 88.00 387 PRO A CA 1
ATOM 2949 C C . PRO A 1 387 ? -14.719 9.296 -11.586 1.00 88.00 387 PRO A C 1
ATOM 2951 O O . PRO A 1 387 ? -14.322 10.446 -11.448 1.00 88.00 387 PRO A O 1
ATOM 2954 N N . ILE A 1 388 ? -13.874 8.295 -11.833 1.00 88.19 388 ILE A N 1
ATOM 2955 C CA . ILE A 1 388 ? -12.416 8.435 -11.866 1.00 88.19 388 ILE A CA 1
ATOM 2956 C C . ILE A 1 388 ? -11.948 8.332 -13.315 1.00 88.19 388 ILE A C 1
ATOM 2958 O O . ILE A 1 388 ? -12.249 7.353 -14.002 1.00 88.19 388 ILE A O 1
ATOM 2962 N N . ASP A 1 389 ? -11.176 9.323 -13.757 1.00 86.12 389 ASP A N 1
ATOM 2963 C CA . ASP A 1 389 ? -10.514 9.314 -15.059 1.00 86.12 389 ASP A CA 1
ATOM 2964 C C . ASP A 1 389 ? -8.987 9.297 -14.912 1.00 86.12 389 ASP A C 1
ATOM 2966 O O . ASP A 1 389 ? -8.417 9.896 -13.993 1.00 86.12 389 ASP A O 1
ATOM 2970 N N . VAL A 1 390 ? -8.321 8.586 -15.823 1.00 88.31 390 VAL A N 1
ATOM 2971 C CA . VAL A 1 390 ? -6.870 8.364 -15.785 1.00 88.31 390 VAL A CA 1
ATOM 2972 C C . VAL A 1 390 ? -6.186 9.243 -16.815 1.00 88.31 390 VAL A C 1
ATOM 2974 O O . VAL A 1 390 ? -5.971 8.832 -17.958 1.00 88.31 390 VAL A O 1
ATOM 2977 N N . ASP A 1 391 ? -5.791 10.428 -16.367 1.00 89.00 391 ASP A N 1
ATOM 2978 C CA . ASP A 1 391 ? -4.886 11.309 -17.097 1.00 89.00 391 ASP A CA 1
ATOM 2979 C C . ASP A 1 391 ? -3.462 10.726 -17.065 1.00 89.00 391 ASP A C 1
ATOM 2981 O O . ASP A 1 391 ? -2.864 10.552 -15.999 1.00 89.00 391 ASP A O 1
ATOM 2985 N N . VAL A 1 392 ? -2.950 10.369 -18.245 1.00 88.94 392 VAL A N 1
ATOM 2986 C CA . VAL A 1 392 ? -1.661 9.682 -18.401 1.00 88.94 392 VAL A CA 1
ATOM 2987 C C . VAL A 1 392 ? -0.465 10.577 -18.094 1.00 88.94 392 VAL A C 1
ATOM 2989 O O . VAL A 1 392 ? 0.530 10.073 -17.577 1.00 88.94 392 VAL A O 1
ATOM 2992 N N . ASP A 1 393 ? -0.565 11.881 -18.350 1.00 89.75 393 ASP A N 1
ATOM 2993 C CA . ASP A 1 393 ? 0.532 12.816 -18.104 1.00 89.75 393 ASP A CA 1
ATOM 2994 C C . ASP A 1 393 ? 0.641 13.091 -16.602 1.00 89.75 393 ASP A C 1
ATOM 2996 O O . ASP A 1 393 ? 1.734 13.112 -16.035 1.00 89.75 393 ASP A O 1
ATOM 3000 N N . LEU A 1 394 ? -0.503 13.207 -15.918 1.00 90.38 394 LEU A N 1
ATOM 3001 C CA . LEU A 1 394 ? -0.518 13.324 -14.461 1.00 90.38 394 LEU A CA 1
ATOM 3002 C C . LEU A 1 394 ? -0.059 12.052 -13.770 1.00 90.38 394 LEU A C 1
ATOM 3004 O O . LEU A 1 394 ? 0.672 12.141 -12.787 1.00 90.38 394 LEU A O 1
ATOM 3008 N N . LEU A 1 395 ? -0.474 10.884 -14.266 1.00 92.62 395 LEU A N 1
ATOM 3009 C CA . LEU A 1 395 ? 0.013 9.607 -13.753 1.00 92.62 395 LEU A CA 1
ATOM 3010 C C . LEU A 1 395 ? 1.540 9.547 -13.842 1.00 92.62 395 LEU A C 1
ATOM 3012 O O . LEU A 1 395 ? 2.199 9.264 -12.847 1.00 92.62 395 LEU A O 1
ATOM 3016 N N . ARG A 1 396 ? 2.095 9.904 -15.003 1.00 93.25 396 ARG A N 1
ATOM 3017 C CA . ARG A 1 396 ? 3.539 9.936 -15.234 1.00 93.25 396 ARG A CA 1
ATOM 3018 C C . ARG A 1 396 ? 4.262 10.881 -14.270 1.00 93.25 396 ARG A C 1
ATOM 3020 O O . ARG A 1 396 ? 5.278 10.498 -13.697 1.00 93.25 396 ARG A O 1
ATOM 3027 N N . ALA A 1 397 ? 3.733 12.078 -14.014 1.00 93.75 397 ALA A N 1
ATOM 3028 C CA . ALA A 1 397 ? 4.324 12.985 -13.026 1.00 93.75 397 ALA A CA 1
ATOM 3029 C C . ALA A 1 397 ? 4.279 12.433 -11.591 1.00 93.75 397 ALA A C 1
ATOM 3031 O O . ALA A 1 397 ? 5.229 12.631 -10.832 1.00 93.75 397 ALA A O 1
ATOM 3032 N N . PHE A 1 398 ? 3.227 11.697 -11.217 1.00 93.62 398 PHE A N 1
ATOM 3033 C CA . PHE A 1 398 ? 3.198 10.992 -9.932 1.00 93.62 398 PHE A CA 1
ATOM 3034 C C . PHE A 1 398 ? 4.180 9.824 -9.869 1.00 93.62 398 PHE A C 1
ATOM 3036 O O . PHE A 1 398 ? 4.735 9.575 -8.804 1.00 93.62 398 PHE A O 1
ATOM 3043 N N . GLU A 1 399 ? 4.447 9.134 -10.978 1.00 96.19 399 GLU A N 1
ATOM 3044 C CA . GLU A 1 399 ? 5.495 8.109 -11.036 1.00 96.19 399 GLU A CA 1
ATOM 3045 C C . GLU A 1 399 ? 6.883 8.717 -10.797 1.00 96.19 399 GLU A C 1
ATOM 3047 O O . GLU A 1 399 ? 7.669 8.150 -10.039 1.00 96.19 399 GLU A O 1
ATOM 3052 N N . PHE A 1 400 ? 7.159 9.906 -11.345 1.00 96.69 400 PHE A N 1
ATOM 3053 C CA . PHE A 1 400 ? 8.375 10.666 -11.031 1.00 96.69 400 PHE A CA 1
ATOM 3054 C C . PHE A 1 400 ? 8.429 11.120 -9.566 1.00 96.69 400 PHE A C 1
ATOM 3056 O O . PHE A 1 400 ? 9.471 10.966 -8.923 1.00 96.69 400 PHE A O 1
ATOM 3063 N N . GLU A 1 401 ? 7.328 11.661 -9.023 1.00 94.75 401 GLU A N 1
ATOM 3064 C CA . GLU A 1 401 ? 7.227 12.016 -7.597 1.00 94.75 401 GLU A CA 1
ATOM 3065 C C . GLU A 1 401 ? 7.538 10.788 -6.728 1.00 94.75 401 GLU A C 1
ATOM 3067 O O . GLU A 1 401 ? 8.378 10.871 -5.827 1.00 94.75 401 GLU A O 1
ATOM 3072 N N . LYS A 1 402 ? 6.920 9.639 -7.026 1.00 94.25 402 LYS A N 1
ATOM 3073 C CA . LYS A 1 402 ? 7.116 8.393 -6.282 1.00 94.25 402 LYS A CA 1
ATOM 3074 C C . LYS A 1 402 ? 8.540 7.872 -6.405 1.00 94.25 402 LYS A C 1
ATOM 3076 O O . LYS A 1 402 ? 9.143 7.542 -5.396 1.00 94.25 402 LYS A O 1
ATOM 3081 N N . GLU A 1 403 ? 9.149 7.876 -7.581 1.00 95.75 403 GLU A N 1
ATOM 3082 C CA . GLU A 1 403 ? 10.526 7.392 -7.698 1.00 95.75 403 GLU A CA 1
ATOM 3083 C C . GLU A 1 403 ? 11.521 8.279 -6.924 1.00 95.75 403 GLU A C 1
ATOM 3085 O O . GLU A 1 403 ? 12.478 7.782 -6.327 1.00 95.75 403 GLU A O 1
ATOM 3090 N N . CYS A 1 404 ? 11.256 9.590 -6.825 1.00 95.69 404 CYS A N 1
ATOM 3091 C CA . CYS A 1 404 ? 12.008 10.482 -5.935 1.00 95.69 404 CYS A CA 1
ATOM 3092 C C . CYS A 1 404 ? 11.849 10.107 -4.449 1.00 95.69 404 CYS A C 1
ATOM 3094 O O . CYS A 1 404 ? 12.810 10.225 -3.688 1.00 95.69 404 CYS A O 1
ATOM 3096 N N . TYR A 1 405 ? 10.670 9.637 -4.027 1.00 92.12 405 TYR A N 1
ATOM 3097 C CA . TYR A 1 405 ? 10.468 9.090 -2.679 1.00 92.12 405 TYR A CA 1
ATOM 3098 C C . TYR A 1 405 ? 11.346 7.859 -2.438 1.00 92.12 405 TYR A C 1
ATOM 3100 O O . TYR A 1 405 ? 12.033 7.778 -1.420 1.00 92.12 405 TYR A O 1
ATOM 3108 N N . GLU A 1 406 ? 11.372 6.933 -3.396 1.00 93.56 406 GLU A N 1
ATOM 3109 C CA . GLU A 1 406 ? 12.121 5.677 -3.296 1.00 93.56 406 GLU A CA 1
ATOM 3110 C C . GLU A 1 406 ? 13.633 5.918 -3.159 1.00 93.56 406 GLU A C 1
ATOM 3112 O O . GLU A 1 406 ? 14.308 5.231 -2.390 1.00 93.56 406 GLU A O 1
ATOM 3117 N N . PHE A 1 407 ? 14.173 6.963 -3.797 1.00 95.06 407 PHE A N 1
ATOM 3118 C CA . PHE A 1 407 ? 15.551 7.407 -3.557 1.00 95.06 407 PHE A CA 1
ATOM 3119 C C . PHE A 1 407 ? 15.802 7.841 -2.109 1.00 95.06 407 PHE A C 1
ATOM 3121 O O . PHE A 1 407 ? 16.821 7.463 -1.527 1.00 95.06 407 PHE A O 1
ATOM 3128 N N . ILE A 1 408 ? 14.898 8.631 -1.522 1.00 93.00 408 ILE A N 1
ATOM 3129 C CA . ILE A 1 408 ? 15.021 9.102 -0.133 1.00 93.00 408 ILE A CA 1
ATOM 3130 C C . ILE A 1 408 ? 14.948 7.911 0.824 1.00 93.00 408 ILE A C 1
ATOM 3132 O O . ILE A 1 408 ? 15.755 7.811 1.754 1.00 93.00 408 ILE A O 1
ATOM 3136 N N . TYR A 1 409 ? 14.011 6.995 0.582 1.00 89.38 409 TYR A N 1
ATOM 3137 C CA . TYR A 1 409 ? 13.842 5.794 1.388 1.00 89.38 409 TYR A CA 1
ATOM 3138 C C . TYR A 1 409 ? 15.082 4.895 1.315 1.00 89.38 409 TYR A C 1
ATOM 3140 O O . TYR A 1 409 ? 15.672 4.565 2.347 1.00 89.38 409 TYR A O 1
ATOM 3148 N N . ALA A 1 410 ? 15.550 4.573 0.106 1.00 92.25 410 ALA A N 1
ATOM 3149 C CA . ALA A 1 410 ? 16.741 3.757 -0.100 1.00 92.25 410 ALA A CA 1
ATOM 3150 C C . ALA A 1 410 ? 17.996 4.412 0.498 1.00 92.25 410 ALA A C 1
ATOM 3152 O O . ALA A 1 410 ? 18.756 3.744 1.191 1.00 92.25 410 ALA A O 1
ATOM 3153 N N . ALA A 1 411 ? 18.201 5.721 0.323 1.00 92.06 411 ALA A N 1
ATOM 3154 C CA . ALA A 1 411 ? 19.346 6.423 0.909 1.00 92.06 411 ALA A CA 1
ATOM 3155 C C . ALA A 1 411 ? 19.351 6.384 2.449 1.00 92.06 411 ALA A C 1
ATOM 3157 O O . ALA A 1 411 ? 20.421 6.394 3.061 1.00 92.06 411 ALA A O 1
ATOM 3158 N N . THR A 1 412 ? 18.168 6.335 3.067 1.00 88.12 412 THR A N 1
ATOM 3159 C CA . THR A 1 412 ? 17.999 6.391 4.525 1.00 88.12 412 THR A CA 1
ATOM 3160 C C . THR A 1 412 ? 18.059 5.012 5.178 1.00 88.12 412 THR A C 1
ATOM 3162 O O . THR A 1 412 ? 18.741 4.839 6.187 1.00 88.12 412 THR A O 1
ATOM 3165 N N . TYR A 1 413 ? 17.347 4.032 4.617 1.00 85.88 413 TYR A N 1
ATOM 3166 C CA . TYR A 1 413 ? 17.092 2.744 5.270 1.00 85.88 413 TYR A CA 1
ATOM 3167 C C . TYR A 1 413 ? 17.764 1.563 4.572 1.00 85.88 413 TYR A C 1
ATOM 3169 O O . TYR A 1 413 ? 18.182 0.618 5.240 1.00 85.88 413 TYR A O 1
ATOM 3177 N N . LEU A 1 414 ? 17.907 1.609 3.244 1.00 88.38 414 LEU A N 1
ATOM 3178 C CA . LEU A 1 414 ? 18.435 0.501 2.444 1.00 88.38 414 LEU A CA 1
ATOM 3179 C C . LEU A 1 414 ? 19.449 0.980 1.386 1.00 88.38 414 LEU A C 1
ATOM 3181 O O . LEU A 1 414 ? 19.193 0.830 0.191 1.00 88.38 414 LEU A O 1
ATOM 3185 N N . PRO A 1 415 ? 20.631 1.515 1.759 1.00 87.31 415 PRO A N 1
ATOM 3186 C CA . PRO A 1 415 ? 21.549 2.109 0.777 1.00 87.31 415 PRO A CA 1
ATOM 3187 C C . PRO A 1 415 ? 21.996 1.134 -0.322 1.00 87.31 415 PRO A C 1
ATOM 3189 O O . PRO A 1 415 ? 22.174 1.517 -1.475 1.00 87.31 415 PRO A O 1
ATOM 3192 N N . ALA A 1 416 ? 22.102 -0.160 0.002 1.00 88.06 416 ALA A N 1
ATOM 3193 C CA . ALA A 1 416 ? 22.414 -1.220 -0.962 1.00 88.06 416 ALA A CA 1
ATOM 3194 C C . ALA A 1 416 ? 21.315 -1.445 -2.024 1.00 88.06 416 ALA A C 1
ATOM 3196 O O . ALA A 1 416 ? 21.547 -2.163 -3.001 1.00 88.06 416 ALA A O 1
ATOM 3197 N N . TRP A 1 417 ? 20.131 -0.857 -1.831 1.00 89.81 417 TRP A N 1
ATOM 3198 C CA . TRP A 1 417 ? 18.987 -0.913 -2.735 1.00 89.81 417 TRP A CA 1
ATOM 3199 C C . TRP A 1 417 ? 18.863 0.297 -3.663 1.00 89.81 417 TRP A C 1
ATOM 3201 O O . TRP A 1 417 ? 18.021 0.246 -4.547 1.00 89.81 417 TRP A O 1
ATOM 3211 N N . LEU A 1 418 ? 19.734 1.314 -3.568 1.00 92.88 418 LEU A N 1
ATOM 3212 C CA . LEU A 1 418 ? 19.700 2.514 -4.430 1.00 92.88 418 LEU A CA 1
ATOM 3213 C C . LEU A 1 418 ? 19.726 2.224 -5.942 1.00 92.88 418 LEU A C 1
ATOM 3215 O O . LEU A 1 418 ? 19.244 3.028 -6.735 1.00 92.88 418 LEU A O 1
ATOM 3219 N N . TRP A 1 419 ? 20.250 1.067 -6.347 1.00 92.94 419 TRP A N 1
ATOM 3220 C CA . TRP A 1 419 ? 20.218 0.608 -7.737 1.00 92.94 419 TRP A CA 1
ATOM 3221 C C . TRP A 1 419 ? 18.786 0.483 -8.291 1.00 92.94 419 TRP A C 1
ATOM 3223 O O . TRP A 1 419 ? 18.590 0.737 -9.474 1.00 92.94 419 TRP A O 1
ATOM 3233 N N . ALA A 1 420 ? 17.802 0.104 -7.465 1.00 91.69 420 ALA A N 1
ATOM 3234 C CA . ALA A 1 420 ? 16.424 -0.120 -7.896 1.00 91.69 420 ALA A CA 1
ATOM 3235 C C . ALA A 1 420 ? 15.731 1.190 -8.309 1.00 91.69 420 ALA A C 1
ATOM 3237 O O . ALA A 1 420 ? 15.319 1.269 -9.470 1.00 91.69 420 ALA A O 1
ATOM 3238 N N . PRO A 1 421 ? 15.677 2.242 -7.458 1.00 94.25 421 PRO A N 1
ATOM 3239 C CA . PRO A 1 421 ? 15.109 3.517 -7.869 1.00 94.25 421 PRO A CA 1
ATOM 3240 C C . PRO A 1 421 ? 15.906 4.197 -8.990 1.00 94.25 421 PRO A C 1
ATOM 3242 O O . PRO A 1 421 ? 15.343 4.900 -9.824 1.00 94.25 421 PRO A O 1
ATOM 3245 N N . LEU A 1 422 ? 17.220 3.961 -9.076 1.00 95.31 422 LEU A N 1
ATOM 3246 C CA . LEU A 1 422 ? 18.033 4.491 -10.171 1.00 95.31 422 LEU A CA 1
ATOM 3247 C C . LEU A 1 422 ? 17.688 3.858 -11.520 1.00 95.31 422 LEU A C 1
ATOM 3249 O O . LEU A 1 422 ? 17.511 4.559 -12.514 1.00 95.31 422 LEU A O 1
ATOM 3253 N N . GLU A 1 423 ? 17.594 2.532 -11.569 1.00 94.31 423 GLU A N 1
ATOM 3254 C CA . GLU A 1 423 ? 17.185 1.824 -12.776 1.00 94.31 423 GLU A CA 1
ATOM 3255 C C . GLU A 1 423 ? 15.751 2.171 -13.195 1.00 94.31 423 GLU A C 1
ATOM 3257 O O . GLU A 1 423 ? 15.498 2.375 -14.383 1.00 94.31 423 GLU A O 1
ATOM 3262 N N . GLY A 1 424 ? 14.840 2.278 -12.229 1.00 93.81 424 GLY A N 1
ATOM 3263 C CA . GLY A 1 424 ? 13.464 2.691 -12.464 1.00 93.81 424 GLY A CA 1
ATOM 3264 C C . GLY A 1 424 ? 13.351 4.115 -13.009 1.00 93.81 424 GLY A C 1
ATOM 3265 O O . GLY A 1 424 ? 12.701 4.338 -14.031 1.00 93.81 424 GLY A O 1
ATOM 3266 N N . MET A 1 425 ? 14.074 5.066 -12.410 1.00 96.12 425 MET A N 1
ATOM 3267 C CA . MET A 1 425 ? 14.139 6.450 -12.891 1.00 96.12 425 MET A CA 1
ATOM 3268 C C . MET A 1 425 ? 14.699 6.546 -14.316 1.00 96.12 425 MET A C 1
ATOM 3270 O O . MET A 1 425 ? 14.161 7.288 -15.136 1.00 96.12 425 MET A O 1
ATOM 3274 N N . ARG A 1 426 ? 15.741 5.772 -14.655 1.00 95.25 426 ARG A N 1
ATOM 3275 C CA . ARG A 1 426 ? 16.280 5.729 -16.028 1.00 95.25 426 ARG A CA 1
ATOM 3276 C C . ARG A 1 426 ? 15.231 5.293 -17.043 1.00 95.25 426 ARG A C 1
ATOM 3278 O O . ARG A 1 426 ? 15.177 5.861 -18.131 1.00 95.25 426 ARG A O 1
ATOM 3285 N N . ALA A 1 427 ? 14.421 4.289 -16.708 1.00 92.31 427 ALA A N 1
ATOM 3286 C CA . ALA A 1 427 ? 13.360 3.833 -17.596 1.00 92.31 427 ALA A CA 1
ATOM 3287 C C . ALA A 1 427 ? 12.274 4.897 -17.766 1.00 92.31 427 ALA A C 1
ATOM 3289 O O . ALA A 1 427 ? 11.937 5.218 -18.901 1.00 92.31 427 ALA A O 1
ATOM 3290 N N . LEU A 1 428 ? 11.827 5.530 -16.675 1.00 93.31 428 LEU A N 1
ATOM 3291 C CA . LEU A 1 428 ? 10.862 6.633 -16.745 1.00 93.31 428 LEU A CA 1
ATOM 3292 C C . LEU A 1 428 ? 11.364 7.782 -17.631 1.00 93.31 428 LEU A C 1
ATOM 3294 O O . LEU A 1 428 ? 10.630 8.254 -18.497 1.00 93.31 428 LEU A O 1
ATOM 3298 N N . VAL A 1 429 ? 12.622 8.202 -17.465 1.00 93.81 429 VAL A N 1
ATOM 3299 C CA . VAL A 1 429 ? 13.253 9.248 -18.293 1.00 93.81 429 VAL A CA 1
ATOM 3300 C C . VAL A 1 429 ? 13.417 8.810 -19.755 1.00 93.81 429 VAL A C 1
ATOM 3302 O O . VAL A 1 429 ? 13.316 9.637 -20.659 1.00 93.81 429 VAL A O 1
ATOM 3305 N N . GLY A 1 430 ? 13.690 7.526 -20.000 1.00 87.31 430 GLY A N 1
ATOM 3306 C CA . GLY A 1 430 ? 13.866 6.966 -21.343 1.00 87.31 430 GLY A CA 1
ATOM 3307 C C . GLY A 1 430 ? 12.559 6.768 -22.118 1.00 87.31 430 GLY A C 1
ATOM 3308 O O . GLY A 1 430 ? 12.565 6.788 -23.352 1.00 87.31 430 GLY A O 1
ATOM 3309 N N . GLU A 1 431 ? 11.438 6.596 -21.419 1.00 80.56 431 GLU A N 1
ATOM 3310 C CA . GLU A 1 431 ? 10.104 6.580 -22.011 1.00 80.56 431 GLU A CA 1
ATOM 3311 C C . GLU A 1 431 ? 9.746 7.970 -22.547 1.00 80.56 431 GLU A C 1
ATOM 3313 O O . GLU A 1 431 ? 9.912 8.977 -21.862 1.00 80.56 431 GLU A O 1
ATOM 3318 N N . ARG A 1 432 ? 9.223 8.050 -23.775 1.00 63.56 432 ARG A N 1
ATOM 3319 C CA . ARG A 1 432 ? 8.688 9.317 -24.291 1.00 63.56 432 ARG A CA 1
ATOM 3320 C C . ARG A 1 432 ? 7.358 9.617 -23.616 1.00 63.56 432 ARG A C 1
ATOM 3322 O O . ARG A 1 432 ? 6.493 8.743 -23.558 1.00 63.56 432 ARG A O 1
ATOM 3329 N N . ASN A 1 433 ? 7.181 10.857 -23.172 1.00 62.69 433 ASN A N 1
ATOM 3330 C CA . ASN A 1 433 ? 5.875 11.340 -22.750 1.00 62.69 433 ASN A CA 1
ATOM 3331 C C . ASN A 1 433 ? 4.894 11.199 -23.944 1.00 62.69 433 ASN A C 1
ATOM 3333 O O . ASN A 1 433 ? 5.194 11.708 -25.024 1.00 62.69 433 ASN A O 1
ATOM 3337 N N . PRO A 1 434 ? 3.759 10.485 -23.805 1.00 58.47 434 PRO A N 1
ATOM 3338 C CA . PRO A 1 434 ? 2.845 10.231 -24.922 1.00 58.47 434 PRO A CA 1
ATOM 3339 C C . PRO A 1 434 ? 2.270 11.510 -25.550 1.00 58.47 434 PRO A C 1
ATOM 3341 O O . PRO A 1 434 ? 1.836 11.481 -26.703 1.00 58.47 434 PRO A O 1
ATOM 3344 N N . SER A 1 435 ? 2.260 12.606 -24.790 1.00 56.03 435 SER A N 1
ATOM 3345 C CA . SER A 1 435 ? 1.630 13.876 -25.142 1.00 56.03 435 SER A CA 1
ATOM 3346 C C . SER A 1 435 ? 2.632 14.979 -25.521 1.00 56.03 435 SER A C 1
ATOM 3348 O O . SER A 1 435 ? 2.193 16.076 -25.876 1.00 56.03 435 SER A O 1
ATOM 3350 N N . ARG A 1 436 ? 3.953 14.725 -25.454 1.00 54.81 436 ARG A N 1
ATOM 3351 C CA . ARG A 1 436 ? 5.017 15.705 -25.766 1.00 54.81 436 ARG A CA 1
ATOM 3352 C C . ARG A 1 436 ? 5.994 15.237 -26.845 1.00 54.81 436 ARG A C 1
ATOM 3354 O O . ARG A 1 436 ? 6.385 14.048 -26.854 1.00 54.81 436 ARG A O 1
#

Solvent-accessible surface area (backbone atoms only — not comparable to full-atom values): 23358 Å² total; per-residue (Å²): 92,76,43,81,44,81,44,91,89,80,44,39,31,59,44,50,28,30,77,56,96,93,36,82,38,71,55,54,88,71,68,53,51,67,48,51,51,52,37,35,15,67,69,45,39,72,48,68,47,76,64,77,93,78,72,60,96,89,54,80,78,66,79,74,62,35,29,38,44,22,38,52,34,83,47,31,45,72,61,49,73,43,100,60,76,55,52,82,74,43,57,60,43,70,70,90,74,62,88,78,41,50,46,35,35,34,63,71,35,30,30,39,42,34,44,38,70,52,53,87,40,78,44,48,42,60,54,52,45,48,44,35,47,71,74,64,60,44,76,49,39,60,47,54,28,22,32,29,29,41,38,41,91,90,46,44,20,42,42,34,40,29,26,46,37,66,76,84,48,40,50,31,37,62,55,48,22,52,52,51,20,51,38,30,72,33,65,83,74,57,52,60,71,68,75,23,48,62,31,27,52,51,13,33,51,51,16,50,51,49,34,54,33,46,59,31,77,92,36,88,88,24,41,60,38,74,56,50,72,67,5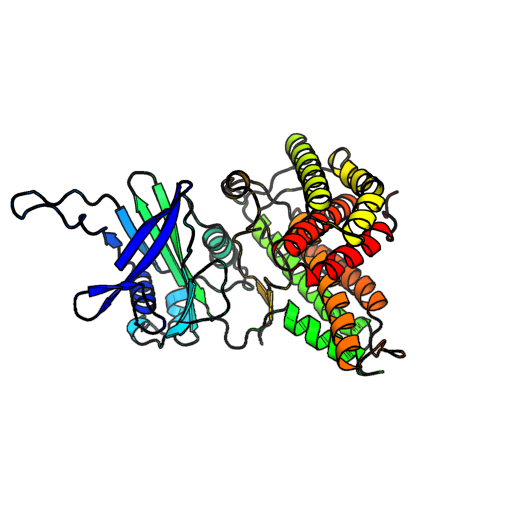5,32,51,49,49,35,52,50,38,52,51,38,45,50,49,22,52,71,57,34,66,67,73,67,19,54,50,52,54,69,45,42,68,60,55,54,58,48,41,50,47,44,80,64,62,94,70,71,55,60,25,24,48,56,48,57,57,38,31,39,78,35,27,32,41,33,98,90,49,63,32,46,53,78,38,68,31,55,86,85,56,57,66,74,63,68,65,37,87,76,59,65,41,40,60,46,50,33,50,18,35,34,52,52,36,55,48,47,33,52,53,48,10,54,51,52,36,23,61,76,69,74,40,84,68,90,71,47,16,43,63,59,70,63,32,51,56,49,22,52,50,34,16,54,52,29,19,55,51,36,22,59,76,68,66,36,88,74,80,87,57,64,65,60,32,51,31,33,35,54,39,46,41,25,48,46,40,41,48,18,54,72,78,37,61,93,48,43,63,53,37,50,54,52,48,51,51,60,69,69,50,76,58,94,90,108

Sequence (436 aa):
MLAVVDVVDAARYILPLGEHDGRLQVAAEGDGTWRALAVAIAEGRTIPSLPRAAAPPSERPAPVTAALVCRPAAALRALGGGDAIEVAGMPERPVGADQSNTSVVLDERLILKVFRRIEPGLNPDLELNAWLAEEVGFEAVPRLAGFVELVTADGAATVALVQEYLPGAVDAYESTAERLTAWILAPGSVTVEYATEEAAVLGELTAYLHAALAAGRGQPDFEPREAGRDDLRAWHRAATAQLQRATDAVRGPEGEELRSMTPVIADELTVFEAVPGVPILTRVHGDYHLGQVLDTPDGYRIIDFEGEPTRPLEERRQRNSPLRDLRDLASMLRSIDHVGRSARRRAQQRRGGVVESPGLDIEAWLTRARERFLESYRRGLRARGAPIDVDVDLLRAFEFEKECYEFIYAATYLPAWLWAPLEGMRALVGERNPSR

Radius of gyration: 23.72 Å; Cα contacts (8 Å, |Δi|>4): 745; chains: 1; bounding box: 51×48×79 Å

Secondary structure (DSSP, 8-state):
-EEEEEETTTEEEEEEEEEETTEEEEPPTTSSHHHHHHHHHHTT-EEEPPP-TT--TTSPPPPP-EEEEEEE-TTHHHHHTSSS-GGGG--EEE-S--SSSEEEEE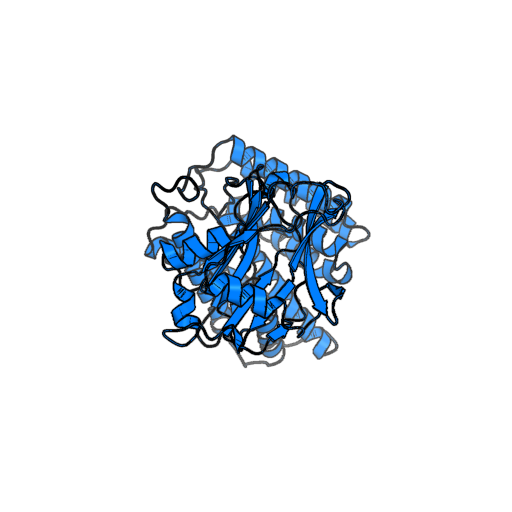TTTEEEEE-SEE-SB--HHHHHHHIIIIII---SSPPEEEEEEEEETTEEEEEEEEEE--TT-EEHHHHHHHHHHHHHHSTTS--HHHHTHHHHHHHHHHHHHHHHHTT-TT-TTT--EEPPHHHHHHHHHHHHHHHHHHHHH--HHHHHHHHHHHHHHHHHHGGGGS-SS--EE----SS-SGGGEEE-TT--EE--TT--TTS-HHHHS-TT----HHHHHHHHHHHHHHHHHHHHHHHHHHHTS--SS-SS-HHHHHHHHHHHHHHHHHHHHHHHT------HHHHHHHHHHHHHHHHHHHHHH-GGGTHHHHHHHHHHHHSPPTT-

Nearest PDB structures (foldseek):
  6hwj-assembly1_A  TM=8.504E-01  e=1.401E-24  Streptacidiphilus jiangxiensis
  4wzy-assembly1_A  TM=7.443E-01  e=8.626E-22  Mycolicibacterium vanbaalenii PYR-1
  5jy7-assembly2_M  TM=7.399E-01  e=4.195E-21  Mycolicibacterium smegmatis MC2 155
  5jy7-assembly2_N  TM=7.957E-01  e=7.808E-20  Mycolicibacterium smegmatis MC2 155
  5jy7-assembly1_J  TM=7.330E-01  e=9.476E-21  Mycolicibacterium smegmatis MC2 155

Mean predicted aligned error: 7.74 Å